Protein AF-A0A969EZ01-F1 (afdb_monomer)

pLDDT: mean 89.25, std 9.02, range [49.72, 98.56]

Nearest PDB structures (foldseek):
  7aud-assembly1_F  TM=5.453E-01  e=5.084E-07  Homo sapiens
  4o3m-assembly1_A  TM=5.150E-01  e=2.523E-07  Homo sapiens
  7a8r-assembly1_A  TM=5.574E-01  e=3.108E-06  Bos taurus
  3iqm-assembly1_A-2  TM=4.479E-01  e=1.838E-06  Bacillus subtilis subsp. subtilis str. 168
  2vda-assembly1_A  TM=4.646E-01  e=2.284E-03  Escherichia coli

Radius of gyration: 24.58 Å; Cα contacts (8 Å, |Δi|>4): 865; chains: 1; bounding box: 72×64×66 Å

Foldseek 3Di:
DAEEEDEWFPDPDLVVVVVRLVVLLVVLQVCVVVVYFYWYFDAPCVNVCNGGVVSCCVPVNPVRVVVSVVPTGGSLVVVVVVVLVQFASDDFLAEDEQAALLVCLVVDDLFDAAEEEAAPPRCQLVSVLVSCPQFAEEEEDQDPLQQQVSQVSNVHEELQGDAEDDPRGSRPDDHTRYGYYYLLCLVVCLPPDGLEYECAQLLSRLCCLQPNVSVCVVHNSVVSVVSVLVNLQPHRYYYHHHNSRGPLSQVLSCVSNVHHYNYYDYHHPLAAAAEDEPPDPPVVLVVVVVVCVVVPDLLAAAEEEEQAPVVLVVSCVVCVVVVAHEAGEDPVRCPDPVNVCCQVVLNPCVNVCSVVRHRYYGYYPVSDPPRANPPPLVRHQAYEYEYQQEHDFPVSSVVVSCRYSDRHHHYYYYYHLFHDQADPQDLDLDLVVSLVSNLVVLVVVCVVCVVVDDPVVNVVSVPDDSVDSSNSSNSVSRSSRSVRGHRSD

Structure (mmCIF, N/CA/C/O backbone):
data_AF-A0A969EZ01-F1
#
_entry.id   AF-A0A969EZ01-F1
#
loop_
_atom_site.group_PDB
_atom_site.id
_atom_site.type_symbol
_atom_site.label_atom_id
_atom_site.label_alt_id
_atom_site.label_comp_id
_atom_site.label_asym_id
_atom_site.label_entity_id
_atom_site.label_seq_id
_atom_site.pdbx_PDB_ins_code
_atom_site.Cartn_x
_atom_site.Cartn_y
_atom_site.Cartn_z
_atom_site.occupancy
_atom_site.B_iso_or_equiv
_atom_site.auth_seq_id
_atom_site.auth_comp_id
_atom_site.auth_asym_id
_atom_site.auth_atom_id
_atom_site.pdbx_PDB_model_num
ATOM 1 N N . ASP A 1 1 ? -38.129 -5.577 7.476 1.00 69.25 1 ASP A N 1
ATOM 2 C CA . ASP A 1 1 ? -36.898 -5.854 6.712 1.00 69.25 1 ASP A CA 1
ATOM 3 C C . ASP A 1 1 ? -36.750 -7.343 6.472 1.00 69.25 1 ASP A C 1
ATOM 5 O O . ASP A 1 1 ? -36.997 -8.126 7.382 1.00 69.25 1 ASP A O 1
ATOM 9 N N . ARG A 1 2 ? -36.473 -7.749 5.228 1.00 90.56 2 ARG A N 1
ATOM 10 C CA . ARG A 1 2 ? -36.369 -9.163 4.833 1.00 90.56 2 ARG A CA 1
ATOM 11 C C . ARG A 1 2 ? -34.893 -9.549 4.790 1.00 90.56 2 ARG A C 1
ATOM 13 O O . ARG A 1 2 ? -34.112 -8.843 4.157 1.00 90.56 2 ARG A O 1
ATOM 20 N N . GLN A 1 3 ? -34.523 -10.640 5.455 1.00 94.38 3 GLN A N 1
ATOM 21 C CA . GLN A 1 3 ? -33.158 -11.164 5.438 1.00 94.38 3 GLN A CA 1
ATOM 22 C C . GLN A 1 3 ? -33.006 -12.223 4.341 1.00 94.38 3 GLN A C 1
ATOM 24 O O . GLN A 1 3 ? -33.887 -13.064 4.159 1.00 94.38 3 GLN A O 1
ATOM 29 N N . PHE A 1 4 ? -31.882 -12.184 3.629 1.00 96.19 4 PHE A N 1
ATOM 30 C CA . PHE A 1 4 ? -31.471 -13.202 2.666 1.00 96.19 4 PHE A CA 1
ATOM 31 C C . PHE A 1 4 ? -30.074 -13.708 3.015 1.00 96.19 4 PHE A C 1
ATOM 33 O O . PHE A 1 4 ? -29.176 -12.909 3.280 1.00 96.19 4 PHE A O 1
ATOM 40 N N . ILE A 1 5 ? -29.889 -15.026 2.966 1.00 96.00 5 ILE A N 1
ATOM 41 C CA . ILE A 1 5 ? -28.581 -15.681 3.033 1.00 96.00 5 ILE A CA 1
ATOM 42 C C . ILE A 1 5 ? -28.398 -16.414 1.712 1.00 96.00 5 ILE A C 1
ATOM 44 O O . ILE A 1 5 ? -29.168 -17.312 1.375 1.00 96.00 5 ILE A O 1
ATOM 48 N N . LEU A 1 6 ? -27.435 -15.955 0.919 1.00 96.38 6 LEU A N 1
ATOM 49 C CA . LEU A 1 6 ? -27.151 -16.495 -0.403 1.00 96.38 6 LEU A CA 1
ATOM 50 C C . LEU A 1 6 ? -26.041 -17.542 -0.287 1.00 96.38 6 LEU A C 1
ATOM 52 O O . LEU A 1 6 ? -24.966 -17.241 0.222 1.00 96.38 6 LEU A O 1
ATOM 56 N N . ALA A 1 7 ? -26.303 -18.751 -0.778 1.00 94.50 7 ALA A N 1
ATOM 57 C CA . ALA A 1 7 ? -25.387 -19.891 -0.745 1.00 94.50 7 ALA A CA 1
ATOM 58 C C . ALA A 1 7 ? -25.249 -20.460 -2.165 1.00 94.50 7 ALA A C 1
ATOM 60 O O . ALA A 1 7 ? -26.017 -21.326 -2.573 1.00 94.50 7 ALA A O 1
ATOM 61 N N . PHE A 1 8 ? -24.343 -19.889 -2.961 1.00 93.88 8 PHE A N 1
ATOM 62 C CA . PHE A 1 8 ? -24.098 -20.326 -4.342 1.00 93.88 8 PHE A CA 1
ATOM 63 C C . PHE A 1 8 ? -22.984 -21.386 -4.386 1.00 93.88 8 PHE A C 1
ATOM 65 O O . PHE A 1 8 ? -22.189 -21.495 -3.456 1.00 93.88 8 PHE A O 1
ATOM 72 N N . ASP A 1 9 ? -22.915 -22.136 -5.486 1.00 91.19 9 ASP A N 1
ATOM 73 C CA . ASP A 1 9 ? -21.952 -23.224 -5.689 1.00 91.19 9 ASP A CA 1
ATOM 74 C C . ASP A 1 9 ? -20.477 -22.817 -5.493 1.00 91.19 9 ASP A C 1
ATOM 76 O O . ASP A 1 9 ? -19.988 -21.838 -6.067 1.00 91.19 9 ASP A O 1
ATOM 80 N N . GLN A 1 10 ? -19.720 -23.670 -4.800 1.00 86.94 10 GLN A N 1
ATOM 81 C CA . GLN A 1 10 ? -18.271 -23.561 -4.603 1.00 86.94 10 GLN A CA 1
ATOM 82 C C . GLN A 1 10 ? -17.502 -24.200 -5.775 1.00 86.94 10 GLN A C 1
ATOM 84 O O . GLN A 1 10 ? -16.829 -25.227 -5.650 1.00 86.94 10 GLN A O 1
ATOM 89 N N . ASP A 1 11 ? -17.645 -23.618 -6.970 1.00 86.38 11 ASP A N 1
ATOM 90 C CA . ASP A 1 11 ? -17.046 -24.137 -8.206 1.00 86.38 11 ASP A CA 1
ATOM 91 C C . ASP A 1 11 ? -15.502 -24.133 -8.198 1.00 86.38 11 ASP A C 1
ATOM 93 O O . ASP A 1 11 ? -14.852 -23.103 -8.016 1.00 86.38 11 ASP A O 1
ATOM 97 N N . VAL A 1 12 ? -14.900 -25.277 -8.547 1.00 78.69 12 VAL A N 1
ATOM 98 C CA . VAL A 1 12 ? -13.432 -25.441 -8.644 1.00 78.69 12 VAL A CA 1
ATOM 99 C C . VAL A 1 12 ? -12.861 -24.799 -9.913 1.00 78.69 12 VAL A C 1
ATOM 101 O O . VAL A 1 12 ? -11.739 -24.293 -9.933 1.00 78.69 12 VAL A O 1
ATOM 104 N N . LYS A 1 13 ? -13.619 -24.824 -11.018 1.00 80.88 13 LYS A N 1
ATOM 105 C CA . LYS A 1 13 ? -13.140 -24.340 -12.323 1.00 80.88 13 LYS A CA 1
ATOM 106 C C . LYS A 1 13 ? -13.114 -22.805 -12.337 1.00 80.88 13 LYS A C 1
ATOM 108 O O . LYS A 1 13 ? -14.191 -22.212 -12.246 1.00 80.88 13 LYS A O 1
ATOM 113 N N . PRO A 1 14 ? -11.966 -22.140 -12.598 1.00 76.38 14 PRO A N 1
ATOM 114 C CA . PRO A 1 14 ? -11.848 -20.680 -12.480 1.00 76.38 14 PRO A CA 1
ATOM 115 C C . PRO A 1 14 ? -12.880 -19.892 -13.296 1.00 76.38 14 PRO A C 1
ATOM 117 O O . PRO A 1 14 ? -13.495 -18.947 -12.809 1.00 76.38 14 PRO A O 1
ATOM 120 N N . ARG A 1 15 ? -13.129 -20.313 -14.545 1.00 79.00 15 ARG A N 1
ATOM 121 C CA . ARG A 1 15 ? -14.117 -19.664 -15.422 1.00 79.00 15 ARG A CA 1
ATOM 122 C C . ARG A 1 15 ? -15.543 -19.784 -14.883 1.00 79.00 15 ARG A C 1
ATOM 124 O O . ARG A 1 15 ? -16.328 -18.857 -15.066 1.00 79.00 15 ARG A O 1
ATOM 131 N N . THR A 1 16 ? -15.887 -20.918 -14.276 1.00 83.88 16 THR A N 1
ATOM 132 C CA . THR A 1 16 ? -17.218 -21.139 -13.700 1.00 83.88 16 THR A CA 1
ATOM 133 C C . THR A 1 16 ? -17.355 -20.369 -12.395 1.00 83.88 16 THR A C 1
ATOM 135 O O . THR A 1 16 ? -18.305 -19.604 -12.265 1.00 83.88 16 THR A O 1
ATOM 138 N N . ARG A 1 17 ? -16.347 -20.446 -11.516 1.00 82.81 17 ARG A N 1
ATOM 139 C CA . ARG A 1 17 ? -16.284 -19.683 -10.266 1.00 82.81 17 ARG A CA 1
ATOM 140 C C . ARG A 1 17 ? -16.506 -18.192 -10.502 1.00 82.81 17 ARG A C 1
ATOM 142 O O . ARG A 1 17 ? -17.390 -17.597 -9.905 1.00 82.81 17 ARG A O 1
ATOM 149 N N . HIS A 1 18 ? -15.817 -17.603 -11.481 1.00 79.88 18 HIS A N 1
ATOM 150 C CA . HIS A 1 18 ? -16.011 -16.192 -11.825 1.00 79.88 18 HIS A CA 1
ATOM 151 C C . HIS A 1 18 ? -17.428 -15.838 -12.287 1.00 79.88 18 HIS A C 1
ATOM 153 O O . HIS A 1 18 ? -17.890 -14.731 -12.009 1.00 79.88 18 HIS A O 1
ATOM 159 N N . LYS A 1 19 ? -18.110 -16.738 -13.007 1.00 84.12 19 LYS A N 1
ATOM 160 C CA . LYS A 1 19 ? -19.504 -16.523 -13.421 1.00 84.12 19 LYS A CA 1
ATOM 161 C C . LYS A 1 19 ? -20.454 -16.607 -12.230 1.00 84.12 19 LYS A C 1
ATOM 163 O O . LYS A 1 19 ? -21.330 -15.758 -12.116 1.00 84.12 19 LYS A O 1
ATOM 168 N N . VAL A 1 20 ? -20.256 -17.597 -11.360 1.00 87.12 20 VAL A N 1
ATOM 169 C CA . VAL A 1 20 ? -21.054 -17.799 -10.143 1.00 87.12 20 VAL A CA 1
ATOM 170 C C . VAL A 1 20 ? -20.898 -16.597 -9.217 1.00 87.12 20 VAL A C 1
ATOM 172 O O . VAL A 1 20 ? -21.887 -15.970 -8.854 1.00 87.12 20 VAL A O 1
ATOM 175 N N . GLU A 1 21 ? -19.659 -16.188 -8.943 1.00 87.00 21 GLU A N 1
ATOM 176 C CA . GLU A 1 21 ? -19.356 -14.996 -8.151 1.00 87.00 21 GLU A CA 1
ATOM 177 C C . GLU A 1 21 ? -19.943 -13.713 -8.773 1.00 87.00 21 GLU A C 1
ATOM 179 O O . GLU A 1 21 ? -20.371 -12.812 -8.057 1.00 87.00 21 GLU A O 1
ATOM 184 N N . ALA A 1 22 ? -19.948 -13.578 -10.106 1.00 85.62 22 ALA A N 1
ATOM 185 C CA . ALA A 1 22 ? -20.556 -12.420 -10.763 1.00 85.62 22 ALA A CA 1
ATOM 186 C C . ALA A 1 22 ? -22.076 -12.390 -10.553 1.00 85.62 22 ALA A C 1
ATOM 188 O O . ALA A 1 22 ? -22.603 -11.370 -10.123 1.00 85.62 22 ALA A O 1
ATOM 189 N N . ALA A 1 23 ? -22.755 -13.519 -10.769 1.00 90.06 23 ALA A N 1
ATOM 190 C CA . ALA A 1 23 ? -24.194 -13.631 -10.548 1.00 90.06 23 ALA A CA 1
ATOM 191 C C . ALA A 1 23 ? -24.576 -13.398 -9.076 1.00 90.06 23 ALA A C 1
ATOM 193 O O . ALA A 1 23 ? -25.549 -12.702 -8.793 1.00 90.06 23 ALA A O 1
ATOM 194 N N . LEU A 1 24 ? -23.783 -13.928 -8.140 1.00 92.00 24 LEU A N 1
ATOM 195 C CA . LEU A 1 24 ? -23.952 -13.703 -6.705 1.00 92.00 24 LEU A CA 1
ATOM 196 C C . LEU A 1 24 ? -23.771 -12.222 -6.332 1.00 92.00 24 LEU A C 1
ATOM 198 O O . LEU A 1 24 ? -24.557 -11.669 -5.559 1.00 92.00 24 LEU A O 1
ATOM 202 N N . ALA A 1 25 ? -22.772 -11.550 -6.912 1.00 88.88 25 ALA A N 1
ATOM 203 C CA . ALA A 1 25 ? -22.553 -10.121 -6.703 1.00 88.88 25 ALA A CA 1
ATOM 204 C C . ALA A 1 25 ? -23.727 -9.279 -7.226 1.00 88.88 25 ALA A C 1
ATOM 206 O O . ALA A 1 25 ? -24.167 -8.358 -6.537 1.00 88.88 25 ALA A O 1
ATOM 207 N N . ASP A 1 26 ? -24.248 -9.615 -8.406 1.00 90.06 26 ASP A N 1
ATOM 208 C CA . ASP A 1 26 ? -25.362 -8.897 -9.027 1.00 90.06 26 ASP A CA 1
ATOM 209 C C . ASP A 1 26 ? -26.659 -9.096 -8.226 1.00 90.06 26 ASP A C 1
ATOM 211 O O . ASP A 1 26 ? -27.322 -8.121 -7.862 1.00 90.06 26 ASP A O 1
ATOM 215 N N . LEU A 1 27 ? -26.997 -10.342 -7.870 1.00 94.25 27 LEU A N 1
ATOM 216 C CA . LEU A 1 27 ? -28.192 -10.652 -7.079 1.00 94.25 27 LEU A CA 1
ATOM 217 C C . LEU A 1 27 ? -28.144 -9.996 -5.697 1.00 94.25 27 LEU A C 1
ATOM 219 O O . LEU A 1 27 ? -29.114 -9.360 -5.281 1.00 94.25 27 LEU A O 1
ATOM 223 N N . SER A 1 28 ? -27.018 -10.126 -4.990 1.00 92.88 28 SER A N 1
ATOM 224 C CA . SER A 1 28 ? -26.868 -9.522 -3.665 1.00 92.88 28 SER A CA 1
ATOM 225 C C . SER A 1 28 ? -26.974 -7.999 -3.712 1.00 92.88 28 SER A C 1
ATOM 227 O O . SER A 1 28 ? -27.606 -7.409 -2.837 1.00 92.88 28 SER A O 1
ATOM 229 N N . TRP A 1 29 ? -26.429 -7.359 -4.756 1.00 90.38 29 TRP A N 1
ATOM 230 C CA . TRP A 1 29 ? -26.584 -5.922 -4.972 1.00 90.38 29 TRP A CA 1
ATOM 231 C C . TRP A 1 29 ? -28.049 -5.534 -5.167 1.00 90.38 29 TRP A C 1
ATOM 233 O O . TRP A 1 29 ? -28.536 -4.655 -4.459 1.00 90.38 29 TRP A O 1
ATOM 243 N N . HIS A 1 30 ? -28.769 -6.205 -6.069 1.00 92.19 30 HIS A N 1
ATOM 244 C CA . HIS A 1 30 ? -30.176 -5.901 -6.329 1.00 92.19 30 HIS A CA 1
ATOM 245 C C . HIS A 1 30 ? -31.061 -6.095 -5.095 1.00 92.19 30 HIS A C 1
ATOM 247 O O . HIS A 1 30 ? -31.916 -5.253 -4.832 1.00 92.19 30 HIS A O 1
ATOM 253 N N . LEU A 1 31 ? -30.841 -7.155 -4.312 1.00 93.00 31 LEU A N 1
ATOM 254 C CA . LEU A 1 31 ? -31.567 -7.378 -3.060 1.00 93.00 31 LEU A CA 1
ATOM 255 C C . LEU A 1 31 ? -31.282 -6.265 -2.044 1.00 93.00 31 LEU A C 1
ATOM 257 O O . LEU A 1 31 ? -32.224 -5.699 -1.489 1.00 93.00 31 LEU A O 1
ATOM 261 N N . ALA A 1 32 ? -30.017 -5.880 -1.860 1.00 90.25 32 ALA A N 1
ATOM 262 C CA . ALA A 1 32 ? -29.644 -4.789 -0.958 1.00 90.25 32 ALA A CA 1
ATOM 263 C C . ALA A 1 32 ? -30.287 -3.447 -1.361 1.00 90.25 32 ALA A C 1
ATOM 265 O O . ALA A 1 32 ? -30.764 -2.710 -0.500 1.00 90.25 32 ALA A O 1
ATOM 266 N N . GLN A 1 33 ? -30.414 -3.158 -2.666 1.00 88.12 33 GLN A N 1
ATOM 267 C CA . GLN A 1 33 ? -31.101 -1.948 -3.153 1.00 88.12 33 GLN A CA 1
ATOM 268 C C . GLN A 1 33 ? -32.585 -1.879 -2.755 1.00 88.12 33 GLN A C 1
ATOM 270 O O . GLN A 1 33 ? -33.161 -0.794 -2.735 1.00 88.12 33 GLN A O 1
ATOM 275 N N . THR A 1 34 ? -33.209 -3.010 -2.418 1.00 89.81 34 THR A N 1
ATOM 276 C CA . THR A 1 34 ? -34.598 -3.048 -1.928 1.00 89.81 34 THR A CA 1
ATOM 277 C C . THR A 1 34 ? -34.729 -2.793 -0.422 1.00 89.81 34 THR A C 1
ATOM 279 O O . THR A 1 34 ? -35.838 -2.836 0.105 1.00 89.81 34 THR A O 1
ATOM 282 N N . GLY A 1 35 ? -33.619 -2.532 0.281 1.00 89.06 35 GLY A N 1
ATOM 283 C CA . GLY A 1 35 ? -33.579 -2.414 1.742 1.00 89.06 35 GLY A CA 1
ATOM 284 C C . GLY A 1 35 ? -33.504 -3.762 2.467 1.00 89.06 35 GLY A C 1
ATOM 285 O O . GLY A 1 35 ? -33.715 -3.820 3.676 1.00 89.06 35 GLY A O 1
ATOM 286 N N . ALA A 1 36 ? -33.233 -4.857 1.750 1.00 92.88 36 ALA A N 1
ATOM 287 C CA . ALA A 1 36 ? -33.059 -6.168 2.360 1.00 92.88 36 ALA A CA 1
ATOM 288 C C . ALA A 1 36 ? -31.679 -6.307 3.020 1.00 92.88 36 ALA A C 1
ATOM 290 O O . ALA A 1 36 ? -30.673 -5.823 2.500 1.00 92.88 36 ALA A O 1
ATOM 291 N N . THR A 1 37 ? -31.619 -7.042 4.129 1.00 93.00 37 THR A N 1
ATOM 292 C CA . THR A 1 37 ? -30.351 -7.429 4.756 1.00 93.00 37 THR A CA 1
ATOM 293 C C . THR A 1 37 ? -29.834 -8.687 4.067 1.00 93.00 37 THR A C 1
ATOM 295 O O . THR A 1 37 ? -30.469 -9.739 4.139 1.00 93.00 37 THR A O 1
ATOM 298 N N . VAL A 1 38 ? -28.690 -8.599 3.390 1.00 96.00 38 VAL A N 1
ATOM 299 C CA . VAL A 1 38 ? -28.157 -9.698 2.572 1.00 96.00 38 VAL A CA 1
ATOM 300 C C . VAL A 1 38 ? -26.816 -10.167 3.120 1.00 96.00 38 VAL A C 1
ATOM 302 O O . VAL A 1 38 ? -25.897 -9.364 3.279 1.00 96.00 38 VAL A O 1
ATOM 305 N N . HIS A 1 39 ? -26.703 -11.470 3.348 1.00 96.38 39 HIS A N 1
ATOM 306 C CA . HIS A 1 39 ? -25.467 -12.150 3.720 1.00 96.38 39 HIS A CA 1
ATOM 307 C C . HIS A 1 39 ? -25.127 -13.230 2.690 1.00 96.38 39 HIS A C 1
ATOM 309 O O . HIS A 1 39 ? -25.993 -13.690 1.939 1.00 96.38 39 HIS A O 1
ATOM 315 N N . VAL A 1 40 ? -23.862 -13.630 2.656 1.00 95.81 40 VAL A N 1
ATOM 316 C CA . VAL A 1 40 ? -23.336 -14.691 1.801 1.00 95.81 40 VAL A CA 1
ATOM 317 C C . VAL A 1 40 ? -22.733 -15.768 2.692 1.00 95.81 40 VAL A C 1
ATOM 319 O O . VAL A 1 40 ? -21.852 -15.478 3.498 1.00 95.81 40 VAL A O 1
ATOM 322 N N . ALA A 1 41 ? -23.217 -16.997 2.547 1.00 95.31 41 ALA A N 1
ATOM 323 C CA . ALA A 1 41 ? -22.634 -18.166 3.189 1.00 95.31 41 ALA A CA 1
ATOM 324 C C . ALA A 1 41 ? -21.582 -18.780 2.255 1.00 95.31 41 ALA A C 1
ATOM 326 O O . ALA A 1 41 ? -21.863 -19.037 1.081 1.00 95.31 41 ALA A O 1
ATOM 327 N N . GLU A 1 42 ? -20.384 -19.024 2.780 1.00 91.88 42 GLU A N 1
ATOM 328 C CA . GLU A 1 42 ? -19.282 -19.671 2.065 1.00 91.88 42 GLU A CA 1
ATOM 329 C C . GLU A 1 42 ? -18.798 -20.893 2.848 1.00 91.88 42 GLU A C 1
ATOM 331 O O . GLU A 1 42 ? -18.868 -20.929 4.075 1.00 91.88 42 GLU A O 1
ATOM 336 N N . TRP A 1 43 ? -18.310 -21.903 2.131 1.00 92.06 43 TRP A N 1
ATOM 337 C CA . TRP A 1 43 ? -17.758 -23.125 2.714 1.00 92.06 43 TRP A CA 1
ATOM 338 C C . TRP A 1 43 ? -16.631 -23.674 1.838 1.00 92.06 43 TRP A C 1
ATOM 340 O O . TRP A 1 43 ? -16.494 -23.310 0.669 1.00 92.06 43 TRP A O 1
ATOM 350 N N . ASP A 1 44 ? -15.819 -24.573 2.396 1.00 86.12 44 ASP A N 1
ATOM 351 C CA . ASP A 1 44 ? -14.813 -25.291 1.617 1.00 86.12 44 ASP A CA 1
ATOM 352 C C . ASP A 1 44 ? -15.490 -26.314 0.694 1.00 86.12 44 ASP A C 1
ATOM 354 O O . ASP A 1 44 ? -16.088 -27.295 1.142 1.00 86.12 44 ASP A O 1
ATOM 358 N N . GLY A 1 45 ? -15.364 -26.098 -0.615 1.00 84.62 45 GLY A N 1
ATOM 359 C CA . GLY A 1 45 ? -15.875 -27.006 -1.638 1.00 84.62 45 GLY A CA 1
ATOM 360 C C . GLY A 1 45 ? -15.166 -28.366 -1.696 1.00 84.62 45 GLY A C 1
ATOM 361 O O . GLY A 1 45 ? -15.565 -29.205 -2.507 1.00 84.62 45 GLY A O 1
ATOM 362 N N . GLN A 1 46 ? -14.115 -28.603 -0.899 1.00 85.00 46 GLN A N 1
ATOM 363 C CA . GLN A 1 46 ? -13.336 -29.849 -0.826 1.00 85.00 46 GLN A CA 1
ATOM 364 C C . GLN A 1 46 ? -12.938 -30.375 -2.214 1.00 85.00 46 GLN A C 1
ATOM 366 O O . GLN A 1 46 ? -13.206 -31.523 -2.577 1.00 85.00 46 GLN A O 1
ATOM 371 N N . ASN A 1 47 ? -12.350 -29.501 -3.038 1.00 80.06 47 ASN A N 1
ATOM 372 C CA . ASN A 1 47 ? -12.000 -29.789 -4.436 1.00 80.06 47 ASN A CA 1
ATOM 373 C C . ASN A 1 47 ? -13.181 -30.290 -5.291 1.00 80.06 47 ASN A C 1
ATOM 375 O O . ASN A 1 47 ? -13.011 -31.091 -6.210 1.00 80.06 47 ASN A O 1
ATOM 379 N N . GLY A 1 48 ? -14.381 -29.774 -5.020 1.00 83.00 48 GLY A N 1
ATOM 380 C CA . GLY A 1 48 ? -15.601 -30.043 -5.778 1.00 83.00 48 GLY A CA 1
ATOM 381 C C . GLY A 1 48 ? -16.460 -31.166 -5.205 1.00 83.00 48 GLY A C 1
ATOM 382 O O . GLY A 1 48 ? -17.534 -31.412 -5.745 1.00 83.00 48 GLY A O 1
ATOM 383 N N . ARG A 1 49 ? -16.027 -31.823 -4.119 1.00 89.00 49 ARG A N 1
ATOM 384 C CA . ARG A 1 49 ? -16.837 -32.824 -3.413 1.00 89.00 49 ARG A CA 1
ATOM 385 C C . ARG A 1 49 ? -18.027 -32.201 -2.684 1.00 89.00 49 ARG A C 1
ATOM 387 O O . ARG A 1 49 ? -19.068 -32.833 -2.612 1.00 89.00 49 ARG A O 1
ATOM 394 N N . CYS A 1 50 ? -17.876 -30.978 -2.187 1.00 91.38 50 CYS A N 1
ATOM 395 C CA . CYS A 1 50 ? -18.922 -30.208 -1.515 1.00 91.38 50 CYS A CA 1
ATOM 396 C C . CYS A 1 50 ? -19.292 -28.986 -2.365 1.00 91.38 50 CYS A C 1
ATOM 398 O O . CYS A 1 50 ? -19.297 -27.863 -1.867 1.00 91.38 50 CYS A O 1
ATOM 400 N N . LYS A 1 51 ? -19.497 -29.169 -3.677 1.00 90.94 51 LYS A N 1
ATOM 401 C CA . LYS A 1 51 ? -19.711 -28.047 -4.599 1.00 90.94 51 LYS A CA 1
ATOM 402 C C . LYS A 1 51 ? -21.013 -27.305 -4.284 1.00 90.94 51 LYS A C 1
ATOM 404 O O . LYS A 1 51 ? -20.975 -26.097 -4.065 1.00 90.94 51 LYS A O 1
ATOM 409 N N . GLY A 1 52 ? -22.144 -28.000 -4.338 1.00 92.31 52 GLY A N 1
ATOM 410 C CA . GLY A 1 52 ? -23.451 -27.441 -4.007 1.00 92.31 52 GLY A CA 1
ATOM 411 C C . GLY A 1 52 ? -23.759 -27.553 -2.515 1.00 92.31 52 GLY A C 1
ATOM 412 O O . GLY A 1 52 ? -23.102 -28.295 -1.785 1.00 92.31 52 GLY A O 1
ATOM 413 N N . LEU A 1 53 ? -24.799 -26.850 -2.067 1.00 92.31 53 LEU A N 1
ATOM 414 C CA . LEU A 1 53 ? -25.311 -26.983 -0.699 1.00 92.31 53 LEU A CA 1
ATOM 415 C C . LEU A 1 53 ? -25.736 -28.429 -0.393 1.00 92.31 53 LEU A C 1
ATOM 417 O O . LEU A 1 53 ? -25.426 -28.954 0.673 1.00 92.31 53 LEU A O 1
ATOM 421 N N . ASP A 1 54 ? -26.393 -29.088 -1.350 1.00 93.25 54 ASP A N 1
ATOM 422 C CA . ASP A 1 54 ? -26.785 -30.493 -1.213 1.00 93.25 54 ASP A CA 1
ATOM 423 C C . ASP A 1 54 ? -25.551 -31.393 -1.055 1.00 93.25 54 ASP A C 1
ATOM 425 O O . ASP A 1 54 ? -25.512 -32.251 -0.173 1.00 93.25 54 ASP A O 1
ATOM 429 N N . ASP A 1 55 ? -24.502 -31.149 -1.848 1.00 93.62 55 ASP A N 1
ATOM 430 C CA . ASP A 1 55 ? -23.241 -31.885 -1.752 1.00 93.62 55 ASP A CA 1
ATOM 431 C C . ASP A 1 55 ? -22.560 -31.665 -0.395 1.00 93.62 55 ASP A C 1
ATOM 433 O O . ASP A 1 55 ? -22.015 -32.612 0.174 1.00 93.62 55 ASP A O 1
ATOM 437 N N . LEU A 1 56 ? -22.593 -30.436 0.132 1.00 94.62 56 LEU A N 1
ATOM 438 C CA . LEU A 1 56 ? -22.070 -30.105 1.457 1.00 94.62 56 LEU A CA 1
ATOM 439 C C . LEU A 1 56 ? -22.799 -30.900 2.542 1.00 94.62 56 LEU A C 1
ATOM 441 O O . LEU A 1 56 ? -22.150 -31.563 3.346 1.00 94.62 56 LEU A O 1
ATOM 445 N N . ILE A 1 57 ? -24.133 -30.875 2.543 1.00 94.94 57 ILE A N 1
ATOM 446 C CA . ILE A 1 57 ? -24.936 -31.567 3.558 1.00 94.94 57 ILE A CA 1
ATOM 447 C C . ILE A 1 57 ? -24.720 -33.082 3.477 1.00 94.94 57 ILE A C 1
ATOM 449 O O . ILE A 1 57 ? -24.556 -33.738 4.504 1.00 94.94 57 ILE A O 1
ATOM 453 N N . VAL A 1 58 ? -24.668 -33.645 2.266 1.00 96.19 58 VAL A N 1
ATOM 454 C CA . VAL A 1 58 ? -24.457 -35.085 2.059 1.00 96.19 58 VAL A CA 1
ATOM 455 C C . VAL A 1 58 ? -23.052 -35.528 2.476 1.00 96.19 58 VAL A C 1
ATOM 457 O O . VAL A 1 58 ? -22.905 -36.588 3.082 1.00 96.19 58 VAL A O 1
ATOM 460 N N . ASN A 1 59 ? -22.011 -34.757 2.148 1.00 94.75 59 ASN A N 1
ATOM 461 C CA . ASN A 1 59 ? -20.622 -35.184 2.352 1.00 94.75 59 ASN A CA 1
ATOM 462 C C . ASN A 1 59 ? -20.006 -34.726 3.679 1.00 94.75 59 ASN A C 1
ATOM 464 O O . ASN A 1 59 ? -19.107 -35.402 4.178 1.00 94.75 59 ASN A O 1
ATOM 468 N N . ALA A 1 60 ? -20.443 -33.590 4.220 1.00 91.50 60 ALA A N 1
ATOM 469 C CA . ALA A 1 60 ? -19.884 -32.964 5.419 1.00 91.50 60 ALA A CA 1
ATOM 470 C C . ALA A 1 60 ? -20.906 -32.794 6.560 1.00 91.50 60 ALA A C 1
ATOM 472 O O . ALA A 1 60 ? -20.521 -32.377 7.650 1.00 91.50 60 ALA A O 1
ATOM 473 N N . GLY A 1 61 ? -22.175 -33.155 6.339 1.00 93.31 61 GLY A N 1
ATOM 474 C CA . GLY A 1 61 ? -23.233 -33.106 7.349 1.00 93.31 61 GLY A CA 1
ATOM 475 C C . GLY A 1 61 ? -23.980 -31.773 7.402 1.00 93.31 61 GLY A C 1
ATOM 476 O O . GLY A 1 61 ? -23.554 -30.754 6.853 1.00 93.31 61 GLY A O 1
ATOM 477 N N . VAL A 1 62 ? -25.121 -31.778 8.095 1.00 95.19 62 VAL A N 1
ATOM 478 C CA . VAL A 1 62 ? -25.955 -30.579 8.309 1.00 95.19 62 VAL A CA 1
ATOM 479 C C . VAL A 1 62 ? -25.217 -29.554 9.171 1.00 95.19 62 VAL A C 1
ATOM 481 O O . VAL A 1 62 ? -25.383 -28.350 9.000 1.00 95.19 62 VAL A O 1
ATOM 484 N N . GLU A 1 63 ? -24.351 -30.022 10.062 1.00 95.31 63 GLU A N 1
ATOM 485 C CA . GLU A 1 63 ? -23.515 -29.207 10.933 1.00 95.31 63 GLU A CA 1
ATOM 486 C C . GLU A 1 63 ? -22.576 -28.299 10.128 1.00 95.31 63 GLU A C 1
ATOM 488 O O . GLU A 1 63 ? -22.386 -27.140 10.493 1.00 95.31 63 GLU A O 1
ATOM 493 N N . ALA A 1 64 ? -22.045 -28.782 8.999 1.00 92.56 64 ALA A N 1
ATOM 494 C CA . ALA A 1 64 ? -21.199 -27.980 8.119 1.00 92.56 64 ALA A CA 1
ATOM 495 C C . ALA A 1 64 ? -21.980 -26.833 7.457 1.00 92.56 64 ALA A C 1
ATOM 497 O O . ALA A 1 64 ? -21.456 -25.727 7.317 1.00 92.56 64 ALA A O 1
ATOM 498 N N . TRP A 1 65 ? -23.246 -27.069 7.096 1.00 95.19 65 TRP A N 1
ATOM 499 C CA . TRP A 1 65 ? -24.127 -26.003 6.622 1.00 95.19 65 TRP A CA 1
ATOM 500 C C . TRP A 1 65 ? -24.464 -25.007 7.733 1.00 95.19 65 TRP A C 1
ATOM 502 O O . TRP A 1 65 ? -24.366 -23.804 7.507 1.00 95.19 65 TRP A O 1
ATOM 512 N N . ASN A 1 66 ? -24.817 -25.482 8.930 1.00 95.44 66 ASN A N 1
ATOM 513 C CA . ASN A 1 66 ? -25.123 -24.597 10.056 1.00 95.44 66 ASN A CA 1
ATOM 514 C C . ASN A 1 66 ? -23.939 -23.675 10.374 1.00 95.44 66 ASN A C 1
ATOM 516 O O . ASN A 1 66 ? -24.139 -22.477 10.538 1.00 95.44 66 ASN A O 1
ATOM 520 N N . ALA A 1 67 ? -22.710 -24.200 10.350 1.00 93.69 67 ALA A N 1
ATOM 521 C CA . ALA A 1 67 ? -21.507 -23.391 10.513 1.00 93.69 67 ALA A CA 1
ATOM 522 C C . ALA A 1 67 ? -21.387 -22.303 9.429 1.00 93.69 67 ALA A C 1
ATOM 524 O O . ALA A 1 67 ? -21.194 -21.138 9.762 1.00 93.69 67 ALA A O 1
ATOM 525 N N . ALA A 1 68 ? -21.560 -22.655 8.148 1.00 93.00 68 ALA A N 1
ATOM 526 C CA . ALA A 1 68 ? -21.501 -21.697 7.037 1.00 93.00 68 ALA A CA 1
ATOM 527 C C . ALA A 1 68 ? -22.620 -20.639 7.094 1.00 93.00 68 ALA A C 1
ATOM 529 O O . ALA A 1 68 ? -22.415 -19.485 6.714 1.00 93.00 68 ALA A O 1
ATOM 530 N N . TYR A 1 69 ? -23.805 -21.033 7.562 1.00 94.62 69 TYR A N 1
ATOM 531 C CA . TYR A 1 69 ? -24.951 -20.155 7.769 1.00 94.62 69 TYR A CA 1
ATOM 532 C C . TYR A 1 69 ? -24.699 -19.160 8.908 1.00 94.62 69 TYR A C 1
ATOM 534 O O . TYR A 1 69 ? -24.946 -17.965 8.749 1.00 94.62 69 TYR A O 1
ATOM 542 N N . GLU A 1 70 ? -24.190 -19.635 10.046 1.00 93.81 70 GLU A N 1
ATOM 543 C CA . GLU A 1 70 ? -23.880 -18.809 11.217 1.00 93.81 70 GLU A CA 1
ATOM 544 C C . GLU A 1 70 ? -22.701 -17.864 10.963 1.00 93.81 70 GLU A C 1
ATOM 546 O O . GLU A 1 70 ? -22.704 -16.733 11.447 1.00 93.81 70 GLU A O 1
ATOM 551 N N . SER A 1 71 ? -21.722 -18.289 10.160 1.00 92.31 71 SER A N 1
ATOM 552 C CA . SER A 1 71 ? -20.581 -17.468 9.751 1.00 92.31 71 SER A CA 1
ATOM 553 C C . SER A 1 71 ? -20.826 -16.666 8.468 1.00 92.31 71 SER A C 1
ATOM 555 O O . SER A 1 71 ? -19.864 -16.179 7.869 1.00 92.31 71 SER A O 1
ATOM 557 N N . ALA A 1 72 ? -22.073 -16.569 7.991 1.00 93.62 72 ALA A N 1
ATOM 558 C CA . ALA A 1 72 ? -22.382 -15.867 6.752 1.00 93.62 72 ALA A CA 1
ATOM 559 C C . ALA A 1 72 ? -22.003 -14.384 6.864 1.00 93.62 72 ALA A C 1
ATOM 561 O O . ALA A 1 72 ? -22.396 -13.687 7.799 1.00 93.62 72 ALA A O 1
ATOM 562 N N . ILE A 1 73 ? -21.259 -13.884 5.881 1.00 91.81 73 ILE A N 1
ATOM 563 C CA . ILE A 1 73 ? -20.721 -12.524 5.917 1.00 91.81 73 ILE A CA 1
ATOM 564 C C . ILE A 1 73 ? -21.650 -11.537 5.202 1.00 91.81 73 ILE A C 1
ATOM 566 O O . ILE A 1 73 ? -22.309 -11.909 4.224 1.00 91.81 73 ILE A O 1
ATOM 570 N N . PRO A 1 74 ? -21.718 -10.266 5.634 1.00 92.00 74 PRO A N 1
ATOM 571 C CA . PRO A 1 74 ? -22.475 -9.237 4.931 1.00 92.00 74 PRO A CA 1
ATOM 572 C C . PRO A 1 74 ? -22.096 -9.150 3.445 1.00 92.00 74 PRO A C 1
ATOM 574 O O . PRO A 1 74 ? -20.924 -9.171 3.068 1.00 92.00 74 PRO A O 1
ATOM 577 N N . ALA A 1 75 ? -23.085 -9.037 2.554 1.00 90.31 75 ALA A N 1
ATOM 578 C CA . ALA A 1 75 ? -22.832 -9.099 1.112 1.00 90.31 75 ALA A CA 1
ATOM 579 C C . ALA A 1 75 ? -21.955 -7.948 0.576 1.00 90.31 75 ALA A C 1
ATOM 581 O O . ALA A 1 75 ? -21.288 -8.076 -0.454 1.00 90.31 75 ALA A O 1
ATOM 582 N N . ASN A 1 76 ? -21.944 -6.794 1.242 1.00 84.31 76 ASN A N 1
ATOM 583 C CA . ASN A 1 76 ? -21.002 -5.710 0.960 1.00 84.31 76 ASN A CA 1
ATOM 584 C C . ASN A 1 76 ? -19.555 -6.115 1.273 1.00 84.31 76 ASN A C 1
ATOM 586 O O . ASN A 1 76 ? -18.700 -5.929 0.407 1.00 84.31 76 ASN A O 1
ATOM 590 N N . GLU A 1 77 ? -19.299 -6.729 2.426 1.00 85.81 77 GLU A N 1
ATOM 591 C CA . GLU A 1 77 ? -17.991 -7.270 2.804 1.00 85.81 77 GLU A CA 1
ATOM 592 C C . GLU A 1 77 ? -17.548 -8.379 1.852 1.00 85.81 77 GLU A C 1
ATOM 594 O O . GLU A 1 77 ? -16.431 -8.329 1.337 1.00 85.81 77 GLU A O 1
ATOM 599 N N . TRP A 1 78 ? -18.446 -9.305 1.500 1.00 88.38 78 TRP A N 1
ATOM 600 C CA . TRP A 1 78 ? -18.155 -10.349 0.514 1.00 88.38 78 TRP A CA 1
ATOM 601 C C . TRP A 1 78 ? -17.736 -9.764 -0.846 1.00 88.38 78 TRP A C 1
ATOM 603 O O . TRP A 1 78 ? -16.733 -10.174 -1.434 1.00 88.38 78 TRP A O 1
ATOM 613 N N . ARG A 1 79 ? -18.444 -8.739 -1.348 1.00 85.38 79 ARG A N 1
ATOM 614 C CA . ARG A 1 79 ? -18.085 -8.070 -2.616 1.00 85.38 79 ARG A CA 1
ATOM 615 C C . ARG A 1 79 ? -16.734 -7.355 -2.534 1.00 85.38 79 ARG A C 1
ATOM 617 O O . ARG A 1 79 ? -16.010 -7.359 -3.533 1.00 85.38 79 ARG A O 1
ATOM 624 N N . ILE A 1 80 ? -16.381 -6.766 -1.386 1.00 78.81 80 ILE A N 1
ATOM 625 C CA . ILE A 1 80 ? -15.036 -6.214 -1.143 1.00 78.81 80 ILE A CA 1
ATOM 626 C C . ILE A 1 80 ? -14.009 -7.341 -1.208 1.00 78.81 80 ILE A C 1
ATOM 628 O O . ILE A 1 80 ? -13.064 -7.248 -1.989 1.00 78.81 80 ILE A O 1
ATOM 632 N N . GLY A 1 81 ? -14.228 -8.419 -0.452 1.00 76.12 81 GLY A N 1
ATOM 633 C CA . GLY A 1 81 ? -13.366 -9.597 -0.418 1.00 76.12 81 GLY A CA 1
ATOM 634 C C . GLY A 1 81 ? -13.107 -10.154 -1.815 1.00 76.12 81 GLY A C 1
ATOM 635 O O . GLY A 1 81 ? -11.957 -10.340 -2.199 1.00 76.12 81 GLY A O 1
ATOM 636 N N . ARG A 1 82 ? -14.149 -10.283 -2.642 1.00 76.25 82 ARG A N 1
ATOM 637 C CA . ARG A 1 82 ? -14.031 -10.677 -4.052 1.00 76.25 82 ARG A CA 1
ATOM 638 C C . ARG A 1 82 ? -13.173 -9.707 -4.871 1.00 76.25 82 ARG A C 1
ATOM 640 O O . ARG A 1 82 ? -12.342 -10.144 -5.668 1.00 76.25 82 ARG A O 1
ATOM 647 N N . GLN A 1 83 ? -13.374 -8.395 -4.724 1.00 71.94 83 GLN A N 1
ATOM 648 C CA . GLN A 1 83 ? -12.570 -7.396 -5.439 1.00 71.94 83 GLN A CA 1
ATOM 649 C C . GLN A 1 83 ? -11.092 -7.450 -5.029 1.00 71.94 83 GLN A C 1
ATOM 651 O O . GLN A 1 83 ? -10.227 -7.309 -5.894 1.00 71.94 83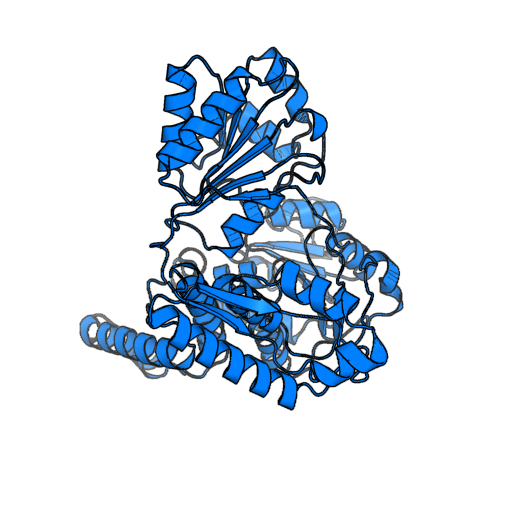 GLN A O 1
ATOM 656 N N . LEU A 1 84 ? -10.810 -7.677 -3.743 1.00 68.94 84 LEU A N 1
ATOM 657 C CA . LEU A 1 84 ? -9.456 -7.843 -3.212 1.00 68.94 84 LEU A CA 1
ATOM 658 C C . LEU A 1 84 ? -8.826 -9.168 -3.674 1.00 68.94 84 LEU A C 1
ATOM 660 O O . LEU A 1 84 ? -7.705 -9.174 -4.166 1.00 68.94 84 LEU A O 1
ATOM 664 N N . ALA A 1 85 ? -9.561 -10.280 -3.623 1.00 63.25 85 ALA A N 1
ATOM 665 C CA . ALA A 1 85 ? -9.100 -11.593 -4.081 1.00 63.25 85 ALA A CA 1
ATOM 666 C C . ALA A 1 85 ? -8.829 -11.640 -5.596 1.00 63.25 85 ALA A C 1
ATOM 668 O O . ALA A 1 85 ? -8.022 -12.436 -6.071 1.00 63.25 85 ALA A 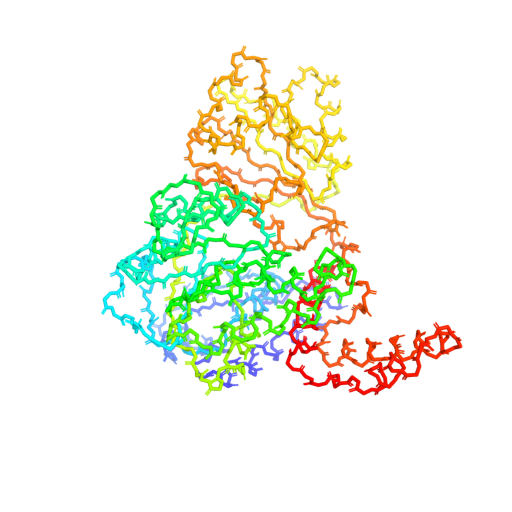O 1
ATOM 669 N N . ALA A 1 86 ? -9.477 -10.768 -6.373 1.00 56.78 86 ALA A N 1
ATOM 670 C CA . ALA A 1 86 ? -9.247 -10.621 -7.806 1.00 56.78 86 ALA A CA 1
ATOM 671 C C . ALA A 1 86 ? -7.996 -9.791 -8.158 1.00 56.78 86 ALA A C 1
ATOM 673 O O . ALA A 1 86 ? -7.771 -9.544 -9.347 1.00 56.78 86 ALA A O 1
ATOM 674 N N . GLN A 1 87 ? -7.204 -9.347 -7.172 1.00 66.81 87 GLN A N 1
ATOM 675 C CA . GLN A 1 87 ? -6.013 -8.528 -7.408 1.00 66.81 87 GLN A CA 1
ATOM 676 C C . GLN A 1 87 ? -4.907 -9.275 -8.153 1.00 66.81 87 GLN A C 1
ATOM 678 O O . GLN A 1 87 ? -4.235 -8.640 -8.952 1.00 66.81 87 GLN A O 1
ATOM 683 N N . VAL A 1 88 ? -4.747 -10.592 -7.974 1.00 71.38 88 VAL A N 1
ATOM 684 C CA . VAL A 1 88 ? -3.821 -11.430 -8.763 1.00 71.38 88 VAL A CA 1
ATOM 685 C C . VAL A 1 88 ? -4.574 -12.668 -9.247 1.00 71.38 88 VAL A C 1
ATOM 687 O O . VAL A 1 88 ? -4.965 -13.519 -8.452 1.00 71.38 88 VAL A O 1
ATOM 690 N N . LYS A 1 89 ? -4.826 -12.763 -10.559 1.00 74.81 89 LYS A N 1
ATOM 691 C CA . LYS A 1 89 ? -5.741 -13.775 -11.145 1.00 74.81 89 LYS A CA 1
ATOM 692 C C . LYS A 1 89 ? -5.025 -14.993 -11.721 1.00 74.81 89 LYS A C 1
ATOM 694 O O . LYS A 1 89 ? -5.664 -15.946 -12.162 1.00 74.81 89 LYS A O 1
ATOM 699 N N . ARG A 1 90 ? -3.702 -14.927 -11.784 1.00 79.75 90 ARG A N 1
ATOM 700 C CA . ARG A 1 90 ? -2.835 -15.935 -12.389 1.00 79.75 90 ARG A CA 1
ATOM 701 C C . ARG A 1 90 ? -2.503 -17.062 -11.408 1.00 79.75 90 ARG A C 1
ATOM 703 O O . ARG A 1 90 ? -2.350 -16.838 -10.210 1.00 79.75 90 ARG A O 1
ATOM 710 N N . THR A 1 91 ? -2.345 -18.269 -11.942 1.00 84.25 91 THR A N 1
ATOM 711 C CA . THR A 1 91 ? -1.819 -19.412 -11.189 1.00 84.25 91 THR A CA 1
ATOM 712 C C . THR A 1 91 ? -0.351 -19.154 -10.838 1.00 84.25 91 THR A C 1
ATOM 714 O O . THR A 1 91 ? 0.411 -18.775 -11.732 1.00 84.25 91 THR A O 1
ATOM 717 N N . PRO A 1 92 ? 0.063 -19.327 -9.571 1.00 90.56 92 PRO A N 1
ATOM 718 C CA . PRO A 1 92 ? 1.460 -19.172 -9.194 1.00 90.56 92 PRO A CA 1
ATOM 719 C C . PRO A 1 92 ? 2.318 -20.297 -9.781 1.00 90.56 92 PRO A C 1
ATOM 721 O O . PRO A 1 92 ? 1.865 -21.436 -9.887 1.00 90.56 92 PRO A O 1
ATOM 724 N N . GLY A 1 93 ? 3.564 -19.975 -10.134 1.00 91.94 93 GLY A N 1
ATOM 725 C CA . GLY A 1 93 ? 4.583 -20.971 -10.469 1.00 91.94 93 GLY A CA 1
ATOM 726 C C . GLY A 1 93 ? 5.010 -21.778 -9.242 1.00 91.94 93 GLY A C 1
ATOM 727 O O . GLY A 1 93 ? 5.297 -22.965 -9.360 1.00 91.94 93 GLY A O 1
ATOM 728 N N . LEU A 1 94 ? 4.965 -21.151 -8.060 1.00 95.00 94 LEU A N 1
ATOM 729 C CA . LEU A 1 94 ? 5.198 -21.798 -6.773 1.00 95.00 94 LEU A CA 1
ATOM 730 C C . LEU A 1 94 ? 4.218 -21.276 -5.715 1.00 95.00 94 LEU A C 1
ATOM 732 O O . LEU A 1 94 ? 4.158 -20.078 -5.441 1.00 95.00 94 LEU A O 1
ATOM 736 N N . HIS A 1 95 ? 3.470 -22.184 -5.092 1.00 93.12 95 HIS A N 1
ATOM 737 C CA . HIS A 1 95 ? 2.603 -21.880 -3.956 1.00 93.12 95 HIS A CA 1
ATOM 738 C C . HIS A 1 95 ? 3.259 -22.379 -2.668 1.00 93.12 95 HIS A C 1
ATOM 740 O O . HIS A 1 95 ? 3.460 -23.583 -2.505 1.00 93.12 95 HIS A O 1
ATOM 746 N N . ILE A 1 96 ? 3.605 -21.475 -1.750 1.00 92.62 96 ILE A N 1
ATOM 747 C CA . ILE A 1 96 ? 4.390 -21.831 -0.556 1.00 92.62 96 ILE A CA 1
ATOM 748 C C . ILE A 1 96 ? 3.555 -22.004 0.714 1.00 92.62 96 ILE A C 1
ATOM 750 O O . ILE A 1 96 ? 4.111 -22.416 1.733 1.00 92.62 96 ILE A O 1
ATOM 754 N N . GLY A 1 97 ? 2.240 -21.768 0.635 1.00 89.62 97 GLY A N 1
ATOM 755 C CA . GLY A 1 97 ? 1.330 -21.830 1.781 1.00 89.62 97 GLY A CA 1
ATOM 756 C C . GLY A 1 97 ? 1.684 -20.752 2.804 1.00 89.62 97 GLY A C 1
ATOM 757 O O . GLY A 1 97 ? 1.949 -19.612 2.422 1.00 89.62 97 GLY A O 1
ATOM 758 N N . ASP A 1 98 ? 1.766 -21.132 4.078 1.00 88.25 98 ASP A N 1
ATOM 759 C CA . ASP A 1 98 ? 2.092 -20.221 5.186 1.00 88.25 98 ASP A CA 1
ATOM 760 C C . ASP A 1 98 ? 3.598 -19.983 5.396 1.00 88.25 98 ASP A C 1
ATOM 762 O O . ASP A 1 98 ? 4.007 -19.307 6.343 1.00 88.25 98 ASP A O 1
ATOM 766 N N . ARG A 1 99 ? 4.450 -20.532 4.522 1.00 91.56 99 ARG A N 1
ATOM 767 C CA . ARG A 1 99 ? 5.905 -20.355 4.610 1.00 91.56 99 ARG A CA 1
ATOM 768 C C . ARG A 1 99 ? 6.335 -18.939 4.222 1.00 91.56 99 ARG A C 1
ATOM 770 O O . ARG A 1 99 ? 5.662 -18.244 3.455 1.00 91.56 99 ARG A O 1
ATOM 777 N N . GLU A 1 100 ? 7.502 -18.545 4.724 1.00 92.81 100 GLU A N 1
ATOM 778 C CA . GLU A 1 100 ? 8.189 -17.317 4.321 1.00 92.81 100 GLU A CA 1
ATOM 779 C C . GLU A 1 100 ? 8.903 -17.481 2.979 1.00 92.81 100 GLU A C 1
ATOM 781 O O . GLU A 1 100 ? 9.433 -18.553 2.673 1.00 92.81 100 GLU A O 1
ATOM 786 N N . PHE A 1 101 ? 8.986 -16.396 2.204 1.00 95.06 101 PHE A N 1
ATOM 787 C CA . PHE A 1 101 ? 9.706 -16.385 0.926 1.00 95.06 101 PHE A CA 1
ATOM 788 C C . PHE A 1 101 ? 11.189 -16.741 1.079 1.00 95.06 101 PHE A C 1
ATOM 790 O O . PHE A 1 101 ? 11.739 -17.443 0.234 1.00 95.06 101 PHE A O 1
ATOM 797 N N . SER A 1 102 ? 11.812 -16.323 2.182 1.00 94.50 102 SER A N 1
ATOM 798 C CA . SER A 1 102 ? 13.207 -16.618 2.536 1.00 94.50 102 SER A CA 1
ATOM 799 C C . SER A 1 102 ? 13.502 -18.121 2.631 1.00 94.50 102 SER A C 1
ATOM 801 O O . SER A 1 102 ? 14.634 -18.538 2.432 1.00 94.50 102 SER A O 1
ATOM 803 N N . THR A 1 103 ? 12.492 -18.960 2.884 1.00 95.62 103 THR A N 1
ATOM 804 C CA . THR A 1 103 ? 12.661 -20.420 3.032 1.00 95.62 103 THR A CA 1
ATOM 805 C C . THR A 1 103 ? 12.612 -21.188 1.710 1.00 95.62 103 THR A C 1
ATOM 807 O O . THR A 1 103 ? 12.791 -22.405 1.693 1.00 95.62 103 THR A O 1
ATOM 810 N N . VAL A 1 104 ? 12.327 -20.506 0.596 1.00 95.94 104 VAL A N 1
ATOM 811 C CA . VAL A 1 104 ? 12.141 -21.128 -0.726 1.00 95.94 104 VAL A CA 1
ATOM 812 C C . VAL A 1 104 ? 13.018 -20.512 -1.812 1.00 95.94 104 VAL A C 1
ATOM 814 O O . VAL A 1 104 ? 12.786 -20.759 -2.992 1.00 95.94 104 VAL A O 1
ATOM 817 N N . VAL A 1 105 ? 14.026 -19.721 -1.438 1.00 96.19 105 VAL A N 1
ATOM 818 C CA . VAL A 1 105 ? 14.916 -19.014 -2.376 1.00 96.19 105 VAL A CA 1
ATOM 819 C C . VAL A 1 105 ? 15.650 -19.967 -3.334 1.00 96.19 105 VAL A C 1
ATOM 821 O O . VAL A 1 105 ? 15.983 -19.577 -4.454 1.00 96.19 105 VAL A O 1
ATOM 824 N N . ASP A 1 106 ? 15.836 -21.231 -2.953 1.00 95.69 106 ASP A N 1
ATOM 825 C CA . ASP A 1 106 ? 16.439 -22.268 -3.805 1.00 95.69 106 ASP A CA 1
ATOM 826 C C . ASP A 1 106 ? 15.465 -22.876 -4.830 1.00 95.69 106 ASP A C 1
ATOM 828 O O . ASP A 1 106 ? 15.880 -23.585 -5.742 1.00 95.69 106 ASP A O 1
ATOM 832 N N . GLN A 1 107 ? 14.163 -22.607 -4.697 1.00 96.44 107 GLN A N 1
ATOM 833 C CA . GLN A 1 107 ? 13.102 -23.142 -5.564 1.00 96.44 107 GLN A CA 1
ATOM 834 C C . GLN A 1 107 ? 12.661 -22.150 -6.650 1.00 96.44 107 GLN A C 1
ATOM 836 O O . GLN A 1 107 ? 11.802 -22.477 -7.468 1.00 96.44 107 GLN A O 1
ATOM 841 N N . VAL A 1 108 ? 13.199 -20.928 -6.642 1.00 96.69 108 VAL A N 1
ATOM 842 C CA . VAL A 1 108 ? 12.797 -19.838 -7.543 1.00 96.69 108 VAL A CA 1
ATOM 843 C C . VAL A 1 108 ? 13.862 -19.595 -8.619 1.00 96.69 108 VAL A C 1
ATOM 845 O O . VAL A 1 108 ? 15.038 -19.894 -8.392 1.00 96.69 108 VAL A O 1
ATOM 848 N N . PRO A 1 109 ? 13.490 -19.053 -9.795 1.00 96.44 109 PRO A N 1
ATOM 849 C CA . PRO A 1 109 ? 14.467 -18.702 -10.823 1.00 96.44 109 PRO A CA 1
ATOM 850 C C . PRO A 1 109 ? 15.452 -17.630 -10.335 1.00 96.44 109 PRO A C 1
ATOM 852 O O . PRO A 1 109 ? 15.146 -16.848 -9.435 1.00 96.44 109 PRO A O 1
ATOM 855 N N . LYS A 1 110 ? 16.631 -17.592 -10.966 1.00 95.19 110 LYS A N 1
ATOM 856 C CA . LYS A 1 110 ? 17.701 -16.605 -10.720 1.00 95.19 110 LYS A CA 1
ATOM 857 C C . LYS A 1 110 ? 17.904 -15.635 -11.897 1.00 95.19 110 LYS A C 1
ATOM 859 O O . LYS A 1 110 ? 18.895 -14.921 -11.944 1.00 95.19 110 LYS A O 1
ATOM 864 N N . SER A 1 111 ? 16.994 -15.660 -12.868 1.00 96.12 111 SER A N 1
ATOM 865 C CA . SER A 1 111 ? 16.950 -14.780 -14.038 1.00 96.12 111 SER A CA 1
ATOM 866 C C . SER A 1 111 ? 15.501 -14.613 -14.500 1.00 96.12 111 SER A C 1
ATOM 868 O O . SER A 1 111 ? 14.600 -15.304 -14.010 1.00 96.12 111 SER A O 1
ATOM 870 N N . GLY A 1 112 ? 15.259 -13.682 -15.421 1.00 97.56 112 GLY A N 1
ATOM 871 C CA . GLY A 1 112 ? 13.911 -13.393 -15.907 1.00 97.56 112 GLY A CA 1
ATOM 872 C C . GLY A 1 112 ? 13.141 -12.467 -14.966 1.00 97.56 112 GLY A C 1
ATOM 873 O O . GLY A 1 112 ? 13.713 -11.532 -14.407 1.00 97.56 112 GLY A O 1
ATOM 874 N N . ILE A 1 113 ? 11.843 -12.707 -14.774 1.00 98.56 113 ILE A N 1
ATOM 875 C CA . ILE A 1 113 ? 11.009 -11.932 -13.837 1.00 98.56 113 ILE A CA 1
ATOM 876 C C . ILE A 1 113 ? 10.530 -12.826 -12.689 1.00 98.56 113 ILE A C 1
ATOM 878 O O . ILE A 1 113 ? 9.784 -13.780 -12.916 1.00 98.56 113 ILE A O 1
ATOM 882 N N . LEU A 1 114 ? 10.872 -12.477 -11.449 1.00 98.44 114 LEU A N 1
ATOM 883 C CA . LEU A 1 114 ? 10.346 -13.102 -10.232 1.00 98.44 114 LEU A CA 1
ATOM 884 C C . LEU A 1 114 ? 9.347 -12.163 -9.555 1.00 98.44 114 LEU A C 1
ATOM 886 O O . LEU A 1 114 ? 9.683 -11.030 -9.235 1.00 98.44 114 LEU A O 1
ATOM 890 N N . ALA A 1 115 ? 8.131 -12.635 -9.291 1.00 97.38 115 ALA A N 1
ATOM 891 C CA . ALA A 1 115 ? 7.122 -11.884 -8.549 1.00 97.38 115 ALA A CA 1
ATOM 892 C C . ALA A 1 115 ? 6.832 -12.550 -7.199 1.00 97.38 115 ALA A C 1
ATOM 894 O O . ALA A 1 115 ? 6.409 -13.704 -7.158 1.00 97.38 115 ALA A O 1
ATOM 895 N N . LEU A 1 116 ? 7.025 -11.819 -6.102 1.00 95.62 116 LEU A N 1
ATOM 896 C CA . LEU A 1 116 ? 6.761 -12.275 -4.737 1.00 95.62 116 LEU A CA 1
ATOM 897 C C . LEU A 1 116 ? 5.423 -11.702 -4.252 1.00 95.62 116 LEU A C 1
ATOM 899 O O . LEU A 1 116 ? 5.340 -10.532 -3.877 1.00 95.62 116 LEU A O 1
ATOM 903 N N . TYR A 1 117 ? 4.373 -12.525 -4.253 1.00 90.81 117 TYR A N 1
ATOM 904 C CA . TYR A 1 117 ? 3.020 -12.127 -3.856 1.00 90.81 117 TYR A CA 1
ATOM 905 C C . TYR A 1 117 ? 2.611 -12.728 -2.512 1.00 90.81 117 TYR A C 1
ATOM 907 O O . TYR A 1 117 ? 2.395 -13.933 -2.383 1.00 90.81 117 TYR A O 1
ATOM 915 N N . GLY A 1 118 ? 2.497 -11.878 -1.500 1.00 86.94 118 GLY A N 1
ATOM 916 C CA . GLY A 1 118 ? 2.052 -12.256 -0.163 1.00 86.94 118 GLY A CA 1
ATOM 917 C C . GLY A 1 118 ? 1.944 -11.023 0.723 1.00 86.94 118 GLY A C 1
ATOM 918 O O . GLY A 1 118 ? 2.497 -9.976 0.379 1.00 86.94 118 GLY A O 1
ATOM 919 N N . GLY A 1 119 ? 1.267 -11.148 1.864 1.00 81.94 119 GLY A N 1
ATOM 920 C CA . GLY A 1 119 ? 1.044 -10.036 2.791 1.00 81.94 119 GLY A CA 1
ATOM 921 C C . GLY A 1 119 ? 2.332 -9.440 3.373 1.00 81.94 119 GLY A C 1
ATOM 922 O O . GLY A 1 119 ? 3.453 -9.859 3.088 1.00 81.94 119 GLY A O 1
ATOM 923 N N . LYS A 1 120 ? 2.217 -8.415 4.212 1.00 81.31 120 LYS A N 1
ATOM 924 C CA . LYS A 1 120 ? 3.391 -7.876 4.921 1.00 81.31 120 LYS A CA 1
ATOM 925 C C . LYS A 1 120 ? 3.973 -8.910 5.880 1.00 81.31 120 LYS A C 1
ATOM 927 O O . LYS A 1 120 ? 3.247 -9.769 6.358 1.00 81.31 120 LYS A O 1
ATOM 932 N N . GLY A 1 121 ? 5.271 -8.814 6.173 1.00 79.44 121 GLY A N 1
ATOM 933 C CA . GLY A 1 121 ? 5.931 -9.712 7.133 1.00 79.44 121 GLY A CA 1
ATOM 934 C C . GLY A 1 121 ? 6.082 -11.162 6.653 1.00 79.44 121 GLY A C 1
ATOM 935 O O . GLY A 1 121 ? 6.231 -12.070 7.460 1.00 79.44 121 GLY A O 1
ATOM 936 N N . THR A 1 122 ? 6.030 -11.414 5.345 1.00 86.69 122 THR A N 1
ATOM 937 C CA . THR A 1 122 ? 6.158 -12.763 4.761 1.00 86.69 122 THR A CA 1
ATOM 938 C C . THR A 1 122 ? 7.593 -13.134 4.366 1.00 86.69 122 THR A C 1
ATOM 940 O O . THR A 1 122 ? 7.786 -14.082 3.609 1.00 86.69 122 THR A O 1
ATOM 943 N N . GLY A 1 123 ? 8.599 -12.372 4.804 1.00 88.81 123 GLY A N 1
ATOM 944 C CA . GLY A 1 123 ? 10.005 -12.641 4.483 1.00 88.81 123 GLY A CA 1
ATOM 945 C C . GLY A 1 123 ? 10.460 -12.174 3.090 1.00 88.81 123 GLY A C 1
ATOM 946 O O . GLY A 1 123 ? 11.367 -12.778 2.524 1.00 88.81 123 GLY A O 1
ATOM 947 N N . LYS A 1 124 ? 9.791 -11.182 2.470 1.00 92.25 124 LYS A N 1
ATOM 948 C CA . LYS A 1 124 ? 10.124 -10.711 1.104 1.00 92.25 124 LYS A CA 1
ATOM 949 C C . LYS A 1 124 ? 11.499 -10.046 1.047 1.00 92.25 124 LYS A C 1
ATOM 951 O O . LYS A 1 124 ? 12.310 -10.424 0.212 1.00 92.25 124 LYS A O 1
ATOM 956 N N . SER A 1 125 ? 11.758 -9.080 1.927 1.00 91.69 125 SER A N 1
ATOM 957 C CA . SER A 1 125 ? 13.024 -8.338 1.954 1.00 91.69 125 SER A CA 1
ATOM 958 C C . SER A 1 125 ? 14.206 -9.251 2.295 1.00 91.69 125 SER A C 1
ATOM 960 O O . SER A 1 125 ? 15.283 -9.095 1.729 1.00 91.69 125 SER A O 1
ATOM 962 N N . GLU A 1 126 ? 13.981 -10.244 3.156 1.00 93.19 126 GLU A N 1
ATOM 963 C CA . GLU A 1 126 ? 14.936 -11.294 3.509 1.00 93.19 126 GLU A CA 1
ATOM 964 C C . GLU A 1 126 ? 15.207 -12.233 2.323 1.00 93.19 126 GLU A C 1
ATOM 966 O O . GLU A 1 126 ? 16.355 -12.584 2.064 1.00 93.19 126 GLU A O 1
ATOM 971 N N . ALA A 1 127 ? 14.173 -12.606 1.559 1.00 95.69 127 ALA A N 1
ATOM 972 C CA . ALA A 1 127 ? 14.338 -13.388 0.334 1.00 95.69 127 ALA A CA 1
ATOM 973 C C . ALA A 1 127 ? 15.119 -12.620 -0.740 1.00 95.69 127 ALA A C 1
ATOM 975 O O . ALA A 1 127 ? 15.986 -13.199 -1.388 1.00 95.69 127 ALA A O 1
ATOM 976 N N . ILE A 1 128 ? 14.840 -11.320 -0.909 1.00 96.44 128 ILE A N 1
ATOM 977 C CA . ILE A 1 128 ? 15.593 -10.448 -1.822 1.00 96.44 128 ILE A CA 1
ATOM 978 C C . ILE A 1 128 ? 17.071 -10.437 -1.423 1.00 96.44 128 ILE A C 1
ATOM 980 O O . ILE A 1 128 ? 17.911 -10.709 -2.271 1.00 96.44 128 ILE A O 1
ATOM 984 N N . ALA A 1 129 ? 17.388 -10.229 -0.141 1.00 94.69 129 ALA A N 1
ATOM 985 C CA . ALA A 1 129 ? 18.769 -10.222 0.347 1.00 94.69 129 ALA A CA 1
ATOM 986 C C . ALA A 1 129 ? 19.533 -11.513 -0.012 1.00 94.69 129 ALA A C 1
ATOM 988 O O . ALA A 1 129 ? 20.674 -11.454 -0.461 1.00 94.69 129 ALA A O 1
ATOM 989 N N . GLN A 1 130 ? 18.891 -12.679 0.122 1.00 95.06 130 GLN A N 1
ATOM 990 C CA . GLN A 1 130 ? 19.489 -13.967 -0.257 1.00 95.06 130 GLN A CA 1
ATOM 991 C C . GLN A 1 130 ? 19.619 -14.154 -1.776 1.00 95.06 130 GLN A C 1
ATOM 993 O O . GLN A 1 130 ? 20.532 -14.835 -2.237 1.00 95.06 130 GLN A O 1
ATOM 998 N N . LEU A 1 131 ? 18.698 -13.587 -2.562 1.00 95.94 131 LEU A N 1
ATOM 999 C CA . LEU A 1 131 ? 18.717 -13.667 -4.025 1.00 95.94 131 LEU A CA 1
ATOM 1000 C C . LEU A 1 131 ? 19.803 -12.798 -4.655 1.00 95.94 131 LEU A C 1
ATOM 1002 O O . LEU A 1 131 ? 20.270 -13.141 -5.738 1.00 95.94 131 LEU A O 1
ATOM 1006 N N . LEU A 1 132 ? 20.185 -11.704 -3.994 1.00 94.38 132 LEU A N 1
ATOM 1007 C CA . LEU A 1 132 ? 21.227 -10.803 -4.477 1.00 94.38 132 LEU A CA 1
ATOM 1008 C C . LEU A 1 132 ? 22.594 -11.493 -4.544 1.00 94.38 132 LEU A C 1
ATOM 1010 O O . LEU A 1 132 ? 23.279 -11.393 -5.561 1.00 94.38 132 LEU A O 1
ATOM 1014 N N . GLY A 1 133 ? 22.976 -12.224 -3.490 1.00 87.25 133 GLY A N 1
ATOM 1015 C CA . GLY A 1 133 ? 24.310 -12.822 -3.391 1.00 87.25 133 GLY A CA 1
ATOM 1016 C C . GLY A 1 133 ? 25.408 -11.781 -3.646 1.00 87.25 133 GLY A C 1
ATOM 1017 O O . GLY A 1 133 ? 25.357 -10.687 -3.091 1.00 87.25 133 GLY A O 1
ATOM 1018 N N . ASP A 1 134 ? 26.359 -12.112 -4.524 1.00 86.62 134 ASP A N 1
ATOM 1019 C CA . ASP A 1 134 ? 27.453 -11.216 -4.935 1.00 86.62 134 ASP A CA 1
ATOM 1020 C C . ASP A 1 134 ? 27.155 -10.425 -6.229 1.00 86.62 134 ASP A C 1
ATOM 1022 O O . ASP A 1 134 ? 28.048 -9.765 -6.763 1.00 86.62 134 ASP A O 1
ATOM 1026 N N . GLN A 1 135 ? 25.935 -10.514 -6.773 1.00 89.69 135 GLN A N 1
ATOM 1027 C CA . GLN A 1 135 ? 25.577 -9.877 -8.046 1.00 89.69 135 GLN A CA 1
ATOM 1028 C C . GLN A 1 135 ? 25.364 -8.374 -7.897 1.00 89.69 135 GLN A C 1
ATOM 1030 O O . GLN A 1 135 ? 24.963 -7.874 -6.842 1.00 89.69 135 GLN A O 1
ATOM 1035 N N . SER A 1 136 ? 25.569 -7.654 -8.999 1.00 92.38 136 SER A N 1
ATOM 1036 C CA . SER A 1 136 ? 25.307 -6.220 -9.023 1.00 92.38 136 SER A CA 1
ATOM 1037 C C . SER A 1 136 ? 23.810 -5.920 -9.059 1.00 92.38 136 SER A C 1
ATOM 1039 O O . SER A 1 136 ? 23.050 -6.567 -9.785 1.00 92.38 136 SER A O 1
ATOM 1041 N N . TRP A 1 137 ? 23.357 -4.917 -8.305 1.00 94.44 137 TRP A N 1
ATOM 1042 C CA . TRP A 1 137 ? 21.923 -4.644 -8.202 1.00 94.44 137 TRP A CA 1
ATOM 1043 C C . TRP A 1 137 ? 21.547 -3.167 -8.111 1.00 94.44 137 TRP A C 1
ATOM 1045 O O . TRP A 1 137 ? 22.285 -2.319 -7.608 1.00 94.44 137 TRP A O 1
ATOM 1055 N N . LEU A 1 138 ? 20.339 -2.862 -8.584 1.00 95.25 138 LEU A N 1
ATOM 1056 C CA . LEU A 1 138 ? 19.701 -1.556 -8.452 1.00 95.25 138 LEU A CA 1
ATOM 1057 C C . LEU A 1 138 ? 18.294 -1.713 -7.881 1.00 95.25 138 LEU A C 1
ATOM 1059 O O . LEU A 1 138 ? 17.505 -2.501 -8.391 1.00 95.25 138 LEU A O 1
ATOM 1063 N N . SER A 1 139 ? 17.961 -0.927 -6.859 1.00 95.69 139 SER A N 1
ATOM 1064 C CA . SER A 1 139 ? 16.609 -0.854 -6.296 1.00 95.69 139 SER A CA 1
ATOM 1065 C C . SER A 1 139 ? 15.960 0.492 -6.588 1.00 95.69 139 SER A C 1
ATOM 1067 O O . SER A 1 139 ? 16.562 1.548 -6.360 1.00 95.69 139 SER A O 1
ATOM 1069 N N . PHE A 1 140 ? 14.721 0.473 -7.078 1.00 95.12 140 PHE A N 1
ATOM 1070 C CA . PHE A 1 140 ? 13.928 1.684 -7.285 1.00 95.12 140 PHE A CA 1
ATOM 1071 C C . PHE A 1 140 ? 12.921 1.865 -6.163 1.00 95.12 140 PHE A C 1
ATOM 1073 O O . PHE A 1 140 ? 12.122 0.978 -5.884 1.00 95.12 140 PHE A O 1
ATOM 1080 N N . THR A 1 141 ? 12.917 3.056 -5.571 1.00 91.94 141 THR A N 1
ATOM 1081 C CA . THR A 1 141 ? 12.048 3.373 -4.435 1.00 91.94 141 THR A CA 1
ATOM 1082 C C . THR A 1 141 ? 11.306 4.700 -4.628 1.00 91.94 141 THR A C 1
ATOM 1084 O O . THR A 1 141 ? 11.825 5.636 -5.253 1.00 91.94 141 THR A O 1
ATOM 1087 N N . PRO A 1 142 ? 10.084 4.849 -4.089 1.00 86.75 142 PRO A N 1
ATOM 1088 C CA . PRO A 1 142 ? 9.389 6.132 -4.070 1.00 86.75 142 PRO A CA 1
ATOM 1089 C C . PRO A 1 142 ? 9.935 7.098 -3.000 1.00 86.75 142 PRO A C 1
ATOM 1091 O O . PRO A 1 142 ? 9.649 8.295 -3.073 1.00 86.75 142 PRO A O 1
ATOM 1094 N N . LEU A 1 143 ? 10.695 6.615 -2.003 1.00 82.50 143 LEU A N 1
ATOM 1095 C CA . LEU A 1 143 ? 11.030 7.364 -0.784 1.00 82.50 143 LEU A CA 1
ATOM 1096 C C . LEU A 1 143 ? 12.496 7.206 -0.360 1.00 82.50 143 LEU A C 1
ATOM 1098 O O . LEU A 1 143 ? 13.073 6.126 -0.431 1.00 82.50 143 LEU A O 1
ATOM 1102 N N . VAL A 1 144 ? 13.077 8.293 0.161 1.00 83.19 144 VAL A N 1
ATOM 1103 C CA . VAL A 1 144 ? 14.483 8.333 0.608 1.00 83.19 144 VAL A CA 1
ATOM 1104 C C . VAL A 1 144 ? 14.730 7.414 1.803 1.00 83.19 144 VAL A C 1
ATOM 1106 O O . VAL A 1 144 ? 15.690 6.654 1.786 1.00 83.19 144 VAL A O 1
ATOM 1109 N N . SER A 1 145 ? 13.864 7.456 2.820 1.00 79.44 145 SER A N 1
ATOM 1110 C CA . SER A 1 145 ? 13.975 6.605 4.013 1.00 79.44 145 SER A CA 1
ATOM 1111 C C . SER A 1 145 ? 13.963 5.121 3.652 1.00 79.44 145 SER A C 1
ATOM 1113 O O . SER A 1 145 ? 14.850 4.385 4.066 1.00 79.44 145 SER A O 1
ATOM 1115 N N . LEU A 1 146 ? 13.017 4.708 2.804 1.00 83.06 146 LEU A N 1
ATOM 1116 C CA . LEU A 1 146 ? 12.926 3.333 2.320 1.00 83.06 146 LEU A CA 1
ATOM 1117 C C . LEU A 1 146 ? 14.168 2.928 1.513 1.00 83.06 146 LEU A C 1
ATOM 1119 O O . LEU A 1 146 ? 14.687 1.834 1.692 1.00 83.06 146 LEU A O 1
ATOM 1123 N N . GLY A 1 147 ? 14.672 3.814 0.647 1.00 88.25 147 GLY A N 1
ATOM 1124 C CA . GLY A 1 147 ? 15.891 3.553 -0.120 1.00 88.25 147 GLY A CA 1
ATOM 1125 C C . GLY A 1 147 ? 17.125 3.341 0.751 1.00 88.25 147 GLY A C 1
ATOM 1126 O O . GLY A 1 147 ? 17.923 2.454 0.458 1.00 88.25 147 GLY A O 1
ATOM 1127 N N . ARG A 1 148 ? 17.267 4.132 1.820 1.00 85.94 148 ARG A N 1
ATOM 1128 C CA . ARG A 1 148 ? 18.344 3.980 2.808 1.00 85.94 148 ARG A CA 1
ATOM 1129 C C . ARG A 1 148 ? 18.232 2.658 3.555 1.00 85.94 148 ARG A C 1
ATOM 1131 O O . ARG A 1 148 ? 19.199 1.908 3.568 1.00 85.94 148 ARG A O 1
ATOM 1138 N N . ASP A 1 149 ? 17.042 2.345 4.065 1.00 84.69 149 ASP A N 1
ATOM 1139 C CA . ASP A 1 149 ? 16.770 1.083 4.761 1.00 84.69 149 ASP A CA 1
ATOM 1140 C C . ASP A 1 149 ? 17.095 -0.141 3.889 1.00 84.69 149 ASP A C 1
ATOM 1142 O O . ASP A 1 149 ? 17.732 -1.086 4.352 1.00 84.69 149 ASP A O 1
ATOM 1146 N N . GLN A 1 150 ? 16.675 -0.127 2.620 1.00 90.00 150 GLN A N 1
ATOM 1147 C CA . GLN A 1 150 ? 16.972 -1.188 1.652 1.00 90.00 150 GLN A CA 1
ATOM 1148 C C . GLN A 1 150 ? 18.472 -1.305 1.373 1.00 90.00 150 GLN A C 1
ATOM 1150 O O . GLN A 1 150 ? 19.013 -2.405 1.374 1.00 90.00 150 GLN A O 1
ATOM 1155 N N . ALA A 1 151 ? 19.146 -0.172 1.153 1.00 90.00 151 ALA A N 1
ATOM 1156 C CA . ALA A 1 151 ? 20.579 -0.154 0.893 1.00 90.00 151 ALA A CA 1
ATOM 1157 C C . ALA A 1 151 ? 21.380 -0.728 2.065 1.00 90.00 151 ALA A C 1
ATOM 1159 O O . ALA A 1 151 ? 22.208 -1.608 1.855 1.00 90.00 151 ALA A O 1
ATOM 1160 N N . GLU A 1 152 ? 21.082 -0.288 3.287 1.00 88.06 152 GLU A N 1
ATOM 1161 C CA . GLU A 1 152 ? 21.707 -0.804 4.505 1.00 88.06 152 GLU A CA 1
ATOM 1162 C C . GLU A 1 152 ? 21.443 -2.307 4.679 1.00 88.06 152 GLU A C 1
ATOM 1164 O O . GLU A 1 152 ? 22.374 -3.084 4.879 1.00 88.06 152 GLU A O 1
ATOM 1169 N N . SER A 1 153 ? 20.185 -2.736 4.525 1.00 88.06 153 SER A N 1
ATOM 1170 C CA . SER A 1 153 ? 19.783 -4.136 4.733 1.00 88.06 153 SER A CA 1
ATOM 1171 C C . SER A 1 153 ? 20.399 -5.109 3.723 1.00 88.06 153 SER A C 1
ATOM 1173 O O . SER A 1 153 ? 20.527 -6.296 4.016 1.00 88.06 153 SER A O 1
ATOM 1175 N N . TRP A 1 154 ? 20.749 -4.630 2.529 1.00 92.31 154 TRP A N 1
ATOM 1176 C CA . TRP A 1 154 ? 21.270 -5.446 1.429 1.00 92.31 154 TRP A CA 1
ATOM 1177 C C . TRP A 1 154 ? 22.760 -5.210 1.149 1.00 92.31 154 TRP A C 1
ATOM 1179 O O . TRP A 1 154 ? 23.264 -5.648 0.116 1.00 92.31 154 TRP A O 1
ATOM 1189 N N . GLY A 1 155 ? 23.473 -4.517 2.046 1.00 88.38 155 GLY A N 1
ATOM 1190 C CA . GLY A 1 155 ? 24.916 -4.279 1.912 1.00 88.38 155 GLY A CA 1
ATOM 1191 C C . GLY A 1 155 ? 25.298 -3.391 0.721 1.00 88.38 155 GLY A C 1
ATOM 1192 O O . GLY A 1 155 ? 26.379 -3.541 0.154 1.00 88.38 155 GLY A O 1
ATOM 1193 N N . GLY A 1 156 ? 24.399 -2.496 0.308 1.00 88.69 156 GLY A N 1
ATOM 1194 C CA . GLY A 1 156 ? 24.606 -1.534 -0.771 1.00 88.69 156 GLY A CA 1
ATOM 1195 C C . GLY A 1 156 ? 24.660 -0.098 -0.270 1.00 88.69 156 GLY A C 1
ATOM 1196 O O . GLY A 1 156 ? 24.968 0.176 0.889 1.00 88.69 156 GLY A O 1
ATOM 1197 N N . VAL A 1 157 ? 24.338 0.845 -1.157 1.00 88.31 157 VAL A N 1
ATOM 1198 C CA . VAL A 1 157 ? 24.367 2.270 -0.817 1.00 88.31 157 VAL A CA 1
ATOM 1199 C C . VAL A 1 157 ? 23.183 3.053 -1.371 1.00 88.31 157 VAL A C 1
ATOM 1201 O O . VAL A 1 157 ? 22.661 2.770 -2.448 1.00 88.31 157 VAL A O 1
ATOM 1204 N N . PHE A 1 158 ? 22.739 4.076 -0.647 1.00 88.44 158 PHE A N 1
ATOM 1205 C CA . PHE A 1 158 ? 21.774 5.021 -1.196 1.00 88.44 158 PHE A CA 1
ATOM 1206 C C . PHE A 1 158 ? 22.492 6.042 -2.086 1.00 88.44 158 PHE A C 1
ATOM 1208 O O . PHE A 1 158 ? 23.458 6.667 -1.656 1.00 88.44 158 PHE A O 1
ATOM 1215 N N . ILE A 1 159 ? 22.012 6.259 -3.316 1.00 83.69 159 ILE A N 1
ATOM 1216 C CA . ILE A 1 159 ? 22.760 6.989 -4.363 1.00 83.69 159 ILE A CA 1
ATOM 1217 C C . ILE A 1 159 ? 23.225 8.405 -3.970 1.00 83.69 159 ILE A C 1
ATOM 1219 O O . ILE A 1 159 ? 24.220 8.896 -4.491 1.00 83.69 159 ILE A O 1
ATOM 1223 N N . ASN A 1 160 ? 22.499 9.090 -3.080 1.00 77.25 160 ASN A N 1
ATOM 1224 C CA . ASN A 1 160 ? 22.848 10.449 -2.643 1.00 77.25 160 ASN A CA 1
ATOM 1225 C C . ASN A 1 160 ? 23.745 10.475 -1.396 1.00 77.25 160 ASN A C 1
ATOM 1227 O O . ASN A 1 160 ? 24.316 11.520 -1.082 1.00 77.25 160 ASN A O 1
ATOM 1231 N N . ASP A 1 161 ? 23.846 9.349 -0.694 1.00 72.62 161 ASP A N 1
ATOM 1232 C CA . ASP A 1 161 ? 24.663 9.213 0.509 1.00 72.62 161 ASP A CA 1
ATOM 1233 C C . ASP A 1 161 ? 26.001 8.536 0.201 1.00 72.62 161 ASP A C 1
ATOM 1235 O O . ASP A 1 161 ? 26.953 8.742 0.942 1.00 72.62 161 ASP A O 1
ATOM 1239 N N . GLY A 1 162 ? 26.062 7.770 -0.892 1.00 58.47 162 GLY A N 1
ATOM 1240 C CA . GLY A 1 162 ? 27.148 6.848 -1.175 1.00 58.47 162 GLY A CA 1
ATOM 1241 C C . GLY A 1 162 ? 28.410 7.401 -1.803 1.00 58.47 162 GLY A C 1
ATOM 1242 O O . GLY A 1 162 ? 28.439 8.501 -2.360 1.00 58.47 162 GLY A O 1
ATOM 1243 N N . ASP A 1 163 ? 29.423 6.534 -1.752 1.00 55.62 163 ASP A N 1
ATOM 1244 C CA . ASP A 1 163 ? 30.807 6.855 -2.064 1.00 55.62 163 ASP A CA 1
ATOM 1245 C C . ASP A 1 163 ? 31.310 6.210 -3.372 1.00 55.62 163 ASP A C 1
ATOM 1247 O O . ASP A 1 163 ? 31.974 6.879 -4.151 1.00 55.62 163 ASP A O 1
ATOM 1251 N N . ALA A 1 164 ? 30.935 4.975 -3.729 1.00 55.03 164 ALA A N 1
ATOM 1252 C CA . ALA A 1 164 ? 31.241 4.365 -5.038 1.00 55.03 164 ALA A CA 1
ATOM 1253 C C . ALA A 1 164 ? 30.350 3.149 -5.342 1.00 55.03 164 ALA A C 1
ATOM 1255 O O . ALA A 1 164 ? 30.063 2.368 -4.443 1.00 55.03 164 ALA A O 1
ATOM 1256 N N . ILE A 1 165 ? 29.967 2.939 -6.608 1.00 58.72 165 ILE A N 1
ATOM 1257 C CA . ILE A 1 165 ? 29.285 1.717 -7.081 1.00 58.72 165 ILE A CA 1
ATOM 1258 C C . ILE A 1 165 ? 30.122 1.098 -8.202 1.00 58.72 165 ILE A C 1
ATOM 1260 O O . ILE A 1 165 ? 30.336 1.730 -9.241 1.00 58.72 165 ILE A O 1
ATOM 1264 N N . GLY A 1 166 ? 30.622 -0.124 -7.997 1.00 58.81 166 GLY A N 1
ATOM 1265 C CA . GLY A 1 166 ? 31.604 -0.730 -8.902 1.00 58.81 166 GLY A CA 1
ATOM 1266 C C . GLY A 1 166 ? 32.819 0.185 -9.121 1.00 58.81 166 GLY A C 1
ATOM 1267 O O . GLY A 1 166 ? 33.446 0.636 -8.166 1.00 58.81 166 GLY A O 1
ATOM 1268 N N . SER A 1 167 ? 33.147 0.504 -10.377 1.00 51.25 167 SER A N 1
ATOM 1269 C CA . SER A 1 167 ? 34.229 1.444 -10.725 1.00 51.25 167 SER A CA 1
ATOM 1270 C C . SER A 1 167 ? 33.804 2.921 -10.743 1.00 51.25 167 SER A C 1
ATOM 1272 O O . SER A 1 167 ? 34.598 3.781 -11.126 1.00 51.25 167 SER A O 1
ATOM 1274 N N . GLN A 1 168 ? 32.548 3.235 -10.414 1.00 57.50 168 GLN A N 1
ATOM 1275 C CA . GLN A 1 168 ? 31.992 4.578 -10.533 1.00 57.50 168 GLN A CA 1
ATOM 1276 C C . GLN A 1 168 ? 31.925 5.261 -9.160 1.00 57.50 168 GLN A C 1
ATOM 1278 O O . GLN A 1 168 ? 31.070 4.948 -8.335 1.00 57.50 168 GLN A O 1
ATOM 1283 N N . LEU A 1 169 ? 32.832 6.213 -8.926 1.00 53.81 169 LEU A N 1
ATOM 1284 C CA . LEU A 1 169 ? 32.870 7.027 -7.707 1.00 53.81 169 LEU A CA 1
ATOM 1285 C C . LEU A 1 169 ? 31.663 7.977 -7.650 1.00 53.81 169 LEU A C 1
ATOM 1287 O O . LEU A 1 169 ? 31.357 8.676 -8.619 1.00 53.81 169 LEU A O 1
ATOM 1291 N N . LEU A 1 170 ? 31.001 8.009 -6.497 1.00 61.84 170 LEU A N 1
ATOM 1292 C CA . LEU A 1 170 ? 29.960 8.969 -6.125 1.00 61.84 170 LEU A CA 1
ATOM 1293 C C . LEU A 1 170 ? 30.529 10.030 -5.149 1.00 61.84 170 LEU A C 1
ATOM 1295 O O . LEU A 1 170 ? 30.187 11.207 -5.286 1.00 61.84 170 LEU A O 1
ATOM 1299 N N . LYS A 1 171 ? 31.445 9.618 -4.246 1.00 55.12 171 LYS A N 1
ATOM 1300 C CA . LYS A 1 171 ? 32.345 10.364 -3.323 1.00 55.12 171 LYS A CA 1
ATOM 1301 C C . LYS A 1 171 ? 33.646 9.540 -3.069 1.00 55.12 171 LYS A C 1
ATOM 1303 O O . LYS A 1 171 ? 33.964 8.668 -3.866 1.00 55.12 171 LYS A O 1
ATOM 1308 N N . GLU A 1 172 ? 34.454 9.817 -2.036 1.00 49.72 172 GLU A N 1
ATOM 1309 C CA . GLU A 1 172 ? 35.602 8.959 -1.650 1.00 49.72 172 GLU A CA 1
ATOM 1310 C C . GLU A 1 172 ? 35.135 7.802 -0.748 1.00 49.72 172 GLU A C 1
ATOM 1312 O O . GLU A 1 172 ? 34.594 8.061 0.321 1.00 49.72 172 GLU A O 1
ATOM 1317 N N . GLY A 1 173 ? 35.345 6.538 -1.142 1.00 56.78 173 GLY A N 1
ATOM 1318 C CA . GLY A 1 173 ? 34.994 5.376 -0.310 1.00 56.78 173 GLY A CA 1
ATOM 1319 C C . GLY A 1 173 ? 35.157 4.018 -1.002 1.00 56.78 173 GLY A C 1
ATOM 1320 O O . GLY A 1 173 ? 35.770 3.921 -2.067 1.00 56.78 173 GLY A O 1
ATOM 1321 N N . ALA A 1 174 ? 34.651 2.956 -0.366 1.00 59.38 174 ALA A N 1
ATOM 1322 C CA . ALA A 1 174 ? 34.795 1.575 -0.836 1.00 59.38 174 ALA A CA 1
ATOM 1323 C C . ALA A 1 174 ? 33.704 1.196 -1.860 1.00 59.38 174 ALA A C 1
ATOM 1325 O O . ALA A 1 174 ? 32.555 1.615 -1.709 1.00 59.38 174 ALA A O 1
ATOM 1326 N N . PRO A 1 175 ? 34.029 0.399 -2.894 1.00 68.88 175 PRO A N 1
ATOM 1327 C CA . PRO A 1 175 ? 33.057 -0.020 -3.899 1.00 68.88 175 PRO A CA 1
ATOM 1328 C C . PRO A 1 175 ? 32.002 -0.959 -3.297 1.00 68.88 175 PRO A C 1
ATOM 1330 O O . PRO A 1 175 ? 32.351 -1.946 -2.650 1.00 68.88 175 PRO A O 1
ATOM 1333 N N . VAL A 1 176 ? 30.720 -0.682 -3.556 1.00 76.06 176 VAL A N 1
ATOM 1334 C CA . VAL A 1 176 ? 29.603 -1.592 -3.234 1.00 76.06 176 VAL A CA 1
ATOM 1335 C C . VAL A 1 176 ? 29.030 -2.256 -4.489 1.00 76.06 176 VAL A C 1
ATOM 1337 O O . VAL A 1 176 ? 29.176 -1.732 -5.599 1.00 76.06 176 VAL A O 1
ATOM 1340 N N . GLN A 1 177 ? 28.359 -3.399 -4.305 1.00 81.94 177 GLN A N 1
ATOM 1341 C CA . GLN A 1 177 ? 27.750 -4.180 -5.392 1.00 81.94 177 GLN A CA 1
ATOM 1342 C C . GLN A 1 177 ? 26.389 -3.640 -5.845 1.00 81.94 177 GLN A C 1
ATOM 1344 O O . GLN A 1 177 ? 25.947 -3.931 -6.952 1.00 81.94 177 GLN A O 1
ATOM 1349 N N . GLY A 1 178 ? 25.718 -2.808 -5.050 1.00 89.25 178 GLY A N 1
ATOM 1350 C CA . GLY A 1 178 ? 24.431 -2.285 -5.479 1.00 89.25 178 GLY A CA 1
ATOM 1351 C C . GLY A 1 178 ? 23.963 -1.039 -4.766 1.00 89.25 178 GLY A C 1
ATOM 1352 O O . GLY A 1 178 ? 24.574 -0.564 -3.803 1.00 89.25 178 GLY A O 1
ATOM 1353 N N . ALA A 1 179 ? 22.891 -0.469 -5.305 1.00 90.81 179 ALA A N 1
ATOM 1354 C CA . ALA A 1 179 ? 22.387 0.804 -4.835 1.00 90.81 179 ALA A CA 1
ATOM 1355 C C . ALA A 1 179 ? 20.878 0.965 -4.925 1.00 90.81 179 ALA A C 1
ATOM 1357 O O . ALA A 1 179 ? 20.218 0.510 -5.857 1.00 90.81 179 ALA A O 1
ATOM 1358 N N . SER A 1 180 ? 20.354 1.731 -3.976 1.00 92.81 180 SER A N 1
ATOM 1359 C CA . SER A 1 180 ? 18.966 2.174 -3.964 1.00 92.81 180 SER A CA 1
ATOM 1360 C C . SER A 1 180 ? 18.863 3.611 -4.466 1.00 92.81 180 SER A C 1
ATOM 1362 O O . SER A 1 180 ? 19.634 4.493 -4.069 1.00 92.81 180 SER A O 1
ATOM 1364 N N . VAL A 1 181 ? 17.877 3.874 -5.322 1.00 92.19 181 VAL A N 1
ATOM 1365 C CA . VAL A 1 181 ? 17.641 5.187 -5.929 1.00 92.19 181 VAL A CA 1
ATOM 1366 C C . VAL A 1 181 ? 16.164 5.563 -5.895 1.00 92.19 181 VAL A C 1
ATOM 1368 O O . VAL A 1 181 ? 15.277 4.794 -6.264 1.00 92.19 181 VAL A O 1
ATOM 1371 N N . CYS A 1 182 ? 15.890 6.800 -5.477 1.00 91.75 182 CYS A N 1
ATOM 1372 C CA . CYS A 1 182 ? 14.543 7.351 -5.560 1.00 91.75 182 CYS A CA 1
ATOM 1373 C C . CYS A 1 182 ? 14.152 7.671 -7.002 1.00 91.75 182 CYS A C 1
ATOM 1375 O O . CYS A 1 182 ? 14.978 8.181 -7.761 1.00 91.75 182 CYS A O 1
ATOM 1377 N N . ILE A 1 183 ? 12.868 7.526 -7.341 1.00 92.50 183 ILE A N 1
ATOM 1378 C CA . ILE A 1 183 ? 12.356 7.810 -8.693 1.00 92.50 183 ILE A CA 1
ATOM 1379 C C . ILE A 1 183 ? 12.799 9.171 -9.278 1.00 92.50 183 ILE A C 1
ATOM 1381 O O . ILE A 1 183 ? 13.272 9.194 -10.413 1.00 92.50 183 ILE A O 1
ATOM 1385 N N . PRO A 1 184 ? 12.754 10.311 -8.555 1.00 90.12 184 PRO A N 1
ATOM 1386 C CA . PRO A 1 184 ? 13.236 11.589 -9.097 1.00 90.12 184 PRO A CA 1
ATOM 1387 C C . PRO A 1 184 ? 14.733 11.620 -9.442 1.00 90.12 184 PRO A C 1
ATOM 1389 O O . PRO A 1 184 ? 15.189 12.532 -10.122 1.00 90.12 184 PRO A O 1
ATOM 1392 N N . SER A 1 185 ? 15.511 10.665 -8.928 1.00 90.50 185 SER A N 1
ATOM 1393 C CA . SER A 1 185 ? 16.960 10.558 -9.104 1.00 90.50 185 SER A CA 1
ATOM 1394 C C . SER A 1 185 ? 17.377 9.433 -10.056 1.00 90.50 185 SER A C 1
ATOM 1396 O O . SER A 1 185 ? 18.577 9.215 -10.189 1.00 90.50 185 SER A O 1
ATOM 1398 N N . LEU A 1 186 ? 16.450 8.758 -10.755 1.00 91.50 186 LEU A N 1
ATOM 1399 C CA . LEU A 1 186 ? 16.795 7.671 -11.693 1.00 91.50 186 LEU A CA 1
ATOM 1400 C C . LEU A 1 186 ? 17.846 8.077 -12.731 1.00 91.50 186 LEU A C 1
ATOM 1402 O O . LEU A 1 186 ? 18.739 7.303 -13.048 1.00 91.50 186 LEU A O 1
ATOM 1406 N N . LEU A 1 187 ? 17.812 9.322 -13.210 1.00 90.56 187 LEU A N 1
ATOM 1407 C CA . LEU A 1 187 ? 18.786 9.787 -14.203 1.00 90.56 187 LEU A CA 1
ATOM 1408 C C . LEU A 1 187 ? 20.228 9.838 -13.666 1.00 90.56 187 LEU A C 1
ATOM 1410 O O . LEU A 1 187 ? 21.169 9.867 -14.452 1.00 90.56 187 LEU A O 1
ATOM 1414 N N . LYS A 1 188 ? 20.433 9.810 -12.342 1.00 86.81 188 LYS A N 1
ATOM 1415 C CA . LYS A 1 188 ? 21.775 9.730 -11.744 1.00 86.81 188 LYS A CA 1
ATOM 1416 C C . LYS A 1 188 ? 22.411 8.354 -11.919 1.00 86.81 188 LYS A C 1
ATOM 1418 O O . LYS A 1 188 ? 23.632 8.255 -11.872 1.00 86.81 188 LYS A O 1
ATOM 1423 N N . VAL A 1 189 ? 21.602 7.310 -12.128 1.00 85.56 189 VAL A N 1
ATOM 1424 C CA . VAL A 1 189 ? 22.091 5.929 -12.200 1.00 85.56 189 VAL A CA 1
ATOM 1425 C C . VAL A 1 189 ? 22.298 5.411 -13.617 1.00 85.56 189 VAL A C 1
ATOM 1427 O O . VAL A 1 189 ? 22.707 4.270 -13.772 1.00 85.56 189 VAL A O 1
ATOM 1430 N N . GLN A 1 190 ? 22.122 6.243 -14.651 1.00 84.44 190 GLN A N 1
ATOM 1431 C CA . GLN A 1 190 ? 22.237 5.868 -16.075 1.00 84.44 190 GLN A CA 1
ATOM 1432 C C . GLN A 1 190 ? 23.508 5.091 -16.448 1.00 84.44 190 GLN A C 1
ATOM 1434 O O . GLN A 1 190 ? 23.497 4.297 -17.380 1.00 84.44 190 GLN A O 1
ATOM 1439 N N . ARG A 1 191 ? 24.609 5.325 -15.731 1.00 80.44 191 ARG A N 1
ATOM 1440 C CA . ARG A 1 191 ? 25.910 4.686 -15.985 1.00 80.44 191 ARG A CA 1
ATOM 1441 C C . ARG A 1 191 ? 26.200 3.481 -15.091 1.00 80.44 191 ARG A C 1
ATOM 1443 O O . ARG A 1 191 ? 27.174 2.780 -15.331 1.00 80.44 191 ARG A O 1
ATOM 1450 N N . ILE A 1 192 ? 25.362 3.243 -14.088 1.00 81.00 192 ILE A N 1
ATOM 1451 C CA . ILE A 1 192 ? 25.488 2.109 -13.180 1.00 81.00 192 ILE A CA 1
ATOM 1452 C C . ILE A 1 192 ? 24.796 0.924 -13.839 1.00 81.00 192 ILE A C 1
ATOM 1454 O O . ILE A 1 192 ? 23.606 1.001 -14.149 1.00 81.00 192 ILE A O 1
ATOM 1458 N N . ALA A 1 193 ? 25.537 -0.151 -14.089 1.00 76.38 193 ALA A N 1
ATOM 1459 C CA . ALA A 1 193 ? 24.954 -1.430 -14.469 1.00 76.38 193 ALA A CA 1
ATOM 1460 C C . ALA A 1 193 ? 24.376 -2.119 -13.223 1.00 76.38 193 ALA A C 1
ATOM 1462 O O . ALA A 1 193 ? 24.900 -1.953 -12.124 1.00 76.38 193 ALA A O 1
ATOM 1463 N N . GLY A 1 194 ? 23.293 -2.867 -13.399 1.00 79.50 194 GLY A N 1
ATOM 1464 C CA . GLY A 1 194 ? 22.740 -3.738 -12.368 1.00 79.50 194 GLY A CA 1
ATOM 1465 C C . GLY A 1 194 ? 22.179 -4.976 -13.046 1.00 79.50 194 GLY A C 1
ATOM 1466 O O . GLY A 1 194 ? 21.258 -4.855 -13.856 1.00 79.50 194 GLY A O 1
ATOM 1467 N N . GLU A 1 195 ? 22.765 -6.132 -12.749 1.00 90.88 195 GLU A N 1
ATOM 1468 C CA . GLU A 1 195 ? 22.298 -7.440 -13.228 1.00 90.88 195 GLU A CA 1
ATOM 1469 C C . GLU A 1 195 ? 20.904 -7.740 -12.662 1.00 90.88 195 GLU A C 1
ATOM 1471 O O . GLU A 1 195 ? 20.024 -8.223 -13.378 1.00 90.88 195 GLU A O 1
ATOM 1476 N N . ILE A 1 196 ? 20.675 -7.358 -11.399 1.00 97.19 196 ILE A N 1
ATOM 1477 C CA . ILE A 1 196 ? 19.388 -7.491 -10.719 1.00 97.19 196 ILE A CA 1
ATOM 1478 C C . ILE A 1 196 ? 18.716 -6.120 -10.555 1.00 97.19 196 ILE A C 1
ATOM 1480 O O . ILE A 1 196 ? 19.256 -5.210 -9.924 1.00 97.19 196 ILE A O 1
ATOM 1484 N N . LEU A 1 197 ? 17.492 -5.978 -11.067 1.00 97.75 197 LEU A N 1
ATOM 1485 C CA . LEU A 1 197 ? 16.612 -4.847 -10.775 1.00 97.75 197 LEU A CA 1
ATOM 1486 C C . LEU A 1 197 ? 15.580 -5.246 -9.717 1.00 97.75 197 LEU A C 1
ATOM 1488 O O . LEU A 1 197 ? 14.763 -6.143 -9.933 1.00 97.75 197 LEU A O 1
ATOM 1492 N N . ILE A 1 198 ? 15.568 -4.526 -8.601 1.00 97.75 198 ILE A N 1
ATOM 1493 C CA . ILE A 1 198 ? 14.609 -4.709 -7.516 1.00 97.75 198 ILE A CA 1
ATOM 1494 C C . ILE A 1 198 ? 13.546 -3.617 -7.595 1.00 97.75 198 ILE A C 1
ATOM 1496 O O . ILE A 1 198 ? 13.836 -2.420 -7.544 1.00 97.75 198 ILE A O 1
ATOM 1500 N N . LEU A 1 199 ? 12.293 -4.047 -7.692 1.00 96.81 199 LEU A N 1
ATOM 1501 C CA . LEU A 1 199 ? 11.109 -3.203 -7.607 1.00 96.81 199 LEU A CA 1
ATOM 1502 C C . LEU A 1 199 ? 10.304 -3.628 -6.376 1.00 96.81 199 LEU A C 1
ATOM 1504 O O . LEU A 1 199 ? 9.253 -4.263 -6.488 1.00 96.81 199 LEU A O 1
ATOM 1508 N N . ASP A 1 200 ? 10.849 -3.311 -5.203 1.00 92.25 200 ASP A N 1
ATOM 1509 C CA . ASP A 1 200 ? 10.161 -3.446 -3.920 1.00 92.25 200 ASP A CA 1
ATOM 1510 C C . ASP A 1 200 ? 9.194 -2.265 -3.726 1.00 92.25 200 ASP A C 1
ATOM 1512 O O . ASP A 1 200 ? 9.475 -1.141 -4.150 1.00 92.25 200 ASP A O 1
ATOM 1516 N N . GLU A 1 201 ? 8.019 -2.527 -3.154 1.00 88.06 201 GLU A N 1
ATOM 1517 C CA . GLU A 1 201 ? 6.867 -1.611 -3.168 1.00 88.06 201 GLU A CA 1
ATOM 1518 C C . GLU A 1 201 ? 6.488 -1.161 -4.603 1.00 88.06 201 GLU A C 1
ATOM 1520 O O . GLU A 1 201 ? 6.250 0.024 -4.874 1.00 88.06 201 GLU A O 1
ATOM 1525 N N . LEU A 1 202 ? 6.447 -2.105 -5.562 1.00 92.69 202 LEU A N 1
ATOM 1526 C CA . LEU A 1 202 ? 6.214 -1.829 -6.992 1.00 92.69 202 LEU A CA 1
ATOM 1527 C C . LEU A 1 202 ? 5.014 -0.903 -7.252 1.00 92.69 202 LEU A C 1
ATOM 1529 O O . LEU A 1 202 ? 5.112 0.015 -8.068 1.00 92.69 202 LEU A O 1
ATOM 1533 N N . THR A 1 203 ? 3.874 -1.124 -6.594 1.00 88.44 203 THR A N 1
ATOM 1534 C CA . THR A 1 203 ? 2.663 -0.318 -6.808 1.00 88.44 203 THR A CA 1
ATOM 1535 C C . THR A 1 203 ? 2.897 1.134 -6.407 1.00 88.44 203 THR A C 1
ATOM 1537 O O . THR A 1 203 ? 2.510 2.034 -7.154 1.00 88.44 203 THR A O 1
ATOM 1540 N N . ALA A 1 204 ? 3.579 1.378 -5.285 1.00 86.69 204 ALA A N 1
ATOM 1541 C CA . ALA A 1 204 ? 3.927 2.724 -4.837 1.00 86.69 204 ALA A CA 1
ATOM 1542 C C . ALA A 1 204 ? 4.955 3.385 -5.769 1.00 86.69 204 ALA A C 1
ATOM 1544 O O . ALA A 1 204 ? 4.833 4.567 -6.099 1.00 86.69 204 ALA A O 1
ATOM 1545 N N . THR A 1 205 ? 5.926 2.611 -6.258 1.00 92.88 205 THR A N 1
ATOM 1546 C CA . THR A 1 205 ? 6.906 3.044 -7.262 1.00 92.88 205 THR A CA 1
ATOM 1547 C C . THR A 1 205 ? 6.222 3.492 -8.560 1.00 92.88 205 THR A C 1
ATOM 1549 O O . THR A 1 205 ? 6.486 4.592 -9.060 1.00 92.88 205 THR A O 1
ATOM 1552 N N . LEU A 1 206 ? 5.288 2.689 -9.084 1.00 94.81 206 LEU A N 1
ATOM 1553 C CA . LEU A 1 206 ? 4.515 3.013 -10.288 1.00 94.81 206 LEU A CA 1
ATOM 1554 C C . LEU A 1 206 ? 3.553 4.185 -10.059 1.00 94.81 206 LEU A C 1
ATOM 1556 O O . LEU A 1 206 ? 3.440 5.051 -10.928 1.00 94.81 206 LEU A O 1
ATOM 1560 N N . GLU A 1 207 ? 2.896 4.260 -8.896 1.00 90.94 207 GLU A N 1
ATOM 1561 C CA . GLU A 1 207 ? 2.055 5.401 -8.522 1.00 90.94 207 GLU A CA 1
ATOM 1562 C C . GLU A 1 207 ? 2.867 6.692 -8.508 1.00 90.94 207 GLU A C 1
ATOM 1564 O O . GLU A 1 207 ? 2.472 7.670 -9.146 1.00 90.94 207 GLU A O 1
ATOM 1569 N N . PHE A 1 208 ? 4.041 6.691 -7.876 1.00 91.94 208 PHE A N 1
ATOM 1570 C CA . PHE A 1 208 ? 4.909 7.858 -7.868 1.00 91.94 208 PHE A CA 1
ATOM 1571 C C . PHE A 1 208 ? 5.316 8.258 -9.292 1.00 91.94 208 PHE A C 1
ATOM 1573 O O . PHE A 1 208 ? 5.138 9.414 -9.682 1.00 91.94 208 PHE A O 1
ATOM 1580 N N . LEU A 1 209 ? 5.835 7.318 -10.085 1.00 95.56 209 LEU A N 1
ATOM 1581 C CA . LEU A 1 209 ? 6.338 7.593 -11.431 1.00 95.56 209 LEU A CA 1
ATOM 1582 C C . LEU A 1 209 ? 5.245 8.150 -12.361 1.00 95.56 209 LEU A C 1
ATOM 1584 O O . LEU A 1 209 ? 5.472 9.131 -13.076 1.00 95.56 209 LEU A O 1
ATOM 1588 N N . LEU A 1 210 ? 4.046 7.561 -12.327 1.00 94.56 210 LEU A N 1
ATOM 1589 C CA . LEU A 1 210 ? 2.969 7.869 -13.270 1.00 94.56 210 LEU A CA 1
ATOM 1590 C C . LEU A 1 210 ? 2.079 9.040 -12.828 1.00 94.56 210 LEU A C 1
ATOM 1592 O O . LEU A 1 210 ? 1.623 9.795 -13.690 1.00 94.56 210 LEU A O 1
ATOM 1596 N N . SER A 1 211 ? 1.846 9.236 -11.525 1.00 89.62 211 SER A N 1
ATOM 1597 C CA . SER A 1 211 ? 0.864 10.220 -11.033 1.00 89.62 211 SER A CA 1
ATOM 1598 C C . SER A 1 211 ? 1.484 11.406 -10.279 1.00 89.62 211 SER A C 1
ATOM 1600 O O . SER A 1 211 ? 0.936 12.513 -10.320 1.00 89.62 211 SER A O 1
ATOM 1602 N N . SER A 1 212 ? 2.659 11.247 -9.651 1.00 88.81 212 SER A N 1
ATOM 1603 C CA . SER A 1 212 ? 3.229 12.285 -8.778 1.00 88.81 212 SER A CA 1
ATOM 1604 C C . SER A 1 212 ? 3.658 13.535 -9.540 1.00 88.81 212 SER A C 1
ATOM 1606 O O . SER A 1 212 ? 4.337 13.464 -10.567 1.00 88.81 212 SER A O 1
ATOM 1608 N N . LYS A 1 213 ? 3.347 14.712 -8.983 1.00 88.88 213 LYS A N 1
ATOM 1609 C CA . LYS A 1 213 ? 3.856 15.996 -9.491 1.00 88.88 213 LYS A CA 1
ATOM 1610 C C . LYS A 1 213 ? 5.381 16.077 -9.428 1.00 88.88 213 LYS A C 1
ATOM 1612 O O . LYS A 1 213 ? 5.974 16.680 -10.312 1.00 88.88 213 LYS A O 1
ATOM 1617 N N . LEU A 1 214 ? 6.003 15.462 -8.419 1.00 87.38 214 LEU A N 1
ATOM 1618 C CA . LEU A 1 214 ? 7.458 15.474 -8.247 1.00 87.38 214 LEU A CA 1
ATOM 1619 C C . LEU A 1 214 ? 8.167 14.702 -9.365 1.00 87.38 214 LEU A C 1
ATOM 1621 O O . LEU A 1 214 ? 9.183 15.171 -9.863 1.00 87.38 214 LEU A O 1
ATOM 1625 N N . ALA A 1 215 ? 7.595 13.582 -9.820 1.00 89.44 215 ALA A N 1
ATOM 1626 C CA . ALA A 1 215 ? 8.109 12.843 -10.976 1.00 89.44 215 ALA A CA 1
ATOM 1627 C C . ALA A 1 215 ? 7.993 13.637 -12.291 1.00 89.44 215 ALA A C 1
ATOM 1629 O O . ALA A 1 215 ? 8.702 13.360 -13.249 1.00 89.44 215 ALA A O 1
ATOM 1630 N N . ASN A 1 216 ? 7.106 14.635 -12.346 1.00 90.12 216 ASN A N 1
ATOM 1631 C CA . ASN A 1 216 ? 6.931 15.511 -13.504 1.00 90.12 216 ASN A CA 1
ATOM 1632 C C . ASN A 1 216 ? 7.474 16.924 -13.278 1.00 90.12 216 ASN A C 1
ATOM 1634 O O . ASN A 1 216 ? 7.124 17.837 -14.031 1.00 90.12 216 ASN A O 1
ATOM 1638 N N . LYS A 1 217 ? 8.290 17.127 -12.238 1.00 89.38 217 LYS A N 1
ATOM 1639 C CA . LYS A 1 217 ? 8.961 18.406 -12.022 1.00 89.38 217 LYS A CA 1
ATOM 1640 C C . LYS A 1 217 ? 9.769 18.734 -13.279 1.00 89.38 217 LYS A C 1
ATOM 1642 O O . LYS A 1 217 ? 10.428 17.855 -13.828 1.00 89.38 217 LYS A O 1
ATOM 1647 N N . ASP A 1 218 ? 9.614 19.956 -13.777 1.00 86.94 218 ASP A N 1
ATOM 1648 C CA . ASP A 1 218 ? 10.276 20.450 -14.990 1.00 86.94 218 ASP A CA 1
ATOM 1649 C C . ASP A 1 218 ? 10.029 19.582 -16.247 1.00 86.94 218 ASP A C 1
ATOM 1651 O O . ASP A 1 218 ? 10.798 19.609 -17.201 1.00 86.94 218 ASP A O 1
ATOM 1655 N N . GLY A 1 219 ? 8.940 18.798 -16.265 1.00 85.81 219 GLY A N 1
ATOM 1656 C CA . GLY A 1 219 ? 8.586 17.925 -17.388 1.00 85.81 219 GLY A CA 1
ATOM 1657 C C . GLY A 1 219 ? 9.434 16.654 -17.508 1.00 85.81 219 GLY A C 1
ATOM 1658 O O . GLY A 1 219 ? 9.420 16.025 -18.560 1.00 85.81 219 GLY A O 1
ATOM 1659 N N . LEU A 1 220 ? 10.149 16.248 -16.451 1.00 91.06 220 LEU A N 1
ATOM 1660 C CA . LEU A 1 220 ? 11.106 15.131 -16.485 1.00 91.06 220 LEU A CA 1
ATOM 1661 C C . LEU A 1 220 ? 10.485 13.729 -16.613 1.00 91.06 220 LEU A C 1
ATOM 1663 O O . LEU A 1 220 ? 11.204 12.781 -16.932 1.00 91.06 220 LEU A O 1
ATOM 1667 N N . ARG A 1 221 ? 9.172 13.561 -16.397 1.00 94.19 221 ARG A N 1
ATOM 1668 C CA . ARG A 1 221 ? 8.529 12.234 -16.344 1.00 94.19 221 ARG A CA 1
ATOM 1669 C C . ARG A 1 221 ? 8.828 11.341 -17.558 1.00 94.19 221 ARG A C 1
ATOM 1671 O O . ARG A 1 221 ? 9.106 10.168 -17.331 1.00 94.19 221 ARG A O 1
ATOM 1678 N N . PRO A 1 222 ? 8.800 11.819 -18.819 1.00 92.12 222 PRO A N 1
ATOM 1679 C CA . PRO A 1 222 ? 9.127 10.977 -19.968 1.00 92.12 222 PRO A CA 1
ATOM 1680 C C . PRO A 1 222 ? 10.550 10.408 -19.917 1.00 92.12 222 PRO A C 1
ATOM 1682 O O . PRO A 1 222 ? 10.746 9.262 -20.304 1.00 92.12 222 PRO A O 1
ATOM 1685 N N . LEU A 1 223 ? 11.522 11.167 -19.396 1.00 94.25 223 LEU A N 1
ATOM 1686 C CA . LEU A 1 223 ? 12.902 10.697 -19.227 1.00 94.25 223 LEU A CA 1
ATOM 1687 C C . LEU A 1 223 ? 13.001 9.661 -18.103 1.00 94.25 223 LEU A C 1
ATOM 1689 O O . LEU A 1 223 ? 13.653 8.637 -18.276 1.00 94.25 223 LEU A O 1
ATOM 1693 N N . LEU A 1 224 ? 12.308 9.890 -16.982 1.00 96.06 224 LEU A N 1
ATOM 1694 C CA . LEU A 1 224 ? 12.233 8.916 -15.886 1.00 96.06 224 LEU A CA 1
ATOM 1695 C C . LEU A 1 224 ? 11.563 7.610 -16.331 1.00 96.06 224 LEU A C 1
ATOM 1697 O O . LEU A 1 224 ? 12.022 6.533 -15.968 1.00 96.06 224 LEU A O 1
ATOM 1701 N N . LEU A 1 225 ? 10.499 7.698 -17.136 1.00 96.12 225 LEU A N 1
ATOM 1702 C CA . LEU A 1 225 ? 9.830 6.537 -17.723 1.00 96.12 225 LEU A CA 1
ATOM 1703 C C . LEU A 1 225 ? 10.739 5.791 -18.698 1.00 96.12 225 LEU A C 1
ATOM 1705 O O . LEU A 1 225 ? 10.774 4.567 -18.652 1.00 96.12 225 LEU A O 1
ATOM 1709 N N . ALA A 1 226 ? 11.469 6.506 -19.557 1.00 95.38 226 ALA A N 1
ATOM 1710 C CA . ALA A 1 226 ? 12.413 5.890 -20.484 1.00 95.38 226 ALA A CA 1
ATOM 1711 C C . 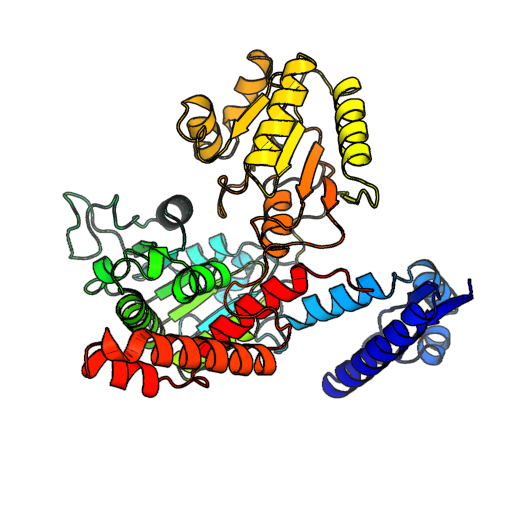ALA A 1 226 ? 13.517 5.132 -19.735 1.00 95.38 226 ALA A C 1
ATOM 1713 O O . ALA A 1 226 ? 13.789 3.984 -20.069 1.00 95.38 226 ALA A O 1
ATOM 1714 N N . GLU A 1 227 ? 14.084 5.731 -18.684 1.00 95.81 227 GLU A N 1
ATOM 1715 C CA . GLU A 1 227 ? 15.085 5.077 -17.836 1.00 95.81 227 GLU A CA 1
ATOM 1716 C C . GLU A 1 227 ? 14.506 3.862 -17.100 1.00 95.81 227 GLU A C 1
ATOM 1718 O O . GLU A 1 227 ? 15.102 2.788 -17.116 1.00 95.81 227 GLU A O 1
ATOM 1723 N N . PHE A 1 228 ? 13.315 3.993 -16.505 1.00 97.25 228 PHE A N 1
ATOM 1724 C CA . PHE A 1 228 ? 12.634 2.880 -15.839 1.00 97.25 228 PHE A CA 1
ATOM 1725 C C . PHE A 1 228 ? 12.412 1.701 -16.796 1.00 97.25 228 PHE A C 1
ATOM 1727 O O . PHE A 1 228 ? 12.764 0.567 -16.478 1.00 97.25 228 PHE A O 1
ATOM 1734 N N . ILE A 1 229 ? 11.854 1.976 -17.980 1.00 96.88 229 ILE A N 1
ATOM 1735 C CA . ILE A 1 229 ? 11.592 0.972 -19.017 1.00 96.88 229 ILE A CA 1
ATOM 1736 C C . ILE A 1 229 ? 12.901 0.323 -19.460 1.00 96.88 229 ILE A C 1
ATOM 1738 O O . ILE A 1 229 ? 12.971 -0.902 -19.508 1.00 96.88 229 ILE A O 1
ATOM 1742 N N . HIS A 1 230 ? 13.939 1.121 -19.721 1.00 95.94 230 HIS A N 1
ATOM 1743 C CA . HIS A 1 230 ? 15.252 0.619 -20.108 1.00 95.94 230 HIS A CA 1
ATOM 1744 C C . HIS A 1 230 ? 15.791 -0.383 -19.081 1.00 95.94 230 HIS A C 1
ATOM 1746 O O . HIS A 1 230 ? 16.156 -1.489 -19.462 1.00 95.94 230 HIS A O 1
ATOM 1752 N N . ARG A 1 231 ? 15.746 -0.068 -17.777 1.00 95.75 231 ARG A N 1
ATOM 1753 C CA . ARG A 1 231 ? 16.241 -0.991 -16.738 1.00 95.75 231 ARG A CA 1
ATOM 1754 C C . ARG A 1 231 ? 15.434 -2.261 -16.610 1.00 95.75 231 ARG A C 1
ATOM 1756 O O . ARG A 1 231 ? 16.014 -3.329 -16.452 1.00 95.75 231 ARG A O 1
ATOM 1763 N N . VAL A 1 232 ? 14.115 -2.161 -16.719 1.00 97.31 232 VAL A N 1
ATOM 1764 C CA . VAL A 1 232 ? 13.254 -3.346 -16.730 1.00 97.31 232 VAL A CA 1
ATOM 1765 C C . VAL A 1 232 ? 13.591 -4.250 -17.924 1.00 97.31 232 VAL A C 1
ATOM 1767 O O . VAL A 1 232 ? 13.580 -5.471 -17.780 1.00 97.31 232 VAL A O 1
ATOM 1770 N N . GLN A 1 233 ? 13.922 -3.669 -19.083 1.00 96.06 233 GLN A N 1
ATOM 1771 C CA . GLN A 1 233 ? 14.285 -4.411 -20.294 1.00 96.06 233 GLN A CA 1
ATOM 1772 C C . GLN A 1 233 ? 15.672 -5.051 -20.235 1.00 96.06 233 GLN A C 1
ATOM 1774 O O . GLN A 1 233 ? 15.837 -6.141 -20.773 1.00 96.06 233 GLN A O 1
ATOM 1779 N N . THR A 1 234 ? 16.661 -4.378 -19.643 1.00 94.19 234 THR A N 1
ATOM 1780 C CA . THR A 1 234 ? 18.067 -4.798 -19.744 1.00 94.19 234 THR A CA 1
ATOM 1781 C C . THR A 1 234 ? 18.597 -5.575 -18.550 1.00 94.19 234 THR A C 1
ATOM 1783 O O . THR A 1 234 ? 19.644 -6.191 -18.693 1.00 94.19 234 THR A O 1
ATOM 1786 N N . ALA A 1 235 ? 17.951 -5.519 -17.382 1.00 96.12 235 ALA A N 1
ATOM 1787 C CA . ALA A 1 235 ? 18.379 -6.324 -16.238 1.00 96.12 235 ALA A CA 1
ATOM 1788 C C . ALA A 1 235 ? 18.240 -7.822 -16.556 1.00 96.12 235 ALA A C 1
ATOM 1790 O O . ALA A 1 235 ? 17.234 -8.241 -17.135 1.00 96.12 235 ALA A O 1
ATOM 1791 N N . ASP A 1 236 ? 19.199 -8.644 -16.141 1.00 96.56 236 ASP A N 1
ATOM 1792 C CA . ASP A 1 236 ? 19.127 -10.098 -16.324 1.00 96.56 236 ASP A CA 1
ATOM 1793 C C . ASP A 1 236 ? 18.022 -10.702 -15.453 1.00 96.56 236 ASP A C 1
ATOM 1795 O O . ASP A 1 236 ? 17.320 -11.638 -15.860 1.00 96.56 236 ASP A O 1
ATOM 1799 N N . PHE A 1 237 ? 17.818 -10.109 -14.274 1.00 98.25 237 PHE A N 1
ATOM 1800 C CA . PHE A 1 237 ? 16.820 -10.531 -13.308 1.00 98.25 237 PHE A CA 1
ATOM 1801 C C . PHE A 1 237 ? 16.025 -9.347 -12.748 1.00 98.25 237 PHE A C 1
ATOM 1803 O O . PHE A 1 237 ? 16.589 -8.380 -12.248 1.00 98.25 237 PHE A O 1
ATOM 1810 N N . VAL A 1 238 ? 14.694 -9.413 -12.808 1.00 98.50 238 VAL A N 1
ATOM 1811 C CA . VAL A 1 238 ? 13.796 -8.394 -12.246 1.00 98.50 238 VAL A CA 1
ATOM 1812 C C . VAL A 1 238 ? 12.977 -9.014 -11.124 1.00 98.50 238 VAL A C 1
ATOM 1814 O O . VAL A 1 238 ? 12.180 -9.923 -11.362 1.00 98.50 238 VAL A O 1
ATOM 1817 N N . ILE A 1 239 ? 13.133 -8.495 -9.909 1.00 98.50 239 ILE A N 1
ATOM 1818 C CA . ILE A 1 239 ? 12.385 -8.941 -8.733 1.00 98.50 239 ILE A CA 1
ATOM 1819 C C . ILE A 1 239 ? 11.279 -7.930 -8.429 1.00 98.50 239 ILE A C 1
ATOM 1821 O O . ILE A 1 239 ? 11.541 -6.760 -8.160 1.00 98.50 239 ILE A O 1
ATOM 1825 N N . LEU A 1 240 ? 10.031 -8.394 -8.456 1.00 97.75 240 LEU A N 1
ATOM 1826 C CA . LEU A 1 240 ? 8.837 -7.629 -8.113 1.00 97.75 240 LEU A CA 1
ATOM 1827 C C . LEU A 1 240 ? 8.381 -8.032 -6.715 1.00 97.75 240 LEU A C 1
ATOM 1829 O O . LEU A 1 240 ? 8.002 -9.184 -6.494 1.00 97.75 240 LEU A O 1
ATOM 1833 N N . ALA A 1 241 ? 8.378 -7.084 -5.788 1.00 92.88 241 ALA A N 1
ATOM 1834 C CA . ALA A 1 241 ? 7.914 -7.301 -4.428 1.00 92.88 241 ALA A CA 1
ATOM 1835 C C . ALA A 1 241 ? 6.943 -6.192 -4.030 1.00 92.88 241 ALA A C 1
ATOM 1837 O O . ALA A 1 241 ? 7.178 -5.012 -4.270 1.00 92.88 241 ALA A O 1
ATOM 1838 N N . ASP A 1 242 ? 5.810 -6.584 -3.460 1.00 86.50 242 ASP A N 1
ATOM 1839 C CA . ASP A 1 242 ? 4.805 -5.665 -2.934 1.00 86.50 242 ASP A CA 1
ATOM 1840 C C . ASP A 1 242 ? 3.884 -6.464 -2.000 1.00 86.50 242 ASP A C 1
ATOM 1842 O O . ASP A 1 242 ? 3.626 -7.650 -2.235 1.00 86.50 242 ASP A O 1
ATOM 1846 N N . ALA A 1 243 ? 3.420 -5.853 -0.911 1.00 77.50 243 ALA A N 1
ATOM 1847 C CA . ALA A 1 243 ? 2.421 -6.473 -0.042 1.00 77.50 243 ALA A CA 1
ATOM 1848 C C . ALA A 1 243 ? 1.060 -6.615 -0.742 1.00 77.50 243 ALA A C 1
ATOM 1850 O O . ALA A 1 243 ? 0.317 -7.558 -0.475 1.00 77.50 243 ALA A O 1
ATOM 1851 N N . ASP A 1 244 ? 0.784 -5.711 -1.677 1.00 76.31 244 ASP A N 1
ATOM 1852 C CA . ASP A 1 244 ? -0.469 -5.596 -2.407 1.00 76.31 244 ASP A CA 1
ATOM 1853 C C . ASP A 1 244 ? -0.177 -5.598 -3.912 1.00 76.31 244 ASP A C 1
ATOM 1855 O O . ASP A 1 244 ? -0.735 -4.820 -4.693 1.00 76.31 244 ASP A O 1
ATOM 1859 N N . LEU A 1 245 ? 0.740 -6.487 -4.321 1.00 85.88 245 LEU A N 1
ATOM 1860 C CA . LEU A 1 245 ? 1.090 -6.699 -5.721 1.00 85.88 245 LEU A CA 1
ATOM 1861 C C . LEU A 1 245 ? -0.167 -7.036 -6.518 1.00 85.88 245 LEU A C 1
ATOM 1863 O O . LEU A 1 245 ? -0.994 -7.839 -6.088 1.00 85.88 245 LEU A O 1
ATOM 1867 N N . THR A 1 246 ? -0.293 -6.457 -7.709 1.00 86.81 246 THR A N 1
ATOM 1868 C CA . THR A 1 246 ? -1.502 -6.622 -8.521 1.00 86.81 246 THR A CA 1
ATOM 1869 C C . THR A 1 246 ? -1.217 -7.078 -9.931 1.00 86.81 246 THR A C 1
ATOM 1871 O O . THR A 1 246 ? -0.146 -6.833 -10.481 1.00 86.81 246 THR A O 1
ATOM 1874 N N . GLU A 1 247 ? -2.209 -7.732 -10.524 1.00 88.75 247 GLU A N 1
ATOM 1875 C CA . GLU A 1 247 ? -2.190 -8.277 -11.872 1.00 88.75 247 GLU A CA 1
ATOM 1876 C C . GLU A 1 247 ? -1.823 -7.198 -12.886 1.00 88.75 247 GLU A C 1
ATOM 1878 O O . GLU A 1 247 ? -1.019 -7.461 -13.773 1.00 88.75 247 GLU A O 1
ATOM 1883 N N . GLU A 1 248 ? -2.352 -5.979 -12.735 1.00 90.94 248 GLU A N 1
ATOM 1884 C CA . GLU A 1 248 ? -2.023 -4.866 -13.624 1.00 90.94 248 GLU A CA 1
ATOM 1885 C C . GLU A 1 248 ? -0.557 -4.432 -13.494 1.00 90.94 248 GLU A C 1
ATOM 1887 O O . GLU A 1 248 ? 0.089 -4.187 -14.510 1.00 90.94 248 GLU A O 1
ATOM 1892 N N . ALA A 1 249 ? -0.014 -4.393 -12.271 1.00 93.81 249 ALA A N 1
ATOM 1893 C CA . ALA A 1 249 ? 1.386 -4.044 -12.034 1.00 93.81 249 ALA A CA 1
ATOM 1894 C C . ALA A 1 249 ? 2.336 -5.107 -12.606 1.00 93.81 249 ALA A C 1
ATOM 1896 O O . ALA A 1 249 ? 3.303 -4.766 -13.284 1.00 93.81 249 ALA A O 1
ATOM 1897 N N . ILE A 1 250 ? 2.034 -6.395 -12.398 1.00 95.19 250 ILE A N 1
ATOM 1898 C CA . ILE A 1 250 ? 2.833 -7.487 -12.965 1.00 95.19 250 ILE A CA 1
ATOM 1899 C C . ILE A 1 250 ? 2.739 -7.459 -14.496 1.00 95.19 250 ILE A C 1
ATOM 1901 O O . ILE A 1 250 ? 3.765 -7.460 -15.168 1.00 95.19 250 ILE A O 1
ATOM 1905 N N . ALA A 1 251 ? 1.528 -7.372 -15.057 1.00 94.75 251 ALA A N 1
ATOM 1906 C CA . ALA A 1 251 ? 1.315 -7.337 -16.504 1.00 94.75 251 ALA A CA 1
ATOM 1907 C C . ALA A 1 251 ? 2.001 -6.138 -17.178 1.00 94.75 251 ALA A C 1
ATOM 1909 O O . ALA A 1 251 ? 2.446 -6.252 -18.318 1.00 94.75 251 ALA A O 1
ATOM 1910 N N . TYR A 1 252 ? 2.114 -5.003 -16.484 1.00 96.94 252 TYR A N 1
ATOM 1911 C CA . TYR A 1 252 ? 2.861 -3.845 -16.967 1.00 96.94 252 TYR A CA 1
ATOM 1912 C C . TYR A 1 252 ? 4.355 -4.161 -17.146 1.00 96.94 252 TYR A C 1
ATOM 1914 O O . TYR A 1 252 ? 4.911 -3.873 -18.205 1.00 96.94 252 TYR A O 1
ATOM 1922 N N . ILE A 1 253 ? 4.987 -4.814 -16.164 1.00 98.00 253 ILE A N 1
ATOM 1923 C CA . ILE A 1 253 ? 6.391 -5.250 -16.264 1.00 98.00 253 ILE A CA 1
ATOM 1924 C C . ILE A 1 253 ? 6.561 -6.334 -17.336 1.00 98.00 253 ILE A C 1
ATOM 1926 O O . ILE A 1 253 ? 7.463 -6.239 -18.168 1.00 98.00 253 ILE A O 1
ATOM 1930 N N . GLU A 1 254 ? 5.668 -7.326 -17.370 1.00 97.25 254 GLU A N 1
ATOM 1931 C CA . GLU A 1 254 ? 5.672 -8.382 -18.392 1.00 97.25 254 GLU A CA 1
ATOM 1932 C C . GLU A 1 254 ? 5.577 -7.806 -19.808 1.00 97.25 254 GLU A C 1
ATOM 1934 O O . GLU A 1 254 ? 6.263 -8.270 -20.714 1.00 97.25 254 GLU A O 1
ATOM 1939 N N . ALA A 1 255 ? 4.761 -6.766 -20.007 1.00 97.00 255 ALA A N 1
ATOM 1940 C CA . ALA A 1 255 ? 4.617 -6.105 -21.299 1.00 97.00 255 ALA A CA 1
ATOM 1941 C C . ALA A 1 255 ? 5.880 -5.340 -21.722 1.00 97.00 255 ALA A C 1
ATOM 1943 O O . ALA A 1 255 ? 6.149 -5.244 -22.917 1.00 97.00 255 ALA A O 1
ATOM 1944 N N . ILE A 1 256 ? 6.656 -4.809 -20.770 1.00 97.50 256 ILE A N 1
ATOM 1945 C CA . ILE A 1 256 ? 7.932 -4.141 -21.059 1.00 97.50 256 ILE A CA 1
ATOM 1946 C C . ILE A 1 256 ? 8.992 -5.154 -21.516 1.00 97.50 256 ILE A C 1
ATOM 1948 O O . ILE A 1 256 ? 9.720 -4.877 -22.472 1.00 97.50 256 ILE A O 1
ATOM 1952 N N . ARG A 1 257 ? 9.071 -6.317 -20.853 1.00 95.88 257 ARG A N 1
ATOM 1953 C CA . ARG A 1 257 ? 10.045 -7.383 -21.167 1.00 95.88 257 ARG A CA 1
ATOM 1954 C C . ARG A 1 257 ? 9.595 -8.358 -22.247 1.00 95.88 257 ARG A C 1
ATOM 1956 O O . ARG A 1 257 ? 10.418 -9.105 -22.760 1.00 95.88 257 ARG A O 1
ATOM 1963 N N . ASN A 1 258 ? 8.306 -8.366 -22.583 1.00 95.75 258 ASN A N 1
ATOM 1964 C CA . ASN A 1 258 ? 7.688 -9.410 -23.397 1.00 95.75 258 ASN A CA 1
ATOM 1965 C C . ASN A 1 258 ? 7.968 -10.825 -22.838 1.00 95.75 258 ASN A C 1
ATOM 1967 O O . ASN A 1 258 ? 8.249 -11.769 -23.572 1.00 95.75 258 ASN A O 1
ATOM 1971 N N . GLU A 1 259 ? 7.901 -10.952 -21.513 1.00 95.94 259 GLU A N 1
ATOM 1972 C CA . GLU A 1 259 ? 8.239 -12.155 -20.749 1.00 95.94 259 GLU A CA 1
ATOM 1973 C C . GLU A 1 259 ? 7.216 -12.338 -19.620 1.00 95.94 259 GLU A C 1
ATOM 1975 O O . GLU A 1 259 ? 6.721 -11.355 -19.071 1.00 95.94 259 GLU A O 1
ATOM 1980 N N . ARG A 1 260 ? 6.869 -13.583 -19.268 1.00 95.69 260 ARG A N 1
ATOM 1981 C CA . ARG A 1 260 ? 5.945 -13.876 -18.162 1.00 95.69 260 ARG A CA 1
ATOM 1982 C C . ARG A 1 260 ? 6.688 -13.970 -16.834 1.00 95.69 260 ARG A C 1
ATOM 1984 O O . ARG A 1 260 ? 7.708 -14.640 -16.742 1.00 95.69 260 ARG A O 1
ATOM 1991 N N . ALA A 1 261 ? 6.114 -13.382 -15.792 1.00 97.25 261 ALA A N 1
ATOM 1992 C CA . ALA A 1 261 ? 6.646 -13.451 -14.442 1.00 97.25 261 ALA A CA 1
ATOM 1993 C C . ALA A 1 261 ? 6.423 -14.821 -13.803 1.00 97.25 261 ALA A C 1
ATOM 1995 O O . ALA A 1 261 ? 5.300 -15.340 -13.780 1.00 97.25 261 ALA A O 1
ATOM 1996 N N . TYR A 1 262 ? 7.483 -15.365 -13.210 1.00 97.69 262 TYR A N 1
ATOM 1997 C CA . TYR A 1 262 ? 7.401 -16.490 -12.296 1.00 97.69 262 TYR A CA 1
ATOM 1998 C C . TYR A 1 262 ? 6.844 -15.998 -10.957 1.00 97.69 262 TYR A C 1
ATOM 2000 O O . TYR A 1 262 ? 7.527 -15.332 -10.181 1.00 97.69 262 TYR A O 1
ATOM 2008 N N . LEU A 1 263 ? 5.566 -16.282 -10.705 1.00 96.00 263 LEU A N 1
ATOM 2009 C CA . LEU A 1 263 ? 4.880 -15.855 -9.488 1.00 96.00 263 LEU A CA 1
ATOM 2010 C C . LEU A 1 263 ? 5.083 -16.870 -8.358 1.00 96.00 263 LEU A C 1
ATOM 2012 O O . LEU A 1 263 ? 4.664 -18.022 -8.478 1.00 96.00 263 LEU A O 1
ATOM 2016 N N . VAL A 1 264 ? 5.620 -16.408 -7.234 1.00 95.94 264 VAL A N 1
ATOM 2017 C CA . VAL A 1 264 ? 5.630 -17.131 -5.962 1.00 95.94 264 VAL A CA 1
ATOM 2018 C C . VAL A 1 264 ? 4.554 -16.538 -5.067 1.00 95.94 264 VAL A C 1
ATOM 2020 O O . VAL A 1 264 ? 4.521 -15.325 -4.857 1.00 95.94 264 VAL A O 1
ATOM 2023 N N . ARG A 1 265 ? 3.672 -17.385 -4.537 1.00 92.44 265 ARG A N 1
ATOM 2024 C CA . ARG A 1 265 ? 2.560 -16.965 -3.680 1.00 92.44 265 ARG A CA 1
ATOM 2025 C C . ARG A 1 265 ? 2.685 -17.532 -2.272 1.00 92.44 265 ARG A C 1
ATOM 2027 O O . ARG A 1 265 ? 2.796 -18.748 -2.121 1.00 92.44 265 ARG A O 1
ATOM 2034 N N . SER A 1 266 ? 2.585 -16.656 -1.276 1.00 90.69 266 SER A N 1
ATOM 2035 C CA . SER A 1 266 ? 2.416 -16.993 0.141 1.00 90.69 266 SER A CA 1
ATOM 2036 C C . SER A 1 266 ? 1.017 -16.583 0.600 1.00 90.69 266 SER A C 1
ATOM 2038 O O . SER A 1 266 ? 0.579 -15.469 0.310 1.00 90.69 266 SER A O 1
ATOM 2040 N N . ASP A 1 267 ? 0.342 -17.464 1.333 1.00 86.69 267 ASP A N 1
ATOM 2041 C CA . ASP A 1 267 ? -0.944 -17.176 1.985 1.00 86.69 267 ASP A CA 1
ATOM 2042 C C . ASP A 1 267 ? -0.764 -16.721 3.443 1.00 86.69 267 ASP A C 1
ATOM 2044 O O . ASP A 1 267 ? -1.740 -16.366 4.111 1.00 86.69 267 ASP A O 1
ATOM 2048 N N . ARG A 1 268 ? 0.489 -16.673 3.926 1.00 83.38 268 ARG A N 1
ATOM 2049 C CA . ARG A 1 268 ? 0.817 -16.304 5.302 1.00 83.38 268 ARG A CA 1
ATOM 2050 C C . ARG A 1 268 ? 0.260 -14.922 5.641 1.00 83.38 268 ARG A C 1
ATOM 2052 O O . ARG A 1 268 ? 0.650 -13.905 5.061 1.00 83.38 268 ARG A O 1
ATOM 2059 N N . LYS A 1 269 ? -0.579 -14.875 6.674 1.00 78.88 269 LYS A N 1
ATOM 2060 C CA . LYS A 1 269 ? -1.044 -13.639 7.312 1.00 78.88 269 LYS A CA 1
ATOM 2061 C C . LYS A 1 269 ? -0.140 -13.333 8.500 1.00 78.88 269 LYS A C 1
ATOM 2063 O O . LYS A 1 269 ? -0.388 -13.804 9.601 1.00 78.88 269 LYS A O 1
ATOM 2068 N N . ALA A 1 270 ? 0.937 -12.579 8.278 1.00 68.25 270 ALA A N 1
ATOM 2069 C CA . ALA A 1 270 ? 1.898 -12.308 9.352 1.00 68.25 270 ALA A CA 1
ATOM 2070 C C . ALA A 1 270 ? 1.313 -11.445 10.484 1.00 68.25 270 ALA A C 1
ATOM 2072 O O . ALA A 1 270 ? 1.849 -11.462 11.590 1.00 68.25 270 ALA A O 1
ATOM 2073 N N . LEU A 1 271 ? 0.238 -10.696 10.203 1.00 79.62 271 LEU A N 1
ATOM 2074 C CA . LEU A 1 271 ? -0.480 -9.899 11.189 1.00 79.62 271 LEU A CA 1
ATOM 2075 C C . LEU A 1 271 ? -1.949 -10.326 11.293 1.00 79.62 271 LEU A C 1
ATOM 2077 O O . LEU A 1 271 ? -2.666 -10.346 10.293 1.00 79.62 271 LEU A O 1
ATOM 2081 N N . THR A 1 272 ? -2.382 -10.646 12.510 1.00 83.44 272 THR A N 1
ATOM 2082 C CA . THR A 1 272 ? -3.731 -11.116 12.863 1.00 83.44 272 THR A CA 1
ATOM 2083 C C . THR A 1 272 ? -4.197 -10.453 14.160 1.00 83.44 272 THR A C 1
ATOM 2085 O O . THR A 1 272 ? -4.494 -11.124 15.147 1.00 83.44 272 THR A O 1
ATOM 2088 N N . TYR A 1 273 ? -4.199 -9.122 14.181 1.00 89.50 273 TYR A N 1
ATOM 2089 C CA . TYR A 1 273 ? -4.589 -8.344 15.356 1.00 89.50 273 TYR A CA 1
ATOM 2090 C C . TYR A 1 273 ? -6.121 -8.227 15.499 1.00 89.50 273 TYR A C 1
ATOM 2092 O O . TYR A 1 273 ? -6.822 -8.073 14.488 1.00 89.50 273 TYR A O 1
ATOM 2100 N N . PRO A 1 274 ? -6.664 -8.232 16.736 1.00 92.19 274 PRO A N 1
ATOM 2101 C CA . PRO A 1 274 ? -8.068 -7.915 16.980 1.00 92.19 274 PRO A CA 1
ATOM 2102 C C . PRO A 1 274 ? -8.403 -6.526 16.437 1.00 92.19 274 PRO A C 1
ATOM 2104 O O . PRO A 1 274 ? -7.659 -5.572 16.669 1.00 92.19 274 PRO A O 1
ATOM 2107 N N . THR A 1 275 ? -9.515 -6.407 15.712 1.00 93.44 275 THR A N 1
ATOM 2108 C CA . THR A 1 275 ? -9.924 -5.147 15.081 1.00 93.44 275 THR A CA 1
ATOM 2109 C C . THR A 1 275 ? -11.370 -4.813 15.419 1.00 93.44 275 THR A C 1
ATOM 2111 O O . THR A 1 275 ? -12.270 -5.600 15.141 1.00 93.44 275 THR A O 1
ATOM 2114 N N . THR A 1 276 ? -11.587 -3.612 15.949 1.00 94.44 276 THR A N 1
ATOM 2115 C CA . THR A 1 276 ? -12.904 -3.028 16.212 1.00 94.44 276 THR A CA 1
ATOM 2116 C C . THR A 1 276 ? -13.131 -1.861 15.260 1.00 94.44 276 THR A C 1
ATOM 2118 O O . THR A 1 276 ? -12.368 -0.892 15.261 1.00 94.44 276 THR A O 1
ATOM 2121 N N . ILE A 1 277 ? -14.191 -1.933 14.453 1.00 91.19 277 ILE A N 1
ATOM 2122 C CA . ILE A 1 277 ? -14.585 -0.858 13.536 1.00 91.19 277 ILE A CA 1
ATOM 2123 C C . ILE A 1 277 ? -15.757 -0.085 14.144 1.00 91.19 277 ILE A C 1
ATOM 2125 O O . ILE A 1 277 ? -16.806 -0.652 14.437 1.00 91.19 277 ILE A O 1
ATOM 2129 N N . PHE A 1 278 ? -15.595 1.226 14.294 1.00 91.00 278 PHE A N 1
ATOM 2130 C CA . PHE A 1 278 ? -16.659 2.133 14.708 1.00 91.00 278 PHE A CA 1
ATOM 2131 C C . PHE A 1 278 ? -17.534 2.496 13.503 1.00 91.00 278 PHE A C 1
ATOM 2133 O O . PHE A 1 278 ? -17.248 3.467 12.799 1.00 91.00 278 PHE A O 1
ATOM 2140 N N . ASP A 1 279 ? -18.626 1.756 13.282 1.00 84.88 279 ASP A N 1
ATOM 2141 C CA . ASP A 1 279 ? -19.692 2.146 12.338 1.00 84.88 279 ASP A CA 1
ATOM 2142 C C . ASP A 1 279 ? -20.634 3.191 12.967 1.00 84.88 279 ASP A C 1
ATOM 2144 O O . ASP A 1 279 ? -21.836 2.998 13.136 1.00 84.88 279 ASP A O 1
ATOM 2148 N N . ALA A 1 280 ? -20.055 4.316 13.376 1.00 85.81 280 ALA A N 1
ATOM 2149 C CA . ALA A 1 280 ? -20.739 5.433 14.013 1.00 85.81 280 ALA A CA 1
ATOM 2150 C C . ALA A 1 280 ? -20.079 6.754 13.580 1.00 85.81 280 ALA A C 1
ATOM 2152 O O . ALA A 1 280 ? -19.002 6.737 12.978 1.00 85.81 280 ALA A O 1
ATOM 2153 N N . PRO A 1 281 ? -20.690 7.923 13.851 1.00 90.38 281 PRO A N 1
ATOM 2154 C CA . PRO A 1 281 ? -20.030 9.199 13.604 1.00 90.38 281 PRO A CA 1
ATOM 2155 C C . PRO A 1 281 ? -18.668 9.276 14.307 1.00 90.38 281 PRO A C 1
ATOM 2157 O O . PRO A 1 281 ? -18.499 8.747 15.402 1.00 90.38 281 PRO A O 1
ATOM 2160 N N . LEU A 1 282 ? -17.725 10.015 13.717 1.00 92.00 282 LEU A N 1
ATOM 2161 C CA . LEU A 1 282 ? -16.362 10.209 14.235 1.00 92.00 282 LEU A CA 1
ATOM 2162 C C . LEU A 1 282 ? -16.302 10.489 15.743 1.00 92.00 282 LEU A C 1
ATOM 2164 O O . LEU A 1 282 ? -15.424 9.973 16.429 1.00 92.00 282 LEU A O 1
ATOM 2168 N N . ASN A 1 283 ? -17.234 11.293 16.256 1.00 93.38 283 ASN A N 1
ATOM 2169 C CA . ASN A 1 283 ? -17.267 11.658 17.668 1.00 93.38 283 ASN A CA 1
ATOM 2170 C C . ASN A 1 283 ? -17.419 10.436 18.585 1.00 93.38 283 ASN A C 1
ATOM 2172 O O . ASN A 1 283 ? -16.840 10.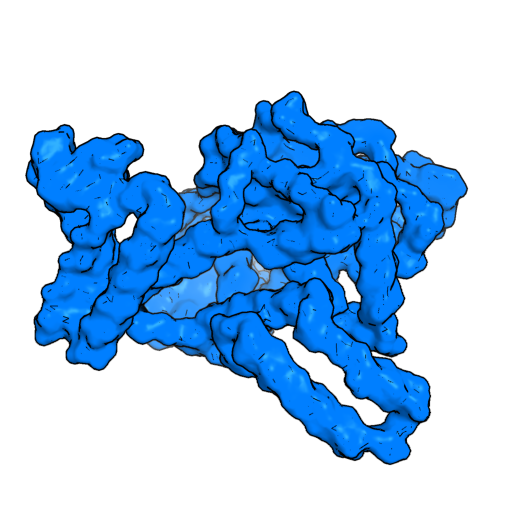434 19.660 1.00 93.38 283 ASN A O 1
ATOM 2176 N N . SER A 1 284 ? -18.125 9.386 18.160 1.00 93.38 284 SER A N 1
ATOM 2177 C CA . SER A 1 284 ? -18.252 8.145 18.932 1.00 93.38 284 SER A CA 1
ATOM 2178 C C . SER A 1 284 ? -16.913 7.419 19.071 1.00 93.38 284 SER A C 1
ATOM 2180 O O . SER A 1 284 ? -16.589 6.931 20.147 1.00 93.38 284 SER A O 1
ATOM 2182 N N . ALA A 1 285 ? -16.099 7.400 18.012 1.00 95.12 285 ALA A N 1
ATOM 2183 C CA . ALA A 1 285 ? -14.754 6.831 18.078 1.00 95.12 285 ALA A CA 1
ATOM 2184 C C . ALA A 1 285 ? -13.804 7.692 18.924 1.00 95.12 285 ALA A C 1
ATOM 2186 O O . ALA A 1 285 ? -12.948 7.162 19.620 1.00 95.12 285 ALA A O 1
ATOM 2187 N N . ILE A 1 286 ? -13.968 9.019 18.898 1.00 96.44 286 ILE A N 1
ATOM 2188 C CA . ILE A 1 286 ? -13.222 9.925 19.782 1.00 96.44 286 ILE A CA 1
ATOM 2189 C C . ILE A 1 286 ? -13.597 9.686 21.251 1.00 96.44 286 ILE A C 1
ATOM 2191 O O . ILE A 1 286 ? -12.705 9.645 22.089 1.00 96.44 286 ILE A O 1
ATOM 2195 N N . VAL A 1 287 ? -14.881 9.485 21.564 1.00 96.00 287 VAL A N 1
ATOM 2196 C CA . VAL A 1 287 ? -15.324 9.122 22.921 1.00 96.00 287 VAL A CA 1
ATOM 2197 C C . VAL A 1 287 ? -14.682 7.807 23.359 1.00 96.00 287 VAL A C 1
ATOM 2199 O O . VAL A 1 287 ? -14.048 7.782 24.406 1.00 96.00 287 VAL A O 1
ATOM 2202 N N . GLY A 1 288 ? -14.727 6.765 22.521 1.00 96.69 288 GLY A N 1
ATOM 2203 C CA . GLY A 1 288 ? -14.069 5.492 22.834 1.00 96.69 288 GLY A CA 1
ATOM 2204 C C . GLY A 1 288 ? -12.554 5.625 23.045 1.00 96.69 288 GLY A C 1
ATOM 2205 O O . GLY A 1 288 ? -11.986 4.947 23.898 1.00 96.69 288 GLY A O 1
ATOM 2206 N N . LEU A 1 289 ? -11.887 6.521 22.307 1.00 98.00 289 LEU A N 1
ATOM 2207 C CA . LEU A 1 289 ? -10.471 6.825 22.533 1.00 98.00 289 LEU A CA 1
ATOM 2208 C C . LEU A 1 289 ? -10.257 7.443 23.921 1.00 98.00 289 LEU A C 1
ATOM 2210 O O . LEU A 1 289 ? -9.298 7.083 24.597 1.00 98.00 289 LEU A O 1
ATOM 2214 N N . MET A 1 290 ? -11.124 8.366 24.348 1.00 97.75 290 MET A N 1
ATOM 2215 C CA . MET A 1 290 ? -11.020 9.014 25.663 1.00 97.75 290 MET A CA 1
ATOM 2216 C C . MET A 1 290 ? -11.272 8.022 26.796 1.00 97.75 290 MET A C 1
ATOM 2218 O O . MET A 1 290 ? -10.461 7.949 27.712 1.00 97.75 290 MET A O 1
ATOM 2222 N N . GLU A 1 291 ? -12.297 7.180 26.671 1.00 97.19 291 GLU A N 1
ATOM 2223 C CA . GLU A 1 291 ? -12.554 6.074 27.604 1.00 97.19 291 GLU A CA 1
ATOM 2224 C C . GLU A 1 291 ? -11.343 5.134 27.705 1.00 97.19 291 GLU A C 1
ATOM 2226 O O . GLU A 1 291 ? -11.002 4.659 28.787 1.00 97.19 291 GLU A O 1
ATOM 2231 N N . ARG A 1 292 ? -10.632 4.895 26.592 1.00 97.50 292 ARG A N 1
ATOM 2232 C CA . ARG A 1 292 ? -9.410 4.083 26.616 1.00 97.50 292 ARG A CA 1
ATOM 2233 C C . ARG A 1 292 ? -8.271 4.750 27.388 1.00 97.50 292 ARG A C 1
ATOM 2235 O O . ARG A 1 292 ? -7.538 4.043 28.071 1.00 97.50 292 ARG A O 1
ATOM 2242 N N . PHE A 1 293 ? -8.133 6.075 27.315 1.00 98.12 293 PHE A N 1
ATOM 2243 C CA . PHE A 1 293 ? -7.151 6.811 28.119 1.00 98.12 293 PHE A CA 1
ATOM 2244 C C . PHE A 1 293 ? -7.467 6.785 29.621 1.00 98.12 293 PHE A C 1
ATOM 2246 O O . PHE A 1 293 ? -6.532 6.762 30.415 1.00 98.12 293 PHE A O 1
ATOM 2253 N N . GLU A 1 294 ? -8.742 6.747 30.022 1.00 96.81 294 GLU A N 1
ATOM 2254 C CA . GLU A 1 294 ? -9.140 6.674 31.441 1.00 96.81 294 GLU A CA 1
ATOM 2255 C C . GLU A 1 294 ? -8.677 5.382 32.129 1.00 96.81 294 GLU A C 1
ATOM 2257 O O . GLU A 1 294 ? -8.413 5.375 33.330 1.00 96.81 294 GLU A O 1
ATOM 2262 N N . VAL A 1 295 ? -8.551 4.295 31.364 1.00 96.94 295 VAL A N 1
ATOM 2263 C CA . VAL A 1 295 ? -8.121 2.974 31.854 1.00 96.94 295 VAL A CA 1
ATOM 2264 C C . VAL A 1 295 ? -6.716 2.583 31.381 1.00 96.94 295 VAL A C 1
ATOM 2266 O O . VAL A 1 295 ? -6.322 1.427 31.533 1.00 96.94 295 VAL A O 1
ATOM 2269 N N . LEU A 1 296 ? -5.965 3.519 30.789 1.00 97.62 296 LEU A N 1
ATOM 2270 C CA . LEU A 1 296 ? -4.631 3.266 30.243 1.00 97.62 296 LEU A CA 1
ATOM 2271 C C . LEU A 1 296 ? -3.629 2.969 31.375 1.00 97.62 296 LEU A C 1
ATOM 2273 O O . LEU A 1 296 ? -3.453 3.812 32.260 1.00 97.62 296 LEU A O 1
ATOM 2277 N N . PRO A 1 297 ? -2.921 1.823 31.348 1.00 96.38 297 PRO A N 1
ATOM 2278 C CA . PRO A 1 297 ? -1.877 1.537 32.328 1.00 96.38 297 PRO A CA 1
ATOM 2279 C C . PRO A 1 297 ? -0.755 2.583 32.327 1.00 96.38 297 PRO A C 1
ATOM 2281 O O . PRO A 1 297 ? -0.394 3.144 31.292 1.00 96.38 297 PRO A O 1
ATOM 2284 N N . GLU A 1 298 ? -0.154 2.827 33.495 1.00 92.62 298 GLU A N 1
ATOM 2285 C CA . GLU A 1 298 ? 0.880 3.859 33.650 1.00 92.62 298 GLU A CA 1
ATOM 2286 C C . GLU A 1 298 ? 2.122 3.601 32.774 1.00 92.62 298 GLU A C 1
ATOM 2288 O O . GLU A 1 298 ? 2.703 4.536 32.228 1.00 92.62 298 GLU A O 1
ATOM 2293 N N . GLU A 1 299 ? 2.465 2.338 32.545 1.00 94.88 299 GLU A N 1
ATOM 2294 C CA . GLU A 1 299 ? 3.619 1.923 31.735 1.00 94.88 299 GLU A CA 1
ATOM 2295 C C . GLU A 1 299 ? 3.296 1.770 30.238 1.00 94.88 299 GLU A C 1
ATOM 2297 O O . GLU A 1 299 ? 4.073 1.186 29.486 1.00 94.88 299 GLU A O 1
ATOM 2302 N N . GLN A 1 300 ? 2.134 2.249 29.785 1.00 97.38 300 GLN A N 1
ATOM 2303 C CA . GLN A 1 300 ? 1.710 2.124 28.393 1.00 97.38 300 GLN A CA 1
ATOM 2304 C C . GLN A 1 300 ? 1.310 3.459 27.766 1.00 97.38 300 GLN A C 1
ATOM 2306 O O . GLN A 1 300 ? 1.041 4.463 28.434 1.00 97.38 300 GLN A O 1
ATOM 2311 N N . LEU A 1 301 ? 1.285 3.454 26.435 1.00 98.00 301 LEU A N 1
ATOM 2312 C CA . LEU A 1 301 ? 0.842 4.558 25.596 1.00 98.00 301 LEU A CA 1
ATOM 2313 C C . LEU A 1 301 ? -0.077 4.073 24.472 1.00 98.00 301 LEU A C 1
ATOM 2315 O O . LEU A 1 301 ? -0.129 2.888 24.142 1.00 98.00 301 LEU A O 1
ATOM 2319 N N . ILE A 1 302 ? -0.786 5.013 23.854 1.00 98.44 302 ILE A N 1
ATOM 2320 C CA . ILE A 1 302 ? -1.671 4.750 22.716 1.00 98.44 302 ILE A CA 1
ATOM 2321 C C . ILE A 1 302 ? -1.024 5.257 21.426 1.00 98.44 302 ILE A C 1
ATOM 2323 O O . ILE A 1 302 ? -0.559 6.397 21.346 1.00 98.44 302 ILE A O 1
ATOM 2327 N N . TYR A 1 303 ? -1.024 4.430 20.381 1.00 97.75 303 TYR A N 1
ATOM 2328 C CA . TYR A 1 303 ? -0.594 4.849 19.049 1.00 97.75 303 TYR A CA 1
ATOM 2329 C C . TYR A 1 303 ? -1.803 5.269 18.212 1.00 97.75 303 TYR A C 1
ATOM 2331 O O . TYR A 1 303 ? -2.756 4.514 18.048 1.00 97.75 303 TYR A O 1
ATOM 2339 N N . ILE A 1 304 ? -1.763 6.468 17.644 1.00 97.38 304 ILE A N 1
ATOM 2340 C CA . ILE A 1 304 ? -2.856 7.066 16.883 1.00 97.38 304 ILE A CA 1
ATOM 2341 C C . ILE A 1 304 ? -2.355 7.405 15.479 1.00 97.38 304 ILE A C 1
ATOM 2343 O O . ILE A 1 304 ? -1.308 8.027 15.287 1.00 97.38 304 ILE A O 1
ATOM 2347 N N . ASN A 1 305 ? -3.131 7.033 14.471 1.00 94.94 305 ASN A N 1
ATOM 2348 C CA . ASN A 1 305 ? -2.880 7.353 13.079 1.00 94.94 305 ASN A CA 1
ATOM 2349 C C . ASN A 1 305 ? -4.091 8.041 12.439 1.00 94.94 305 ASN A C 1
ATOM 2351 O O . ASN A 1 305 ? -5.245 7.719 12.715 1.00 94.94 305 ASN A O 1
ATOM 2355 N N . SER A 1 306 ? -3.809 8.990 11.552 1.00 93.62 306 SER A N 1
ATOM 2356 C CA . SER A 1 306 ? -4.805 9.751 10.807 1.00 93.62 306 SER A CA 1
ATOM 2357 C C . SER A 1 306 ? -4.428 9.853 9.327 1.00 93.62 306 SER A C 1
ATOM 2359 O O . SER A 1 306 ? -3.248 9.951 8.980 1.00 93.62 306 SER A O 1
ATOM 2361 N N . ASP A 1 307 ? -5.429 9.910 8.442 1.00 91.44 307 ASP A N 1
ATOM 2362 C CA . ASP A 1 307 ? -5.234 10.161 7.005 1.00 91.44 307 ASP A CA 1
ATOM 2363 C C . ASP A 1 307 ? -5.001 11.635 6.647 1.00 91.44 307 ASP A C 1
ATOM 2365 O O . ASP A 1 307 ? -4.895 11.982 5.467 1.00 91.44 307 ASP A O 1
ATOM 2369 N N . SER A 1 308 ? -4.941 12.535 7.625 1.00 91.62 308 SER A N 1
ATOM 2370 C CA . SER A 1 308 ? -4.624 13.941 7.383 1.00 91.62 308 SER A CA 1
ATOM 2371 C C . SER A 1 308 ? -3.872 14.581 8.541 1.00 91.62 308 SER A C 1
ATOM 2373 O O . SER A 1 308 ? -4.094 14.264 9.713 1.00 91.62 308 SER A O 1
ATOM 2375 N N . LYS A 1 309 ? -3.015 15.547 8.198 1.00 92.94 309 LYS A N 1
ATOM 2376 C CA . LYS A 1 309 ? -2.340 16.407 9.173 1.00 92.94 309 LYS A CA 1
ATOM 2377 C C . LYS A 1 309 ? -3.347 17.184 10.024 1.00 92.94 309 LYS A C 1
ATOM 2379 O O . LYS A 1 309 ? -3.268 17.136 11.238 1.00 92.94 309 LYS A O 1
ATOM 2384 N N . ALA A 1 310 ? -4.347 17.810 9.399 1.00 93.88 310 ALA A N 1
ATOM 2385 C CA . ALA A 1 310 ? -5.338 18.616 10.116 1.00 93.88 310 ALA A CA 1
ATOM 2386 C C . ALA A 1 310 ? -6.079 17.827 11.214 1.00 93.88 310 ALA A C 1
ATOM 2388 O O . ALA A 1 310 ? -6.346 18.365 12.286 1.00 93.88 310 ALA A O 1
ATOM 2389 N N . MET A 1 311 ? -6.393 16.553 10.961 1.00 94.31 311 MET A N 1
ATOM 2390 C CA . MET A 1 311 ? -6.978 15.673 11.972 1.00 94.31 311 MET A CA 1
ATOM 2391 C C . MET A 1 311 ? -5.963 15.279 13.052 1.00 94.31 311 MET A C 1
ATOM 2393 O O . MET A 1 311 ? -6.313 15.321 14.225 1.00 94.31 311 MET A O 1
ATOM 2397 N N . ALA A 1 312 ? -4.719 14.952 12.683 1.00 95.69 312 ALA A N 1
ATOM 2398 C CA . ALA A 1 312 ? -3.662 14.657 13.654 1.00 95.69 312 ALA A CA 1
ATOM 2399 C C . ALA A 1 312 ? -3.438 15.841 14.615 1.00 95.69 312 ALA A C 1
ATOM 2401 O O . ALA A 1 312 ? -3.470 15.658 15.828 1.00 95.69 312 ALA A O 1
ATOM 2402 N N . ASP A 1 313 ? -3.337 17.061 14.079 1.00 96.62 313 ASP A N 1
ATOM 2403 C CA . ASP A 1 313 ? -3.200 18.292 14.863 1.00 96.62 313 ASP A CA 1
ATOM 2404 C C . ASP A 1 313 ? -4.425 18.537 15.758 1.00 96.62 313 ASP A C 1
ATOM 2406 O O . ASP A 1 313 ? -4.303 19.006 16.887 1.00 96.62 313 ASP A O 1
ATOM 2410 N N . SER A 1 314 ? -5.630 18.243 15.257 1.00 96.69 314 SER A N 1
ATOM 2411 C CA . SER A 1 314 ? -6.866 18.400 16.029 1.00 96.69 314 SER A CA 1
ATOM 2412 C C . SER A 1 314 ? -6.947 17.419 17.195 1.00 96.69 314 SER A C 1
ATOM 2414 O O . SER A 1 314 ? -7.379 17.816 18.274 1.00 96.69 314 SER A O 1
ATOM 2416 N N . LEU A 1 315 ? -6.547 16.163 16.985 1.00 97.31 315 LEU A N 1
ATOM 2417 C CA . LEU A 1 315 ? -6.492 15.151 18.038 1.00 97.31 315 LEU A CA 1
ATOM 2418 C C . LEU A 1 315 ? -5.430 15.520 19.078 1.00 97.31 315 LEU A C 1
ATOM 2420 O O . LEU A 1 315 ? -5.729 15.479 20.264 1.00 97.31 315 LEU A O 1
ATOM 2424 N N . ALA A 1 316 ? -4.245 15.967 18.652 1.00 97.69 316 ALA A N 1
ATOM 2425 C CA . ALA A 1 316 ? -3.186 16.405 19.562 1.00 97.69 316 ALA A CA 1
ATOM 2426 C C . ALA A 1 316 ? -3.637 17.564 20.463 1.00 97.69 316 ALA A C 1
ATOM 2428 O O . ALA A 1 316 ? -3.522 17.468 21.681 1.00 97.69 316 ALA A O 1
ATOM 2429 N N . ARG A 1 317 ? -4.244 18.615 19.886 1.00 97.88 317 ARG A N 1
ATOM 2430 C CA . ARG A 1 317 ? -4.804 19.735 20.668 1.00 97.88 317 ARG A CA 1
ATOM 2431 C C . ARG A 1 317 ? -5.885 19.282 21.647 1.00 97.88 317 ARG A C 1
ATOM 2433 O O . ARG A 1 317 ? -5.960 19.785 22.761 1.00 97.88 317 ARG A O 1
ATOM 2440 N N . MET A 1 318 ? -6.740 18.348 21.233 1.00 97.56 318 MET A N 1
ATOM 2441 C CA . MET A 1 318 ? -7.774 17.793 22.104 1.00 97.56 318 MET A CA 1
ATOM 2442 C C . MET A 1 318 ? -7.163 17.036 23.290 1.00 97.56 318 MET A C 1
ATOM 2444 O O . MET A 1 318 ? -7.597 17.261 24.414 1.00 97.56 318 MET A O 1
ATOM 2448 N N . LEU A 1 319 ? -6.153 16.188 23.056 1.00 97.94 319 LEU A N 1
ATOM 2449 C CA . LEU A 1 319 ? -5.438 15.481 24.124 1.00 97.94 319 LEU A CA 1
ATOM 2450 C C . LEU A 1 319 ? -4.745 16.457 25.079 1.00 97.94 319 LEU A C 1
ATOM 2452 O O . LEU A 1 319 ? -4.873 16.319 26.292 1.00 97.94 319 LEU A O 1
ATOM 2456 N N . GLU A 1 320 ? -4.093 17.488 24.543 1.00 97.44 320 GLU A N 1
ATOM 2457 C CA . GLU A 1 320 ? -3.436 18.528 25.336 1.00 97.44 320 GLU A CA 1
ATOM 2458 C C . GLU A 1 320 ? -4.429 19.263 26.252 1.00 97.44 320 GLU A C 1
ATOM 2460 O O . GLU A 1 320 ? -4.152 19.451 27.436 1.00 97.44 320 GLU A O 1
ATOM 2465 N N . HIS A 1 321 ? -5.627 19.596 25.756 1.00 96.81 321 HIS A N 1
ATOM 2466 C CA . HIS A 1 321 ? -6.694 20.184 26.575 1.00 96.81 321 HIS A CA 1
ATOM 2467 C C . HIS A 1 321 ? -7.189 19.267 27.704 1.00 96.81 321 HIS A C 1
ATOM 2469 O O . HIS A 1 321 ? -7.710 19.771 28.697 1.00 96.81 321 HIS A O 1
ATOM 2475 N N . GLN A 1 322 ? -7.024 17.949 27.569 1.00 95.50 322 GLN A N 1
ATOM 2476 C CA . GLN A 1 322 ? -7.318 16.962 28.615 1.00 95.50 322 GLN A CA 1
ATOM 2477 C C . GLN A 1 322 ? -6.100 16.661 29.508 1.00 95.50 322 GLN A C 1
ATOM 2479 O O . GLN A 1 322 ? -6.156 15.770 30.349 1.00 95.50 322 GLN A O 1
ATOM 2484 N N . GLY A 1 323 ? -4.985 17.379 29.333 1.00 96.38 323 GLY A N 1
ATOM 2485 C CA . GLY A 1 323 ? -3.748 17.151 30.084 1.00 96.38 323 GLY A CA 1
ATOM 2486 C C . GLY A 1 323 ? -2.953 15.918 29.635 1.00 96.38 323 GLY A C 1
ATOM 2487 O O . GLY A 1 323 ? -2.017 15.513 30.321 1.00 96.38 323 GLY A O 1
ATOM 2488 N N . ILE A 1 324 ? -3.290 15.321 28.489 1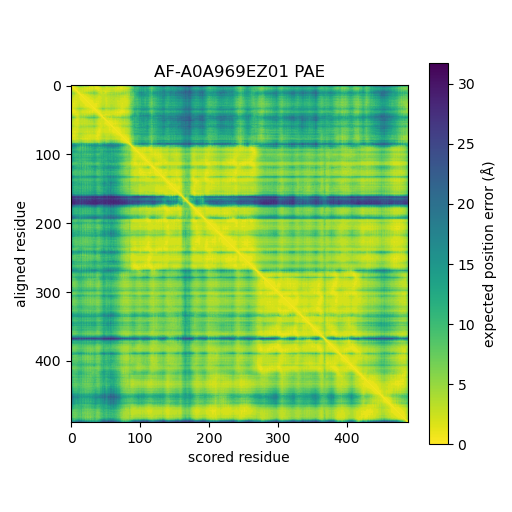.00 97.69 324 ILE A N 1
ATOM 2489 C CA . ILE A 1 324 ? -2.616 14.143 27.939 1.00 97.69 324 ILE A CA 1
ATOM 2490 C C . ILE A 1 324 ? -1.526 14.608 26.974 1.00 97.69 324 ILE A C 1
ATOM 2492 O O . ILE A 1 324 ? -1.798 15.136 25.895 1.00 97.69 324 ILE A O 1
ATOM 2496 N N . LYS A 1 325 ? -0.265 14.383 27.344 1.00 97.62 325 LYS A N 1
ATOM 2497 C CA . LYS A 1 325 ? 0.878 14.751 26.506 1.00 97.62 325 LYS A CA 1
ATOM 2498 C C . LYS A 1 325 ? 1.075 13.738 25.376 1.00 97.62 325 LYS A C 1
ATOM 2500 O O . LYS A 1 325 ? 1.095 12.527 25.606 1.00 97.62 325 LYS A O 1
ATOM 2505 N N . SER A 1 326 ? 1.276 14.238 24.158 1.00 97.38 326 SER A N 1
ATOM 2506 C CA . SER A 1 326 ? 1.456 13.419 22.956 1.00 97.38 326 SER A CA 1
ATOM 2507 C C . SER A 1 326 ? 2.719 13.776 22.172 1.00 97.38 326 SER A C 1
ATOM 2509 O O . SER A 1 326 ? 3.034 14.956 22.038 1.00 97.38 326 SER A O 1
ATOM 2511 N N . LEU A 1 327 ? 3.375 12.778 21.575 1.00 96.50 327 LEU A N 1
ATOM 2512 C CA . LEU A 1 327 ? 4.365 12.954 20.511 1.00 96.50 327 LEU A CA 1
ATOM 2513 C C . LEU A 1 327 ? 3.635 13.071 19.166 1.00 96.50 327 LEU A C 1
ATOM 2515 O O . LEU A 1 327 ? 3.055 12.093 18.692 1.00 96.50 327 LEU A O 1
ATOM 2519 N N . LEU A 1 328 ? 3.634 14.255 18.552 1.00 96.44 328 LEU A N 1
ATOM 2520 C CA . LEU A 1 328 ? 2.937 14.513 17.289 1.00 96.44 328 LEU A CA 1
ATOM 2521 C C . LEU A 1 328 ? 3.919 14.485 16.114 1.00 96.44 328 LEU A C 1
ATOM 2523 O O . LEU A 1 328 ? 4.799 15.331 16.022 1.00 96.44 328 LEU A O 1
ATOM 2527 N N . ILE A 1 329 ? 3.713 13.580 15.157 1.00 93.12 329 ILE A N 1
ATOM 2528 C CA . ILE A 1 329 ? 4.576 13.401 13.984 1.00 93.12 329 ILE A CA 1
ATOM 2529 C C . ILE A 1 329 ? 3.814 13.742 12.695 1.00 93.12 329 ILE A C 1
ATOM 2531 O O . ILE A 1 329 ? 2.978 12.986 12.176 1.00 93.12 329 ILE A O 1
ATOM 2535 N N . THR A 1 330 ? 4.131 14.912 12.147 1.00 91.50 330 THR A N 1
ATOM 2536 C CA . THR A 1 330 ? 3.566 15.462 10.911 1.00 91.50 330 THR A CA 1
ATOM 2537 C C . THR A 1 330 ? 4.658 15.993 9.993 1.00 91.50 330 THR A C 1
ATOM 2539 O O . THR A 1 330 ? 5.834 15.936 10.331 1.00 91.50 330 THR A O 1
ATOM 2542 N N . SER A 1 331 ? 4.282 16.531 8.827 1.00 84.25 331 SER A N 1
ATOM 2543 C CA . SER A 1 331 ? 5.232 17.207 7.926 1.00 84.25 331 SER A CA 1
ATOM 2544 C C . SER A 1 331 ? 5.968 18.376 8.569 1.00 84.25 331 SER A C 1
ATOM 2546 O O . SER A 1 331 ? 7.011 18.769 8.062 1.00 84.25 331 SER A O 1
ATOM 2548 N N . ASP A 1 332 ? 5.418 18.937 9.643 1.00 85.75 332 ASP A N 1
ATOM 2549 C CA . ASP A 1 332 ? 5.949 20.139 10.280 1.00 85.75 332 ASP A CA 1
ATOM 2550 C C . ASP A 1 332 ? 6.768 19.809 11.530 1.00 85.75 332 ASP A C 1
ATOM 2552 O O . ASP A 1 332 ? 7.602 20.609 11.938 1.00 85.75 332 ASP A O 1
ATOM 2556 N N . THR A 1 333 ? 6.541 18.640 12.133 1.00 87.00 333 THR A N 1
ATOM 2557 C CA . THR A 1 333 ? 7.147 18.247 13.415 1.00 87.00 333 THR A CA 1
ATOM 2558 C C . THR A 1 333 ? 8.145 17.101 13.287 1.00 87.00 333 THR A C 1
ATOM 2560 O O . THR A 1 333 ? 8.953 16.904 14.183 1.00 87.00 333 THR A O 1
ATOM 2563 N N . SER A 1 334 ? 8.170 16.372 12.164 1.00 80.25 334 SER A N 1
ATOM 2564 C CA . SER A 1 334 ? 9.046 15.203 11.978 1.00 80.25 334 SER A CA 1
ATOM 2565 C C . SER A 1 334 ? 10.553 15.493 12.031 1.00 80.25 334 SER A C 1
ATOM 2567 O O . SER A 1 334 ? 11.339 14.555 11.989 1.00 80.25 334 SER A O 1
ATOM 2569 N N . GLY A 1 335 ? 10.957 16.766 12.037 1.00 79.31 335 GLY A N 1
ATOM 2570 C CA . GLY A 1 335 ? 12.353 17.189 12.166 1.00 79.31 335 GLY A CA 1
ATOM 2571 C C . GLY A 1 335 ? 12.793 17.523 13.594 1.00 79.31 335 GLY A C 1
ATOM 2572 O O . GLY A 1 335 ? 13.939 17.923 13.760 1.00 79.31 335 GLY A O 1
ATOM 2573 N N . GLY A 1 336 ? 11.908 17.419 14.592 1.00 86.50 336 GLY A N 1
ATOM 2574 C CA . GLY A 1 336 ? 12.283 17.567 15.999 1.00 86.50 336 GLY A CA 1
ATOM 2575 C C . GLY A 1 336 ? 13.134 16.393 16.485 1.00 86.50 336 GLY A C 1
ATOM 2576 O O . GLY A 1 336 ? 13.034 15.293 15.941 1.00 86.50 336 GLY A O 1
ATOM 2577 N N . ASP A 1 337 ? 13.982 16.627 17.492 1.00 88.06 337 ASP A N 1
ATOM 2578 C CA . ASP A 1 337 ? 14.957 15.634 17.968 1.00 88.06 337 ASP A CA 1
ATOM 2579 C C . ASP A 1 337 ? 14.284 14.317 18.381 1.00 88.06 337 ASP A C 1
ATOM 2581 O O . ASP A 1 337 ? 14.736 13.237 18.007 1.00 88.06 337 ASP A O 1
ATOM 2585 N N . LEU A 1 338 ? 13.162 14.404 19.103 1.00 89.94 338 LEU A N 1
ATOM 2586 C CA . LEU A 1 338 ? 12.443 13.238 19.614 1.00 89.94 338 LEU A CA 1
ATOM 2587 C C . LEU A 1 338 ? 11.686 12.493 18.506 1.00 89.94 338 LEU A C 1
ATOM 2589 O O . LEU A 1 338 ? 11.683 11.265 18.465 1.00 89.94 338 LEU A O 1
ATOM 2593 N N . GLU A 1 339 ? 11.041 13.222 17.596 1.00 90.69 339 GLU A N 1
ATOM 2594 C CA . GLU A 1 339 ? 10.323 12.656 16.457 1.00 90.69 339 GLU A CA 1
ATOM 2595 C C . GLU A 1 339 ? 11.281 11.968 15.482 1.00 90.69 339 GLU A C 1
ATOM 2597 O O . GLU A 1 339 ? 11.008 10.855 15.028 1.00 90.69 339 GLU A O 1
ATOM 2602 N N . ALA A 1 340 ? 12.403 12.620 15.169 1.00 85.62 340 ALA A N 1
ATOM 2603 C CA . ALA A 1 340 ? 13.429 12.083 14.289 1.00 85.62 340 ALA A CA 1
ATOM 2604 C C . ALA A 1 340 ? 14.069 10.828 14.892 1.00 85.62 340 ALA A C 1
ATOM 2606 O O . ALA A 1 340 ? 14.210 9.829 14.186 1.00 85.62 340 ALA A O 1
ATOM 2607 N N . ASP A 1 341 ? 14.385 10.845 16.190 1.00 88.19 341 ASP A N 1
ATOM 2608 C CA . ASP A 1 341 ? 14.922 9.686 16.905 1.00 88.19 341 ASP A CA 1
ATOM 2609 C C . ASP A 1 341 ? 13.921 8.520 16.957 1.00 88.19 341 ASP A C 1
ATOM 2611 O O . ASP A 1 341 ? 14.272 7.383 16.639 1.00 88.19 341 ASP A O 1
ATOM 2615 N N . PHE A 1 342 ? 12.645 8.777 17.255 1.00 88.94 342 PHE A N 1
ATOM 2616 C CA . PHE A 1 342 ? 11.609 7.739 17.232 1.00 88.94 342 PHE A CA 1
ATOM 2617 C C . PHE A 1 342 ? 11.462 7.088 15.846 1.00 88.94 342 PHE A C 1
ATOM 2619 O O . PHE A 1 342 ? 11.334 5.864 15.726 1.00 88.94 342 PHE A O 1
ATOM 2626 N N . LEU A 1 343 ? 11.490 7.906 14.788 1.00 84.50 343 LEU A N 1
ATOM 2627 C CA . LEU A 1 343 ? 11.401 7.437 13.407 1.00 84.50 343 LEU A CA 1
ATOM 2628 C C . LEU A 1 343 ? 12.641 6.634 12.992 1.00 84.50 343 LEU A C 1
ATOM 2630 O O . LEU A 1 343 ? 12.494 5.562 12.403 1.00 84.50 343 LEU A O 1
ATOM 2634 N N . ALA A 1 344 ? 13.841 7.126 13.311 1.00 81.56 344 ALA A N 1
ATOM 2635 C CA . ALA A 1 344 ? 15.109 6.486 12.966 1.00 81.56 344 ALA A CA 1
ATOM 2636 C C . ALA A 1 344 ? 15.330 5.181 13.744 1.00 81.56 344 ALA A C 1
ATOM 2638 O O . ALA A 1 344 ? 15.735 4.175 13.166 1.00 81.56 344 ALA A O 1
ATOM 2639 N N . SER A 1 345 ? 14.986 5.165 15.034 1.00 83.81 345 SER A N 1
ATOM 2640 C CA . SER A 1 345 ? 15.124 3.998 15.911 1.00 83.81 345 SER A CA 1
ATOM 2641 C C . SER A 1 345 ? 14.060 2.921 15.675 1.00 83.81 345 SER A C 1
ATOM 2643 O O . SER A 1 345 ? 14.090 1.871 16.319 1.00 83.81 345 SER A O 1
ATOM 2645 N N . LYS A 1 346 ? 13.092 3.161 14.775 1.00 83.06 346 LYS A N 1
ATOM 2646 C CA . LYS A 1 346 ? 11.983 2.235 14.473 1.00 83.06 346 LYS A CA 1
ATOM 2647 C C . LYS A 1 346 ? 11.208 1.831 15.736 1.00 83.06 346 LYS A C 1
ATOM 2649 O O . LYS A 1 346 ? 10.782 0.684 15.893 1.00 83.06 346 LYS A O 1
ATOM 2654 N N . GLY A 1 347 ? 11.021 2.801 16.634 1.00 84.12 347 GLY A N 1
ATOM 2655 C CA . GLY A 1 347 ? 10.338 2.639 17.915 1.00 84.12 347 GLY A CA 1
ATOM 2656 C C . GLY A 1 347 ? 11.213 2.129 19.063 1.00 84.12 347 GLY A C 1
ATOM 2657 O O . GLY A 1 347 ? 10.707 2.014 20.174 1.00 84.12 347 GLY A O 1
ATOM 2658 N N . ALA A 1 348 ? 12.507 1.859 18.855 1.00 87.19 348 ALA A N 1
ATOM 2659 C CA . ALA A 1 348 ? 13.384 1.415 19.942 1.00 87.19 348 ALA A CA 1
ATOM 2660 C C . ALA A 1 348 ? 13.567 2.479 21.043 1.00 87.19 348 ALA A C 1
ATOM 2662 O O . ALA A 1 348 ? 13.798 2.115 22.190 1.00 87.19 348 ALA A O 1
ATOM 2663 N N . SER A 1 349 ? 13.394 3.770 20.739 1.00 89.44 349 SER A N 1
ATOM 2664 C CA . SER A 1 349 ? 13.432 4.842 21.745 1.00 89.44 349 SER A CA 1
ATOM 2665 C C . SER A 1 349 ? 12.114 5.083 22.490 1.00 89.44 349 SER A C 1
ATOM 2667 O O . SER A 1 349 ? 12.046 5.937 23.374 1.00 89.44 349 SER A O 1
ATOM 2669 N N . MET A 1 350 ? 11.070 4.293 22.211 1.00 92.12 350 MET A N 1
ATOM 2670 C CA . MET A 1 350 ? 9.769 4.398 22.881 1.00 92.12 350 MET A CA 1
ATOM 2671 C C . MET A 1 350 ? 9.828 4.355 24.421 1.00 92.12 350 MET A C 1
ATOM 2673 O O . MET A 1 350 ? 9.096 5.136 25.032 1.00 92.12 350 MET A O 1
ATOM 2677 N N . PRO A 1 351 ? 10.698 3.553 25.076 1.00 94.06 351 PRO A N 1
ATOM 2678 C CA . PRO A 1 351 ? 10.804 3.551 26.537 1.00 94.06 351 PRO A CA 1
ATOM 2679 C C . PRO A 1 351 ? 11.142 4.920 27.148 1.00 94.06 351 PRO A C 1
ATOM 2681 O O . PRO A 1 351 ? 10.776 5.183 28.288 1.00 94.06 351 PRO A O 1
ATOM 2684 N N . VAL A 1 352 ? 11.801 5.819 26.404 1.00 94.00 352 VAL A N 1
ATOM 2685 C CA . VAL A 1 352 ? 12.146 7.174 26.878 1.00 94.00 352 VAL A CA 1
ATOM 2686 C C . VAL A 1 352 ? 10.917 8.094 26.916 1.00 94.00 352 VAL A C 1
ATOM 2688 O O . VAL A 1 352 ? 10.883 9.054 27.684 1.00 94.00 352 VAL A O 1
ATOM 2691 N N . LEU A 1 353 ? 9.874 7.792 26.137 1.00 94.56 353 LEU A N 1
ATOM 2692 C CA . LEU A 1 353 ? 8.674 8.626 26.032 1.00 94.56 353 LEU A CA 1
ATOM 2693 C C . LEU A 1 353 ? 7.838 8.610 27.321 1.00 94.56 353 LEU A C 1
ATOM 2695 O O . LEU A 1 353 ? 7.322 9.654 27.733 1.00 94.56 353 LEU A O 1
ATOM 2699 N N . LEU A 1 354 ? 7.732 7.453 27.980 1.00 93.31 354 LEU A N 1
ATOM 2700 C CA . LEU A 1 354 ? 6.904 7.275 29.179 1.00 93.31 354 LEU A CA 1
ATOM 2701 C C . LEU A 1 354 ? 7.395 8.133 30.367 1.00 93.31 354 LEU A C 1
ATOM 2703 O O . LEU A 1 354 ? 6.588 8.912 30.881 1.00 93.31 354 LEU A O 1
ATOM 2707 N N . PRO A 1 355 ? 8.696 8.135 30.747 1.00 94.75 355 PRO A N 1
ATOM 2708 C CA . PRO A 1 355 ? 9.227 9.048 31.767 1.00 94.75 355 PRO A CA 1
ATOM 2709 C C . PRO A 1 355 ? 9.056 10.537 31.436 1.00 94.75 355 PRO A C 1
ATOM 2711 O O . PRO A 1 355 ? 9.001 11.373 32.335 1.00 94.75 355 PRO A O 1
ATOM 2714 N N . MET A 1 356 ? 8.948 10.894 30.151 1.00 95.06 356 MET A N 1
ATOM 2715 C CA . MET A 1 356 ? 8.668 12.268 29.710 1.00 95.06 356 MET A CA 1
ATOM 2716 C C . MET A 1 356 ? 7.182 12.653 29.832 1.00 95.06 356 MET A C 1
ATOM 2718 O O . MET A 1 356 ? 6.800 13.762 29.428 1.00 95.06 356 MET A O 1
ATOM 2722 N N . GLY A 1 357 ? 6.349 11.747 30.354 1.00 95.19 357 GLY A N 1
ATOM 2723 C CA . GLY A 1 357 ? 4.906 11.893 30.516 1.00 95.19 357 GLY A CA 1
ATOM 2724 C C . GLY A 1 357 ? 4.113 11.708 29.224 1.00 95.19 357 GLY A C 1
ATOM 2725 O O . GLY A 1 357 ? 2.933 12.047 29.194 1.00 95.19 357 GLY A O 1
ATOM 2726 N N . ILE A 1 358 ? 4.733 11.230 28.140 1.00 97.38 358 ILE A N 1
ATOM 2727 C CA . ILE A 1 358 ? 4.058 11.063 26.849 1.00 97.38 358 ILE A CA 1
ATOM 2728 C C . ILE A 1 358 ? 3.207 9.792 26.891 1.00 97.38 358 ILE A C 1
ATOM 2730 O O . ILE A 1 358 ? 3.719 8.695 27.091 1.00 97.38 358 ILE A O 1
ATOM 2734 N N . LYS A 1 359 ? 1.901 9.951 26.662 1.00 98.12 359 LYS A N 1
ATOM 2735 C CA . LYS A 1 359 ? 0.902 8.867 26.687 1.00 98.12 359 LYS A CA 1
ATOM 2736 C C . LYS A 1 359 ? 0.306 8.555 25.322 1.00 98.12 359 LYS A C 1
ATOM 2738 O O . LYS A 1 359 ? -0.429 7.582 25.178 1.00 98.12 359 LYS A O 1
ATOM 2743 N N . ALA A 1 360 ? 0.619 9.362 24.313 1.00 98.06 360 ALA A N 1
ATOM 2744 C CA . ALA A 1 360 ? 0.133 9.154 22.961 1.00 98.06 360 ALA A CA 1
ATOM 2745 C C . ALA A 1 360 ? 1.215 9.434 21.920 1.00 98.06 360 ALA A C 1
ATOM 2747 O O . ALA A 1 360 ? 1.967 10.398 22.044 1.00 98.06 360 ALA A O 1
ATOM 2748 N N . ILE A 1 361 ? 1.245 8.639 20.855 1.00 97.06 361 ILE A N 1
ATOM 2749 C CA . ILE A 1 361 ? 2.024 8.920 19.646 1.00 97.06 361 ILE A CA 1
ATOM 2750 C C . ILE A 1 361 ? 1.027 9.140 18.518 1.00 97.06 361 ILE A C 1
ATOM 2752 O O . ILE A 1 361 ? 0.293 8.223 18.167 1.00 97.06 361 ILE A O 1
ATOM 2756 N N . ILE A 1 362 ? 0.983 10.339 17.945 1.00 96.81 362 ILE A N 1
ATOM 2757 C CA . ILE A 1 362 ? 0.031 10.702 16.893 1.00 96.81 362 ILE A CA 1
ATOM 2758 C C . ILE A 1 362 ? 0.781 10.877 15.582 1.00 96.81 362 ILE A C 1
ATOM 2760 O O . ILE A 1 362 ? 1.710 11.673 15.485 1.00 96.81 362 ILE A O 1
ATOM 2764 N N . THR A 1 363 ? 0.343 10.179 14.540 1.00 94.25 363 THR A N 1
ATOM 2765 C CA . THR A 1 363 ? 0.961 10.241 13.216 1.00 94.25 363 THR A CA 1
ATOM 2766 C C . THR A 1 363 ? -0.032 10.674 12.144 1.00 94.25 363 THR A C 1
ATOM 2768 O O . THR A 1 363 ? -1.187 10.245 12.105 1.00 94.25 363 THR A O 1
ATOM 2771 N N . SER A 1 364 ? 0.440 11.521 11.235 1.00 91.38 364 SER A N 1
ATOM 2772 C CA . SER A 1 364 ? -0.252 11.848 9.982 1.00 91.38 364 SER A CA 1
ATOM 2773 C C . SER A 1 364 ? 0.306 11.008 8.814 1.00 91.38 364 SER A C 1
ATOM 2775 O O . SER A 1 364 ? 1.254 10.239 9.014 1.00 91.38 364 SER A O 1
ATOM 2777 N N . PRO A 1 365 ? -0.195 11.171 7.572 1.00 84.56 365 PRO A N 1
ATOM 2778 C CA . PRO A 1 365 ? 0.348 10.466 6.407 1.00 84.56 365 PRO A CA 1
ATOM 2779 C C . PRO A 1 365 ? 1.832 10.721 6.117 1.00 84.56 365 PRO A C 1
ATOM 2781 O O . PRO A 1 365 ? 2.422 9.993 5.324 1.00 84.56 365 PRO A O 1
ATOM 2784 N N . THR A 1 366 ? 2.430 11.758 6.716 1.00 71.94 366 THR A N 1
ATOM 2785 C CA . THR A 1 366 ? 3.855 12.085 6.560 1.00 71.94 366 THR A CA 1
ATOM 2786 C C . THR A 1 366 ? 4.764 11.001 7.126 1.00 71.94 366 THR A C 1
ATOM 2788 O O . THR A 1 366 ? 5.853 10.792 6.601 1.00 71.94 366 THR A O 1
ATOM 2791 N N . VAL A 1 367 ? 4.333 10.268 8.158 1.00 67.75 367 VAL A N 1
ATOM 2792 C CA . VAL A 1 367 ? 5.003 9.005 8.480 1.00 67.75 367 VAL A CA 1
ATOM 2793 C C . VAL A 1 367 ? 4.710 8.101 7.292 1.00 67.75 367 VAL A C 1
ATOM 2795 O O . VAL A 1 367 ? 3.556 7.737 7.074 1.00 67.75 367 VAL A O 1
ATOM 2798 N N . THR A 1 368 ? 5.711 7.871 6.445 1.00 56.47 368 THR A N 1
ATOM 2799 C CA . THR A 1 368 ? 5.540 7.293 5.108 1.00 56.47 368 THR A CA 1
ATOM 2800 C C . THR A 1 368 ? 5.648 5.762 5.121 1.00 56.47 368 THR A C 1
ATOM 2802 O O . THR A 1 368 ? 5.804 5.134 6.171 1.00 56.47 368 THR A O 1
ATOM 2805 N N . GLN A 1 369 ? 5.455 5.135 3.958 1.00 56.00 369 GLN A N 1
ATOM 2806 C CA . GLN A 1 369 ? 5.717 3.708 3.749 1.00 56.00 369 GLN A CA 1
ATOM 2807 C C . GLN A 1 369 ? 7.180 3.380 4.106 1.00 56.00 369 GLN A C 1
ATOM 2809 O O . GLN A 1 369 ? 8.072 4.186 3.853 1.00 56.00 369 GLN A O 1
ATOM 2814 N N . GLY A 1 370 ? 7.412 2.225 4.736 1.00 57.75 370 GLY A N 1
ATOM 2815 C CA . GLY A 1 370 ? 8.736 1.782 5.201 1.00 57.75 370 GLY A CA 1
ATOM 2816 C C . GLY A 1 370 ? 8.968 1.894 6.715 1.00 57.75 370 GLY A C 1
ATOM 2817 O O . GLY A 1 370 ? 9.695 1.079 7.271 1.00 57.75 370 GLY A O 1
ATOM 2818 N N . PHE A 1 371 ? 8.289 2.807 7.424 1.00 76.94 371 PHE A N 1
ATOM 2819 C CA . PHE A 1 371 ? 8.369 2.854 8.891 1.00 76.94 371 PHE A CA 1
ATOM 2820 C C . PHE A 1 371 ? 7.550 1.724 9.529 1.00 76.94 371 PHE A C 1
ATOM 2822 O O . PHE A 1 371 ? 6.367 1.546 9.224 1.00 76.94 371 PHE A O 1
ATOM 2829 N N . SER A 1 372 ? 8.161 0.986 10.455 1.00 82.75 372 SER A N 1
ATOM 2830 C CA . SER A 1 372 ? 7.474 -0.009 11.277 1.00 82.75 372 SER A CA 1
ATOM 2831 C C . SER A 1 372 ? 8.044 -0.030 12.685 1.00 82.75 372 SER A C 1
ATOM 2833 O O . SER A 1 372 ? 9.260 -0.062 12.841 1.00 82.75 372 SER A O 1
ATOM 2835 N N . ILE A 1 373 ? 7.165 -0.101 13.675 1.00 88.75 373 ILE A N 1
ATOM 2836 C CA . ILE A 1 373 ? 7.488 -0.304 15.081 1.00 88.75 373 ILE A CA 1
ATOM 2837 C C . ILE A 1 373 ? 7.545 -1.813 15.311 1.00 88.75 373 ILE A C 1
ATOM 2839 O O . ILE A 1 373 ? 6.514 -2.489 15.262 1.00 88.75 373 ILE A O 1
ATOM 2843 N N . LYS A 1 374 ? 8.761 -2.334 15.487 1.00 84.56 374 LYS A N 1
ATOM 2844 C CA . LYS A 1 374 ? 9.023 -3.760 15.759 1.00 84.56 374 LYS A CA 1
ATOM 2845 C C . LYS A 1 374 ? 9.430 -4.011 17.209 1.00 84.56 374 LYS A C 1
ATOM 2847 O O . LYS A 1 374 ? 9.171 -5.089 17.729 1.00 84.56 374 LYS A O 1
ATOM 2852 N N . SER A 1 375 ? 10.064 -3.025 17.832 1.00 85.81 375 SER A N 1
ATOM 2853 C CA . SER A 1 375 ? 10.538 -3.095 19.211 1.00 85.81 375 SER A CA 1
ATOM 2854 C C . SER A 1 375 ? 9.526 -2.466 20.156 1.00 85.81 375 SER A C 1
ATOM 2856 O O . SER A 1 375 ? 8.806 -1.544 19.769 1.00 85.81 375 SER A O 1
ATOM 2858 N N . HIS A 1 376 ? 9.512 -2.946 21.396 1.00 92.38 376 HIS A N 1
ATOM 2859 C CA . HIS A 1 376 ? 8.728 -2.380 22.490 1.00 92.38 376 HIS A CA 1
ATOM 2860 C C . HIS A 1 376 ? 7.223 -2.258 22.224 1.00 92.38 376 HIS A C 1
ATOM 2862 O O . HIS A 1 376 ? 6.551 -1.364 22.735 1.00 92.38 376 HIS A O 1
ATOM 2868 N N . THR A 1 377 ? 6.666 -3.152 21.403 1.00 93.75 377 THR A N 1
ATOM 2869 C CA . THR A 1 377 ? 5.231 -3.133 21.097 1.00 93.75 377 THR A CA 1
ATOM 2870 C C . THR A 1 377 ? 4.367 -3.448 22.315 1.00 93.75 377 THR A C 1
ATOM 2872 O O . THR A 1 377 ? 3.205 -3.067 22.327 1.00 93.75 377 THR A O 1
ATOM 2875 N N . GLU A 1 378 ? 4.925 -4.097 23.341 1.00 94.56 378 GLU A N 1
ATOM 2876 C CA . GLU A 1 378 ? 4.289 -4.335 24.641 1.00 94.56 378 GLU A CA 1
ATOM 2877 C C . GLU A 1 378 ? 3.966 -3.044 25.416 1.00 94.56 378 GLU A C 1
ATOM 2879 O O . GLU A 1 378 ? 3.081 -3.047 26.273 1.00 94.56 378 GLU A O 1
ATOM 2884 N N . LEU A 1 379 ? 4.641 -1.933 25.091 1.00 96.50 379 LEU A N 1
ATOM 2885 C CA . LEU A 1 379 ? 4.352 -0.606 25.648 1.00 96.50 379 LEU A CA 1
ATOM 2886 C C . LEU A 1 379 ? 3.163 0.076 24.953 1.00 96.50 379 LEU A C 1
ATOM 2888 O O . LEU A 1 379 ? 2.665 1.094 25.433 1.00 96.50 379 LEU A O 1
ATOM 2892 N N . ILE A 1 380 ? 2.709 -0.456 23.814 1.00 97.56 380 ILE A N 1
ATOM 2893 C CA . ILE A 1 380 ? 1.547 0.063 23.097 1.00 97.56 380 ILE A CA 1
ATOM 2894 C C . ILE A 1 380 ? 0.312 -0.687 23.579 1.00 97.56 380 ILE A C 1
ATOM 2896 O O . ILE A 1 380 ? 0.128 -1.864 23.287 1.00 97.56 380 ILE A O 1
ATOM 2900 N N . ASP A 1 381 ? -0.572 0.031 24.254 1.00 98.00 381 ASP A N 1
ATOM 2901 C CA . ASP A 1 381 ? -1.850 -0.499 24.714 1.00 98.00 381 ASP A CA 1
ATOM 2902 C C . ASP A 1 381 ? -2.805 -0.795 23.542 1.00 98.00 381 ASP A C 1
ATOM 2904 O O . ASP A 1 381 ? -3.439 -1.847 23.471 1.00 98.00 381 ASP A O 1
ATOM 2908 N N . SER A 1 382 ? -2.927 0.152 22.610 1.00 98.12 382 SER A N 1
ATOM 2909 C CA . SER A 1 382 ? -3.850 0.056 21.480 1.00 98.12 382 SER A CA 1
ATOM 2910 C C . SER A 1 382 ? -3.433 0.952 20.315 1.00 98.12 382 SER A C 1
ATOM 2912 O O . SER A 1 382 ? -2.715 1.945 20.474 1.00 98.12 382 SER A O 1
ATOM 2914 N N . VAL A 1 383 ? -3.895 0.587 19.116 1.00 97.81 383 VAL A N 1
ATOM 2915 C CA . VAL A 1 383 ? -3.726 1.370 17.886 1.00 97.81 383 VAL A CA 1
ATOM 2916 C C . VAL A 1 383 ? -5.067 1.947 17.457 1.00 97.81 383 VAL A C 1
ATOM 2918 O O . VAL A 1 383 ? -6.031 1.205 17.299 1.00 97.81 383 VAL A O 1
ATOM 2921 N N . TRP A 1 384 ? -5.114 3.250 17.194 1.00 97.94 384 TRP A N 1
ATOM 2922 C CA . TRP A 1 384 ? -6.316 3.949 16.746 1.00 97.94 384 TRP A CA 1
ATOM 2923 C C . TRP A 1 384 ? -6.135 4.555 15.357 1.00 97.94 384 TRP A C 1
ATOM 2925 O O . TRP A 1 384 ? -5.180 5.290 15.119 1.00 97.94 384 TRP A O 1
ATOM 2935 N N . GLY A 1 385 ? -7.058 4.273 14.439 1.00 96.50 385 GLY A N 1
ATOM 2936 C CA . GLY A 1 385 ? -7.074 4.807 13.077 1.00 96.50 385 GLY A CA 1
ATOM 2937 C C . GLY A 1 385 ? -8.271 5.722 12.834 1.00 96.50 385 GLY A C 1
ATOM 2938 O O . GLY A 1 385 ? -9.416 5.281 12.918 1.00 96.50 385 GLY A O 1
ATOM 2939 N N . PHE A 1 386 ? -8.018 6.983 12.483 1.00 95.88 386 PHE A N 1
ATOM 2940 C CA . PHE A 1 386 ? -9.052 7.967 12.153 1.00 95.88 386 PHE A CA 1
ATOM 2941 C C . PHE A 1 386 ? -8.966 8.375 10.683 1.00 95.88 386 PHE A C 1
ATOM 2943 O O . PHE A 1 386 ? -8.114 9.173 10.287 1.00 95.88 386 PHE A O 1
ATOM 2950 N N . TYR A 1 387 ? -9.883 7.851 9.870 1.00 94.06 387 TYR A N 1
ATOM 2951 C CA . TYR A 1 387 ? -9.830 7.986 8.419 1.00 94.06 387 TYR A CA 1
ATOM 2952 C C . TYR A 1 387 ? -11.085 8.653 7.853 1.00 94.06 387 TYR A C 1
ATOM 2954 O O . TYR A 1 387 ? -12.206 8.177 8.032 1.00 94.06 387 TYR A O 1
ATOM 2962 N N . LYS A 1 388 ? -10.902 9.769 7.139 1.00 91.06 388 LYS A N 1
ATOM 2963 C CA . LYS A 1 388 ? -11.970 10.493 6.425 1.00 91.06 388 LYS A CA 1
ATOM 2964 C C . LYS A 1 388 ? -11.979 10.233 4.915 1.00 91.06 388 LYS A C 1
ATOM 2966 O O . LYS A 1 388 ? -12.867 10.721 4.221 1.00 91.06 388 LYS A O 1
ATOM 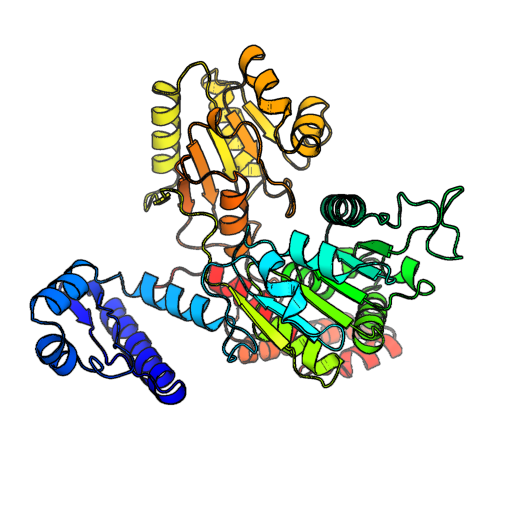2971 N N . GLY A 1 389 ? -10.993 9.511 4.390 1.00 86.88 389 GLY A N 1
ATOM 2972 C CA . GLY A 1 389 ? -10.815 9.328 2.953 1.00 86.88 389 GLY A CA 1
ATOM 2973 C C . GLY A 1 389 ? -10.328 10.587 2.243 1.00 86.88 389 GLY A C 1
ATOM 2974 O O . GLY A 1 389 ? -10.665 10.781 1.079 1.00 86.88 389 GLY A O 1
ATOM 2975 N N . GLY A 1 390 ? -9.615 11.477 2.943 1.00 83.94 390 GLY A N 1
ATOM 2976 C CA . GLY A 1 390 ? -9.317 12.828 2.453 1.00 83.94 390 GLY A CA 1
ATOM 2977 C C . GLY A 1 390 ? -7.999 12.969 1.690 1.00 83.94 390 GLY A C 1
ATOM 2978 O O . GLY A 1 390 ? -7.947 13.682 0.687 1.00 83.94 390 GLY A O 1
ATOM 2979 N N . SER A 1 391 ? -6.939 12.292 2.147 1.00 84.50 391 SER A N 1
ATOM 2980 C CA . SER A 1 391 ? -5.573 12.549 1.645 1.00 84.50 391 SER A CA 1
ATOM 2981 C C . SER A 1 391 ? -4.824 11.314 1.151 1.00 84.50 391 SER A C 1
ATOM 2983 O O . SER A 1 391 ? -3.898 11.463 0.355 1.00 84.50 391 SER A O 1
ATOM 2985 N N . ILE A 1 392 ? -5.205 10.111 1.588 1.00 85.25 392 ILE A N 1
ATOM 2986 C CA . ILE A 1 392 ? -4.548 8.852 1.204 1.00 85.25 392 ILE A CA 1
ATOM 2987 C C . ILE A 1 392 ? -5.568 7.823 0.710 1.00 85.25 392 ILE A C 1
ATOM 2989 O O . ILE A 1 392 ? -6.775 7.979 0.898 1.00 85.25 392 ILE A O 1
ATOM 2993 N N . THR A 1 393 ? -5.080 6.779 0.045 1.00 84.31 393 THR A N 1
ATOM 2994 C CA . THR A 1 393 ? -5.908 5.681 -0.467 1.00 84.31 393 THR A CA 1
ATOM 2995 C C . THR A 1 393 ? -6.346 4.742 0.662 1.00 84.31 393 THR A C 1
ATOM 2997 O O . THR A 1 393 ? -5.692 4.668 1.700 1.00 84.31 393 THR A O 1
ATOM 3000 N N . ALA A 1 394 ? -7.422 3.974 0.451 1.00 84.06 394 ALA A N 1
ATOM 3001 C CA . ALA A 1 394 ? -7.857 2.940 1.401 1.00 84.06 394 ALA A CA 1
ATOM 3002 C C . ALA A 1 394 ? -6.744 1.917 1.698 1.00 84.06 394 ALA A C 1
ATOM 3004 O O . ALA A 1 394 ? -6.561 1.491 2.834 1.00 84.06 394 ALA A O 1
ATOM 3005 N N . HIS A 1 395 ? -5.948 1.590 0.680 1.00 80.56 395 HIS A N 1
ATOM 3006 C CA . HIS A 1 395 ? -4.782 0.730 0.816 1.00 80.56 395 HIS A CA 1
ATOM 3007 C C . HIS A 1 395 ? -3.730 1.345 1.761 1.00 80.56 395 HIS A C 1
ATOM 3009 O O . HIS A 1 395 ? -3.310 0.696 2.713 1.00 80.56 395 HIS A O 1
ATOM 3015 N N . ALA A 1 396 ? -3.385 2.625 1.594 1.00 82.56 396 ALA A N 1
ATOM 3016 C CA . ALA A 1 396 ? -2.466 3.313 2.501 1.00 82.56 396 ALA A CA 1
ATOM 3017 C C . ALA A 1 396 ? -2.992 3.402 3.952 1.00 82.56 396 ALA A C 1
ATOM 3019 O O . ALA A 1 396 ? -2.192 3.360 4.884 1.00 82.56 396 ALA A O 1
ATOM 3020 N N . MET A 1 397 ? -4.315 3.487 4.159 1.00 87.94 397 MET A N 1
ATOM 3021 C CA . MET A 1 397 ? -4.924 3.434 5.501 1.00 87.94 397 MET A CA 1
ATOM 3022 C C . MET A 1 397 ? -4.713 2.070 6.155 1.00 87.94 397 MET A C 1
ATOM 3024 O O . MET A 1 397 ? -4.190 2.007 7.264 1.00 87.94 397 MET A O 1
ATOM 3028 N N . ALA A 1 398 ? -5.045 0.983 5.447 1.00 85.38 398 ALA A N 1
ATOM 3029 C CA . ALA A 1 398 ? -4.775 -0.375 5.922 1.00 85.38 398 ALA A CA 1
ATOM 3030 C C . ALA A 1 398 ? -3.284 -0.545 6.235 1.00 85.38 398 ALA A C 1
ATOM 3032 O O . ALA A 1 398 ? -2.904 -1.045 7.292 1.00 85.38 398 ALA A O 1
ATOM 3033 N N . GLN A 1 399 ? -2.422 -0.009 5.363 1.00 82.31 399 GLN A N 1
ATOM 3034 C CA . GLN A 1 399 ? -0.995 -0.105 5.576 1.00 82.31 399 GLN A CA 1
ATOM 3035 C C . GLN A 1 399 ? -0.487 0.631 6.823 1.00 82.31 399 GLN A C 1
ATOM 3037 O O . GLN A 1 399 ? 0.514 0.196 7.401 1.00 82.31 399 GLN A O 1
ATOM 3042 N N . ALA A 1 400 ? -1.128 1.734 7.204 1.00 87.25 400 ALA A N 1
ATOM 3043 C CA . ALA A 1 400 ? -0.739 2.529 8.358 1.00 87.25 400 ALA A CA 1
ATOM 3044 C C . ALA A 1 400 ? -1.039 1.817 9.687 1.00 87.25 400 ALA A C 1
ATOM 3046 O O . ALA A 1 400 ? -0.250 1.935 10.624 1.00 87.25 400 ALA A O 1
ATOM 3047 N N . LEU A 1 401 ? -2.115 1.028 9.746 1.00 88.94 401 LEU A N 1
ATOM 3048 C CA . LEU A 1 401 ? -2.470 0.205 10.911 1.00 88.94 401 LEU A CA 1
ATOM 3049 C C . LEU A 1 401 ? -1.451 -0.911 11.167 1.00 88.94 401 LEU A C 1
ATOM 3051 O O . LEU A 1 401 ? -1.160 -1.251 12.313 1.00 88.94 401 LEU A O 1
ATOM 3055 N N . ASP A 1 402 ? -0.848 -1.434 10.101 1.00 87.81 402 ASP A N 1
ATOM 3056 C CA . ASP A 1 402 ? 0.156 -2.494 10.195 1.00 87.81 402 ASP A CA 1
ATOM 3057 C C . ASP A 1 402 ? 1.528 -2.010 10.684 1.00 87.81 402 ASP A C 1
ATOM 3059 O O . ASP A 1 402 ? 2.455 -2.815 10.797 1.00 87.81 402 ASP A O 1
ATOM 3063 N N . ARG A 1 403 ? 1.722 -0.702 10.892 1.00 86.69 403 ARG A N 1
ATOM 3064 C CA . ARG A 1 403 ? 3.029 -0.153 11.289 1.00 86.69 403 ARG A CA 1
ATOM 3065 C C . ARG A 1 403 ? 3.471 -0.662 12.644 1.00 86.69 403 ARG A C 1
ATOM 3067 O O . ARG A 1 403 ? 4.660 -0.890 12.826 1.00 86.69 403 ARG A O 1
ATOM 3074 N N . VAL A 1 404 ? 2.529 -0.871 13.555 1.00 91.62 404 VAL A N 1
ATOM 3075 C CA . VAL A 1 404 ? 2.780 -1.602 14.795 1.00 91.62 404 VAL A CA 1
ATOM 3076 C C . VAL A 1 404 ? 2.792 -3.090 14.453 1.00 91.62 404 VAL A C 1
ATOM 3078 O O . VAL A 1 404 ? 1.772 -3.657 14.060 1.00 91.62 404 VAL A O 1
ATOM 3081 N N . ARG A 1 405 ? 3.959 -3.731 14.553 1.00 88.94 405 ARG A N 1
ATOM 3082 C CA . ARG A 1 405 ? 4.162 -5.141 14.179 1.00 88.94 405 ARG A CA 1
ATOM 3083 C C . ARG A 1 405 ? 3.887 -6.074 15.356 1.00 88.94 405 ARG A C 1
ATOM 3085 O O . ARG A 1 405 ? 4.761 -6.820 15.774 1.00 88.94 405 ARG A O 1
ATOM 3092 N N . SER A 1 406 ? 2.665 -6.020 15.877 1.00 90.81 406 SER A N 1
ATOM 3093 C CA . SER A 1 406 ? 2.204 -6.894 16.962 1.00 90.81 406 SER A CA 1
ATOM 3094 C C . SER A 1 406 ? 0.786 -7.392 16.701 1.00 90.81 406 SER A C 1
ATOM 3096 O O . SER A 1 406 ? -0.069 -6.606 16.275 1.00 90.81 406 SER A O 1
ATOM 3098 N N . ASN A 1 407 ? 0.576 -8.686 16.966 1.00 91.00 407 ASN A N 1
ATOM 3099 C CA . ASN A 1 407 ? -0.719 -9.369 16.913 1.00 91.00 407 ASN A CA 1
ATOM 3100 C C . ASN A 1 407 ? -1.536 -9.185 18.193 1.00 91.00 407 ASN A C 1
ATOM 3102 O O . ASN A 1 407 ? -2.756 -9.302 18.147 1.00 91.00 407 ASN A O 1
ATOM 3106 N N . ASP A 1 408 ? -0.877 -8.870 19.306 1.00 93.50 408 ASP A N 1
ATOM 3107 C CA . ASP A 1 408 ? -1.517 -8.797 20.621 1.00 93.50 408 ASP A CA 1
ATOM 3108 C C . ASP A 1 408 ? -2.162 -7.434 20.871 1.00 93.50 408 ASP A C 1
ATOM 3110 O O . ASP A 1 408 ? -3.114 -7.307 21.636 1.00 93.50 408 ASP A O 1
ATOM 3114 N N . VAL A 1 409 ? -1.665 -6.398 20.196 1.00 96.31 409 VAL A N 1
ATOM 3115 C CA . VAL A 1 409 ? -2.171 -5.040 20.370 1.00 96.31 409 VAL A CA 1
ATOM 3116 C C . VAL A 1 409 ? -3.472 -4.873 19.548 1.00 96.31 409 VAL A C 1
ATOM 3118 O O . VAL A 1 409 ? -3.464 -5.066 18.329 1.00 96.31 409 VAL A O 1
ATOM 3121 N N . PRO A 1 410 ? -4.610 -4.489 20.146 1.00 97.12 410 PRO A N 1
ATOM 3122 C CA . PRO A 1 410 ? -5.870 -4.303 19.422 1.00 97.12 410 PRO A CA 1
ATOM 3123 C C . PRO A 1 410 ? -5.872 -3.037 18.552 1.00 97.12 410 PRO A C 1
ATOM 3125 O O . PRO A 1 410 ? -5.195 -2.047 18.851 1.00 97.12 410 PRO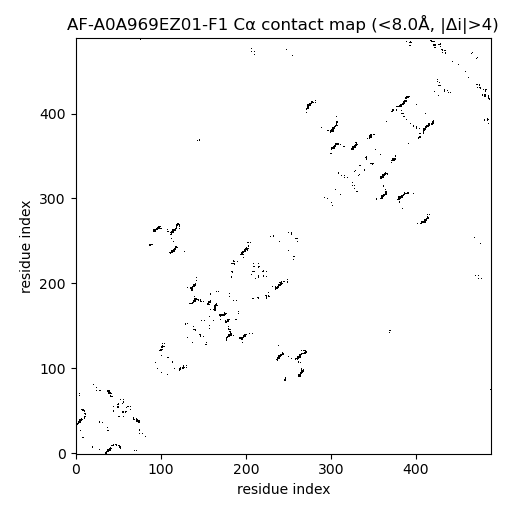 A O 1
ATOM 3128 N N . ARG A 1 411 ? -6.644 -3.063 17.458 1.00 96.88 411 ARG A N 1
ATOM 3129 C CA . ARG A 1 411 ? -6.864 -1.933 16.539 1.00 96.88 411 ARG A CA 1
ATOM 3130 C C . ARG A 1 411 ? -8.295 -1.428 16.648 1.00 96.88 411 ARG A C 1
ATOM 3132 O O . ARG A 1 411 ? -9.244 -2.198 16.550 1.00 96.88 411 ARG A O 1
ATOM 3139 N N . PHE A 1 412 ? -8.440 -0.120 16.757 1.00 97.12 412 PHE A N 1
ATOM 3140 C CA . PHE A 1 412 ? -9.705 0.593 16.830 1.00 97.12 412 PHE A CA 1
ATOM 3141 C C . PHE A 1 412 ? -9.779 1.565 15.661 1.00 97.12 412 PHE A C 1
ATOM 3143 O O . PHE A 1 412 ? -8.911 2.419 15.503 1.00 97.12 412 PHE A O 1
ATOM 3150 N N . ILE A 1 413 ? -10.775 1.422 14.792 1.00 95.56 413 ILE A N 1
ATOM 3151 C CA . ILE A 1 413 ? -10.772 2.126 13.510 1.00 95.56 413 ILE A CA 1
ATOM 3152 C C . ILE A 1 413 ? -12.098 2.838 13.294 1.00 95.56 413 ILE A C 1
ATOM 3154 O O . ILE A 1 413 ? -13.157 2.220 13.304 1.00 95.56 413 ILE A O 1
ATOM 3158 N N . HIS A 1 414 ? -12.034 4.133 13.010 1.00 95.38 414 HIS A N 1
ATOM 3159 C CA . HIS A 1 414 ? -13.133 4.868 12.403 1.00 95.38 414 HIS A CA 1
ATOM 3160 C C . HIS A 1 414 ? -12.796 5.188 10.946 1.00 95.38 414 HIS A C 1
ATOM 3162 O O . HIS A 1 414 ? -11.820 5.890 10.660 1.00 95.38 414 HIS A O 1
ATOM 3168 N N . ILE A 1 415 ? -13.655 4.743 10.027 1.00 91.31 415 ILE A N 1
ATOM 3169 C CA . ILE A 1 415 ? -13.558 5.032 8.593 1.00 91.31 415 ILE A CA 1
ATOM 3170 C C . ILE A 1 415 ? -14.847 5.719 8.148 1.00 91.31 415 ILE A C 1
ATOM 3172 O O . ILE A 1 415 ? -15.943 5.195 8.329 1.00 91.31 415 ILE A O 1
ATOM 3176 N N . ALA A 1 416 ? -14.727 6.891 7.526 1.00 90.25 416 ALA A N 1
ATOM 3177 C CA . ALA A 1 416 ? -15.874 7.554 6.922 1.00 90.25 416 ALA A CA 1
ATOM 3178 C C . ALA A 1 416 ? -16.473 6.702 5.790 1.00 90.25 416 ALA A C 1
ATOM 3180 O O . ALA A 1 416 ? -15.752 6.202 4.929 1.00 90.25 416 ALA A O 1
ATOM 3181 N N . LYS A 1 417 ? -17.811 6.621 5.722 1.00 85.62 417 LYS A N 1
ATOM 3182 C CA . LYS A 1 417 ? -18.530 5.827 4.701 1.00 85.62 417 LYS A CA 1
ATOM 3183 C C . LYS A 1 417 ? -18.184 6.215 3.260 1.00 85.62 417 LYS A C 1
ATOM 3185 O O . LYS A 1 417 ? -18.338 5.407 2.352 1.00 85.62 417 LYS A O 1
ATOM 3190 N N . LYS A 1 418 ? -17.764 7.462 3.029 1.00 88.38 418 LYS A N 1
ATOM 3191 C CA . LYS A 1 418 ? -17.331 7.977 1.725 1.00 88.38 418 LYS A CA 1
ATOM 3192 C C . LYS A 1 418 ? -16.077 8.821 1.902 1.00 88.38 418 LYS A C 1
ATOM 3194 O O . LYS A 1 418 ? -15.997 9.603 2.847 1.00 88.38 418 LYS A O 1
ATOM 3199 N N . GLY A 1 419 ? -15.154 8.698 0.954 1.00 89.00 419 GLY A N 1
ATOM 3200 C CA . GLY A 1 419 ? -13.951 9.519 0.870 1.00 89.00 419 GLY A CA 1
ATOM 3201 C C . GLY A 1 419 ? -14.053 10.612 -0.193 1.00 89.00 419 GLY A C 1
ATOM 3202 O O . GLY A 1 419 ? -15.003 10.672 -0.977 1.00 89.00 419 GLY A O 1
ATOM 3203 N N . SER A 1 420 ? -13.048 11.481 -0.232 1.00 89.69 420 SER A N 1
ATOM 3204 C CA . SER A 1 420 ? -12.912 12.573 -1.202 1.00 89.69 420 SER A CA 1
ATOM 3205 C C . SER A 1 420 ? -11.603 12.531 -2.000 1.00 89.69 420 SER A C 1
ATOM 3207 O O . SER A 1 420 ? -11.481 13.272 -2.977 1.00 89.69 420 SER A O 1
ATOM 3209 N N . ALA A 1 421 ? -10.671 11.629 -1.674 1.00 87.38 421 ALA A N 1
ATOM 3210 C CA . ALA A 1 421 ? -9.374 11.449 -2.335 1.00 87.38 421 ALA A CA 1
ATOM 3211 C C . ALA A 1 421 ? -9.453 10.758 -3.716 1.00 87.38 421 ALA A C 1
ATOM 3213 O O . ALA A 1 421 ? -8.592 9.947 -4.070 1.00 87.38 421 ALA A O 1
ATOM 3214 N N . TYR A 1 422 ? -10.472 11.091 -4.513 1.00 90.81 422 TYR A N 1
ATOM 3215 C CA . TYR A 1 422 ? -10.602 10.659 -5.905 1.00 90.81 422 TYR A CA 1
ATOM 3216 C C . TYR A 1 422 ? -9.423 11.140 -6.756 1.00 90.81 422 TYR A C 1
ATOM 3218 O O . TYR A 1 422 ? -8.766 12.143 -6.456 1.00 90.81 422 TYR A O 1
ATOM 3226 N N . SER A 1 423 ? -9.203 10.452 -7.873 1.00 90.69 423 SER A N 1
ATOM 3227 C CA . SER A 1 423 ? -8.310 10.920 -8.920 1.00 90.69 423 SER A CA 1
ATOM 3228 C C . SER A 1 423 ? -8.694 12.320 -9.392 1.00 90.69 423 SER A C 1
ATOM 3230 O O . SER A 1 423 ? -9.870 12.645 -9.584 1.00 90.69 423 SER A O 1
ATOM 3232 N N . LYS A 1 424 ? -7.676 13.136 -9.661 1.00 88.88 424 LYS A N 1
ATOM 3233 C CA . LYS A 1 424 ? -7.852 14.452 -10.290 1.00 88.88 424 LYS A CA 1
ATOM 3234 C C . LYS A 1 424 ? -8.076 14.355 -11.802 1.00 88.88 424 LYS A C 1
ATOM 3236 O O . LYS A 1 424 ? -8.403 15.365 -12.415 1.00 88.88 424 LYS A O 1
ATOM 3241 N N . LEU A 1 425 ? -7.876 13.174 -12.393 1.00 91.31 425 LEU A N 1
ATOM 3242 C CA . LEU A 1 425 ? -7.941 12.952 -13.839 1.00 91.31 425 LEU A CA 1
ATOM 3243 C C . LEU A 1 425 ? -9.311 12.435 -14.301 1.00 91.31 425 LEU A C 1
ATOM 3245 O O . LEU A 1 425 ? -9.740 12.771 -15.397 1.00 91.31 425 LEU A O 1
ATOM 3249 N N . SER A 1 426 ? -9.994 11.627 -13.486 1.00 93.56 426 SER A N 1
ATOM 3250 C CA . SER A 1 426 ? -11.351 11.115 -13.744 1.00 93.56 426 SER A CA 1
ATOM 3251 C C . SER A 1 426 ? -11.877 10.387 -12.503 1.00 93.56 426 SER A C 1
ATOM 3253 O O . SER A 1 426 ? -11.119 9.695 -11.834 1.00 93.56 426 SER A O 1
ATOM 3255 N N . LYS A 1 427 ? -13.180 10.472 -12.202 1.00 93.44 427 LYS A N 1
ATOM 3256 C CA . LYS A 1 427 ? -13.802 9.727 -11.083 1.00 93.44 427 LYS A CA 1
ATOM 3257 C C . LYS A 1 427 ? -14.288 8.324 -11.476 1.00 93.44 427 LYS A C 1
ATOM 3259 O O . LYS A 1 427 ? -14.962 7.663 -10.685 1.00 93.44 427 LYS A O 1
ATOM 3264 N N . ALA A 1 428 ? -13.978 7.868 -12.688 1.00 93.75 428 ALA A N 1
ATOM 3265 C CA . ALA A 1 428 ? -14.417 6.576 -13.189 1.00 93.75 428 ALA A CA 1
ATOM 3266 C C . ALA A 1 428 ? -13.884 5.406 -12.344 1.00 93.75 428 ALA A C 1
ATOM 3268 O O . ALA A 1 428 ? -12.766 5.428 -11.831 1.00 93.75 428 ALA A O 1
ATOM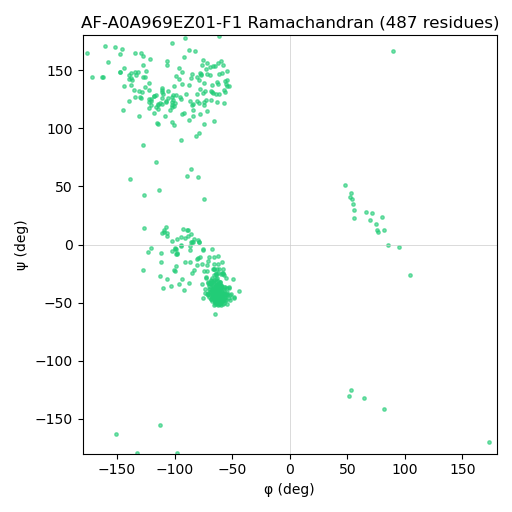 3269 N N . GLN A 1 429 ? -14.687 4.345 -12.248 1.00 90.25 429 GLN A N 1
ATOM 3270 C CA . GLN A 1 429 ? -14.373 3.128 -11.484 1.00 90.25 429 GLN A CA 1
ATOM 3271 C C . GLN A 1 429 ? -14.018 1.931 -12.382 1.00 90.25 429 GLN A C 1
ATOM 3273 O O . GLN A 1 429 ? -13.908 0.794 -11.914 1.00 90.25 429 GLN A O 1
ATOM 3278 N N . THR A 1 430 ? -13.840 2.164 -13.683 1.00 90.06 430 THR A N 1
ATOM 3279 C CA . THR A 1 430 ? -13.364 1.165 -14.646 1.00 90.06 430 THR A CA 1
ATOM 3280 C C . THR A 1 430 ? -12.282 1.778 -15.524 1.00 90.06 430 THR A C 1
ATOM 3282 O O . THR A 1 430 ? -12.344 2.963 -15.848 1.00 90.06 430 THR A O 1
ATOM 3285 N N . VAL A 1 431 ? -11.298 0.968 -15.925 1.00 91.50 431 VAL A N 1
ATOM 3286 C CA . VAL A 1 431 ? -10.165 1.421 -16.752 1.00 91.50 431 VAL A CA 1
ATOM 3287 C C . VAL A 1 431 ? -10.652 2.004 -18.080 1.00 91.50 431 VAL A C 1
ATOM 3289 O O . VAL A 1 431 ? -10.212 3.075 -18.483 1.00 91.50 431 VAL A O 1
ATOM 3292 N N . THR A 1 432 ? -11.619 1.354 -18.734 1.00 93.81 432 THR A N 1
ATOM 3293 C CA . THR A 1 432 ? -12.175 1.817 -20.013 1.00 93.81 432 THR A CA 1
ATOM 3294 C C . THR A 1 432 ? -12.849 3.184 -19.896 1.00 93.81 432 THR A C 1
ATOM 3296 O O . THR A 1 432 ? -12.593 4.064 -20.719 1.00 93.81 432 THR A O 1
ATOM 3299 N N . ALA A 1 433 ? -13.695 3.382 -18.878 1.00 95.75 433 ALA A N 1
ATOM 3300 C CA . ALA A 1 433 ? -14.351 4.671 -18.661 1.00 95.75 433 ALA A CA 1
ATOM 3301 C C . ALA A 1 433 ? -13.331 5.751 -18.278 1.00 95.75 433 ALA A C 1
ATOM 3303 O O . ALA A 1 433 ? -13.369 6.844 -18.839 1.00 95.75 433 ALA A O 1
ATOM 3304 N N . PHE A 1 434 ? -12.366 5.410 -17.418 1.00 96.31 434 PHE A N 1
ATOM 3305 C CA . PHE A 1 434 ? -11.294 6.316 -17.022 1.00 96.31 434 PHE A CA 1
ATOM 3306 C C . PHE A 1 434 ? -10.496 6.810 -18.230 1.00 96.31 434 PHE A C 1
ATOM 3308 O O . PHE A 1 434 ? -10.352 8.012 -18.411 1.00 96.31 434 PHE A O 1
ATOM 3315 N N . LEU A 1 435 ? -10.020 5.910 -19.099 1.00 96.62 435 LEU A N 1
ATOM 3316 C CA . LEU A 1 435 ? -9.248 6.286 -20.288 1.00 96.62 435 LEU A CA 1
ATOM 3317 C C . LEU A 1 435 ? -10.055 7.169 -21.246 1.00 96.62 435 LEU A C 1
ATOM 3319 O O . LEU A 1 435 ? -9.511 8.108 -21.828 1.00 96.62 435 LEU A O 1
ATOM 3323 N N . LYS A 1 436 ? -11.355 6.891 -21.401 1.00 95.88 436 LYS A N 1
ATOM 3324 C CA . LYS A 1 436 ? -12.254 7.706 -22.226 1.00 95.88 436 LYS A CA 1
ATOM 3325 C C . LYS A 1 436 ? -12.389 9.125 -21.670 1.00 95.88 436 LYS A C 1
ATOM 3327 O O . LYS A 1 436 ? -12.210 10.081 -22.422 1.00 95.88 436 LYS A O 1
ATOM 3332 N N . GLU A 1 437 ? -12.690 9.260 -20.381 1.00 95.81 437 GLU A N 1
ATOM 3333 C CA . GLU A 1 437 ? -12.836 10.558 -19.711 1.00 95.81 437 GLU A CA 1
ATOM 3334 C C . GLU A 1 437 ? -11.513 11.326 -19.676 1.00 95.81 437 GLU A C 1
ATOM 3336 O O . GLU A 1 437 ? -11.471 12.508 -20.017 1.00 95.81 437 GLU A O 1
ATOM 3341 N N . PHE A 1 438 ? -10.415 10.643 -19.348 1.00 94.62 438 PHE A N 1
ATOM 3342 C CA . PHE A 1 438 ? -9.084 11.236 -19.298 1.00 94.62 438 PHE A CA 1
ATOM 3343 C C . PHE A 1 438 ? -8.675 11.783 -20.671 1.00 94.62 438 PHE A C 1
ATOM 3345 O O . PHE A 1 438 ? -8.293 12.948 -20.778 1.00 94.62 438 PHE A O 1
ATOM 3352 N N . LYS A 1 439 ? -8.884 11.008 -21.747 1.00 94.81 439 LYS A N 1
ATOM 3353 C CA . LYS A 1 439 ? -8.684 11.479 -23.126 1.00 94.81 439 LYS A CA 1
ATOM 3354 C C . LYS A 1 439 ? -9.513 12.727 -23.429 1.00 94.81 439 LYS A C 1
ATOM 3356 O O . LYS A 1 439 ? -8.993 13.666 -24.032 1.00 94.81 439 LYS A O 1
ATOM 3361 N N . GLN A 1 440 ? -10.792 12.750 -23.049 1.00 93.69 440 GLN A N 1
ATOM 3362 C CA . GLN A 1 440 ? -11.676 13.896 -23.294 1.00 93.69 440 GLN A CA 1
ATOM 3363 C C . GLN A 1 440 ? -11.185 15.160 -22.577 1.00 93.69 440 GLN A C 1
ATOM 3365 O O . GLN A 1 440 ? -11.060 16.206 -23.217 1.00 93.69 440 GLN A O 1
ATOM 3370 N N . ILE A 1 441 ? -10.853 15.052 -21.287 1.00 91.69 441 ILE A N 1
ATOM 3371 C CA . ILE A 1 441 ? -10.361 16.165 -20.463 1.00 91.69 441 ILE A CA 1
ATOM 3372 C C . ILE A 1 441 ? -9.032 16.693 -21.012 1.00 91.69 441 ILE A C 1
ATOM 3374 O O . ILE A 1 441 ? -8.890 17.896 -21.232 1.00 91.69 441 ILE A O 1
ATOM 3378 N N . SER A 1 442 ? -8.077 15.809 -21.307 1.00 90.62 442 SER A N 1
ATOM 3379 C CA . SER A 1 442 ? -6.779 16.209 -21.854 1.00 90.62 442 SER A CA 1
ATOM 3380 C C . SER A 1 442 ? -6.893 16.825 -23.246 1.00 90.62 442 SER A C 1
ATOM 3382 O O . SER A 1 442 ? -6.270 17.851 -23.505 1.00 90.62 442 SER A O 1
ATOM 3384 N N . THR A 1 443 ? -7.729 16.271 -24.130 1.00 91.25 443 THR A N 1
ATOM 3385 C CA . THR A 1 443 ? -7.960 16.848 -25.467 1.00 91.25 443 THR A CA 1
ATOM 3386 C C . THR A 1 443 ? -8.581 18.243 -25.364 1.00 91.25 443 THR A C 1
ATOM 3388 O O . THR A 1 443 ? -8.202 19.145 -26.109 1.00 91.25 443 THR A O 1
ATOM 3391 N N . ALA A 1 444 ? -9.516 18.449 -24.431 1.00 91.44 444 ALA A N 1
ATOM 3392 C CA . ALA A 1 444 ? -10.098 19.764 -24.179 1.00 91.44 444 ALA A CA 1
ATOM 3393 C C . ALA A 1 444 ? -9.052 20.758 -23.646 1.00 91.44 444 ALA A C 1
ATOM 3395 O O . ALA A 1 444 ? -8.974 21.880 -24.145 1.00 91.44 444 ALA A O 1
ATOM 3396 N N . ALA A 1 445 ? -8.203 20.338 -22.703 1.00 89.56 445 ALA A N 1
ATOM 3397 C CA . ALA A 1 445 ? -7.123 21.169 -22.170 1.00 89.56 445 ALA A CA 1
ATOM 3398 C C . ALA A 1 445 ? -6.113 21.582 -23.256 1.00 89.56 445 ALA A C 1
ATOM 3400 O O . ALA A 1 445 ? -5.754 22.754 -23.342 1.00 89.56 445 ALA A O 1
ATOM 3401 N N . VAL A 1 446 ? -5.715 20.654 -24.135 1.00 90.12 446 VAL A N 1
ATOM 3402 C CA . VAL A 1 446 ? -4.826 20.943 -25.277 1.00 90.12 446 VAL A CA 1
ATOM 3403 C C . VAL A 1 446 ? -5.467 21.945 -26.236 1.00 90.12 446 VAL A C 1
ATOM 3405 O O . VAL A 1 446 ? -4.799 22.872 -26.683 1.00 90.12 446 VAL A O 1
ATOM 3408 N N . ARG A 1 447 ? -6.771 21.815 -26.522 1.00 90.62 447 ARG A N 1
ATOM 3409 C CA . ARG A 1 447 ? -7.498 22.777 -27.370 1.00 90.62 447 ARG A CA 1
ATOM 3410 C C . ARG A 1 447 ? -7.521 24.179 -26.766 1.00 90.62 447 ARG A C 1
ATOM 3412 O O . ARG A 1 447 ? -7.292 25.137 -27.496 1.00 90.62 447 ARG A O 1
ATOM 3419 N N . LEU A 1 448 ? -7.760 24.296 -25.458 1.00 92.38 448 LEU A N 1
ATOM 3420 C CA . LEU A 1 448 ? -7.761 25.582 -24.751 1.00 92.38 448 LEU A CA 1
ATOM 3421 C C . LEU A 1 448 ? -6.367 26.223 -24.714 1.00 92.38 448 LEU A C 1
ATOM 3423 O O . LEU A 1 448 ? -6.244 27.432 -24.875 1.00 92.38 448 LEU A O 1
ATOM 3427 N N . ALA A 1 449 ? -5.319 25.415 -24.543 1.00 90.75 449 ALA A N 1
ATOM 3428 C CA . ALA A 1 449 ? -3.937 25.885 -24.480 1.00 90.75 449 ALA A CA 1
ATOM 3429 C C . ALA A 1 449 ? -3.259 26.016 -25.857 1.00 90.75 449 ALA A C 1
ATOM 3431 O O . ALA A 1 449 ? -2.105 26.432 -25.917 1.00 90.75 449 ALA A O 1
ATOM 3432 N N . ARG A 1 450 ? -3.938 25.676 -26.964 1.00 90.44 450 ARG A N 1
ATOM 3433 C CA . ARG A 1 450 ? -3.329 25.486 -28.296 1.00 90.44 450 ARG A CA 1
ATOM 3434 C C . ARG A 1 450 ? -2.451 26.653 -28.746 1.00 90.44 450 ARG A C 1
ATOM 3436 O O . ARG A 1 450 ? -1.373 26.421 -29.279 1.00 90.44 450 ARG A O 1
ATOM 3443 N N . HIS A 1 451 ? -2.896 27.888 -28.517 1.00 90.12 451 HIS A N 1
ATOM 3444 C CA . HIS A 1 451 ? -2.168 29.101 -28.913 1.00 90.12 451 HIS A CA 1
ATOM 3445 C C . HIS A 1 451 ? -0.909 29.375 -28.077 1.00 90.12 451 HIS A C 1
ATOM 3447 O O . HIS A 1 451 ? -0.055 30.146 -28.500 1.00 90.12 451 HIS A O 1
ATOM 3453 N N . SER A 1 452 ? -0.787 28.751 -26.905 1.00 90.31 452 SER A N 1
ATOM 3454 C CA . SER A 1 452 ? 0.348 28.893 -25.988 1.00 90.31 452 SER A CA 1
ATOM 3455 C C . SER A 1 452 ? 1.349 27.737 -26.085 1.00 90.31 452 SER A C 1
ATOM 3457 O O . SER A 1 452 ? 2.368 27.760 -25.399 1.00 90.31 452 SER A O 1
ATOM 3459 N N . LEU A 1 453 ? 1.070 26.714 -26.900 1.00 88.06 453 LEU A N 1
ATOM 3460 C CA . LEU A 1 453 ? 1.939 25.550 -27.075 1.00 88.06 453 LEU A CA 1
ATOM 3461 C C . LEU A 1 453 ? 2.834 25.720 -28.304 1.00 88.06 453 LEU A C 1
ATOM 3463 O O . LEU A 1 453 ? 2.394 26.200 -29.348 1.00 88.06 453 LEU A O 1
ATOM 3467 N N . SER A 1 454 ? 4.085 25.265 -28.205 1.00 90.69 454 SER A N 1
ATOM 3468 C CA . SER A 1 454 ? 4.938 25.142 -29.386 1.00 90.69 454 SER A CA 1
ATOM 3469 C C . SER A 1 454 ? 4.387 24.060 -30.334 1.00 90.69 454 SER A C 1
ATOM 3471 O O . SER A 1 454 ? 3.738 23.114 -29.871 1.00 90.69 454 SER A O 1
ATOM 3473 N N . PRO A 1 455 ? 4.663 24.139 -31.651 1.00 89.19 455 PRO A N 1
ATOM 3474 C CA . PRO A 1 455 ? 4.216 23.128 -32.613 1.00 89.19 455 PRO A CA 1
ATOM 3475 C C . PRO A 1 455 ? 4.641 21.701 -32.240 1.00 89.19 455 PRO A C 1
ATOM 3477 O O . PRO A 1 455 ? 3.869 20.760 -32.402 1.00 89.19 455 PRO A O 1
ATOM 3480 N N . GLU A 1 456 ? 5.844 21.543 -31.683 1.00 87.12 456 GLU A N 1
ATOM 3481 C CA . GLU A 1 456 ? 6.364 20.248 -31.239 1.00 87.12 456 GLU A CA 1
ATOM 3482 C C . GLU A 1 456 ? 5.560 19.674 -30.062 1.00 87.12 456 GLU A C 1
ATOM 3484 O O . GLU A 1 456 ? 5.202 18.495 -30.059 1.00 87.12 456 GLU A O 1
ATOM 3489 N N . VAL A 1 457 ? 5.240 20.507 -29.067 1.00 84.75 457 VAL A N 1
ATOM 3490 C CA . VAL A 1 457 ? 4.444 20.086 -27.906 1.00 84.75 457 VAL A CA 1
ATOM 3491 C C . VAL A 1 457 ? 3.016 19.755 -28.328 1.00 84.75 457 VAL A C 1
ATOM 3493 O O . VAL A 1 457 ? 2.453 18.772 -27.847 1.00 84.75 457 VAL A O 1
ATOM 3496 N N . LEU A 1 458 ? 2.445 20.524 -29.258 1.00 87.94 458 LEU A N 1
ATOM 3497 C CA . LEU A 1 458 ? 1.122 20.248 -29.806 1.00 87.94 458 LEU A CA 1
ATOM 3498 C C . LEU A 1 458 ? 1.087 18.899 -30.539 1.00 87.94 458 LEU A C 1
ATOM 3500 O O . LEU A 1 458 ? 0.211 18.086 -30.256 1.00 87.94 458 LEU A O 1
ATOM 3504 N N . ALA A 1 459 ? 2.070 18.622 -31.401 1.00 87.94 459 ALA A N 1
ATOM 3505 C CA . ALA A 1 459 ? 2.173 17.344 -32.104 1.00 87.94 459 ALA A CA 1
ATOM 3506 C C . ALA A 1 459 ? 2.318 16.159 -31.133 1.00 87.94 459 ALA A C 1
ATOM 3508 O O . ALA A 1 459 ? 1.634 15.146 -31.280 1.00 87.94 459 ALA A O 1
ATOM 3509 N N . LYS A 1 460 ? 3.152 16.299 -30.091 1.00 86.25 460 LYS A N 1
ATOM 3510 C CA . LYS A 1 460 ? 3.287 15.289 -29.026 1.00 86.25 460 LYS A CA 1
ATOM 3511 C C . LYS A 1 460 ? 1.974 15.061 -28.276 1.00 86.25 460 LYS A C 1
ATOM 3513 O O . LYS A 1 460 ? 1.634 13.919 -27.986 1.00 86.25 460 LYS A O 1
ATOM 3518 N N . ALA A 1 461 ? 1.235 16.126 -27.969 1.00 85.06 461 ALA A N 1
ATOM 3519 C CA . ALA A 1 461 ? -0.033 16.038 -27.252 1.00 85.06 461 ALA A CA 1
ATOM 3520 C C . ALA A 1 461 ? -1.152 15.401 -28.098 1.00 85.06 461 ALA A C 1
ATOM 3522 O O . ALA A 1 461 ? -1.950 14.620 -27.579 1.00 85.06 461 ALA A O 1
ATOM 3523 N N . GLU A 1 462 ? -1.204 15.702 -29.397 1.00 86.75 462 GLU A N 1
ATOM 3524 C CA . GLU A 1 462 ? -2.158 15.098 -30.337 1.00 86.75 462 GLU A CA 1
ATOM 3525 C C . GLU A 1 462 ? -1.812 13.630 -30.652 1.00 86.75 462 GLU A C 1
ATOM 3527 O O . GLU A 1 462 ? -2.713 12.824 -30.884 1.00 86.75 462 GLU A O 1
ATOM 3532 N N . GLY A 1 463 ? -0.527 13.264 -30.588 1.00 88.06 463 GLY A N 1
ATOM 3533 C CA . GLY A 1 463 ? -0.011 11.916 -30.844 1.00 88.06 463 GLY A CA 1
ATOM 3534 C C . GLY A 1 463 ? -0.027 10.947 -29.654 1.00 88.06 463 GLY A C 1
ATOM 3535 O O . GLY A 1 463 ? 0.564 9.874 -29.754 1.00 88.06 463 GLY A O 1
ATOM 3536 N N . ILE A 1 464 ? -0.659 11.291 -28.525 1.00 88.94 464 ILE A N 1
ATOM 3537 C CA . ILE A 1 464 ? -0.706 10.408 -27.347 1.00 88.94 464 ILE A CA 1
ATOM 3538 C C . ILE A 1 464 ? -1.455 9.108 -27.677 1.00 88.94 464 ILE A C 1
ATOM 3540 O O . ILE A 1 464 ? -2.649 9.121 -27.993 1.00 88.94 464 ILE A O 1
ATOM 3544 N N . ASP A 1 465 ? -0.780 7.970 -27.495 1.00 92.56 465 ASP A N 1
ATOM 3545 C CA . ASP A 1 465 ? -1.428 6.661 -27.477 1.00 92.56 465 ASP A CA 1
ATOM 3546 C C . ASP A 1 465 ? -2.101 6.402 -26.119 1.00 92.56 465 ASP A C 1
ATOM 3548 O O . ASP A 1 465 ? -1.498 5.922 -25.152 1.00 92.56 465 ASP A O 1
ATOM 3552 N N . TRP A 1 466 ? -3.399 6.690 -26.070 1.00 91.81 466 TRP A N 1
ATOM 3553 C CA . TRP A 1 466 ? -4.265 6.451 -24.912 1.00 91.81 466 TRP A CA 1
ATOM 3554 C C . TRP A 1 466 ? -4.460 4.965 -24.576 1.00 91.81 466 TRP A C 1
ATOM 3556 O O . TRP A 1 466 ? -5.025 4.652 -23.530 1.00 91.81 466 TRP A O 1
ATOM 3566 N N . GLN A 1 467 ? -4.036 4.048 -25.451 1.00 92.69 467 GLN A N 1
ATOM 3567 C CA . GLN A 1 467 ? -4.076 2.601 -25.231 1.00 92.69 467 GLN A CA 1
ATOM 3568 C C . GLN A 1 467 ? -2.709 2.011 -24.861 1.00 92.69 467 GLN A C 1
ATOM 3570 O O . GLN A 1 467 ? -2.615 0.795 -24.646 1.00 92.69 467 GLN A O 1
ATOM 3575 N N . SER A 1 468 ? -1.685 2.855 -24.723 1.00 93.06 468 SER A N 1
ATOM 3576 C CA . SER A 1 468 ? -0.363 2.456 -24.247 1.00 93.06 468 SER A CA 1
ATOM 3577 C C . SER A 1 468 ? -0.426 1.810 -22.861 1.00 93.06 468 SER A C 1
ATOM 3579 O O . SER A 1 468 ? -1.322 2.086 -22.052 1.00 93.06 468 SER A O 1
ATOM 3581 N N . GLN A 1 469 ? 0.561 0.963 -22.559 1.00 93.50 469 GLN A N 1
ATOM 3582 C CA . GLN A 1 469 ? 0.666 0.310 -21.250 1.00 93.50 469 GLN A CA 1
ATOM 3583 C C . GLN A 1 469 ? 0.794 1.329 -20.112 1.00 93.50 469 GLN A C 1
ATOM 3585 O O . GLN A 1 469 ? 0.169 1.156 -19.070 1.00 93.50 469 GLN A O 1
ATOM 3590 N N . ASN A 1 470 ? 1.488 2.448 -20.342 1.00 94.69 470 ASN A N 1
ATOM 3591 C CA . ASN A 1 470 ? 1.612 3.537 -19.369 1.00 94.69 470 ASN A CA 1
ATOM 3592 C C . ASN A 1 470 ? 0.243 4.142 -19.021 1.00 94.69 470 ASN A C 1
ATOM 3594 O O . ASN A 1 470 ? -0.071 4.334 -17.847 1.00 94.69 470 ASN A O 1
ATOM 3598 N N . CYS A 1 471 ? -0.599 4.407 -20.029 1.00 94.62 471 CYS A N 1
ATOM 3599 C CA . CYS A 1 471 ? -1.945 4.940 -19.807 1.00 94.62 471 CYS A CA 1
ATOM 3600 C C . CYS A 1 471 ? -2.845 3.927 -19.091 1.00 94.62 471 CYS A C 1
ATOM 3602 O O . CYS A 1 471 ? -3.578 4.298 -18.175 1.00 94.62 471 CYS A O 1
ATOM 3604 N N . LYS A 1 472 ? -2.777 2.648 -19.477 1.00 95.62 472 LYS A N 1
ATOM 3605 C CA . LYS A 1 472 ? -3.543 1.569 -18.836 1.00 95.62 472 LYS A CA 1
ATOM 3606 C C . LYS A 1 472 ? -3.139 1.368 -17.376 1.00 95.62 472 LYS A C 1
ATOM 3608 O O . LYS A 1 472 ? -4.023 1.250 -16.532 1.00 95.62 472 LYS A O 1
ATOM 3613 N N . MET A 1 473 ? -1.841 1.390 -17.071 1.00 95.75 473 MET A N 1
ATOM 3614 C CA . MET A 1 473 ? -1.337 1.267 -15.702 1.00 95.75 473 MET A CA 1
ATOM 3615 C C . MET A 1 473 ? -1.740 2.472 -14.845 1.00 95.75 473 MET A C 1
ATOM 3617 O O . MET A 1 473 ? -2.262 2.292 -13.746 1.00 95.75 473 MET A O 1
ATOM 3621 N N . LEU A 1 474 ? -1.597 3.700 -15.364 1.00 95.56 474 LEU A N 1
ATOM 3622 C CA . LEU A 1 474 ? -2.092 4.905 -14.690 1.00 95.56 474 LEU A CA 1
ATOM 3623 C C . LEU A 1 474 ? -3.595 4.794 -14.397 1.00 95.56 474 LEU A C 1
ATOM 3625 O O . LEU A 1 474 ? -4.028 5.022 -13.271 1.00 95.56 474 LEU A O 1
ATOM 3629 N N . ALA A 1 475 ? -4.392 4.396 -15.390 1.00 95.44 475 ALA A N 1
ATOM 3630 C CA . ALA A 1 475 ? -5.826 4.207 -15.216 1.00 95.44 475 ALA A CA 1
ATOM 3631 C C . ALA A 1 475 ? -6.149 3.138 -14.162 1.00 95.44 475 ALA A C 1
ATOM 3633 O O . ALA A 1 475 ? -7.071 3.332 -13.376 1.00 95.44 475 ALA A O 1
ATOM 3634 N N . ALA A 1 476 ? -5.402 2.032 -14.106 1.00 92.88 476 ALA A N 1
ATOM 3635 C CA . ALA A 1 476 ? -5.594 0.988 -13.101 1.00 92.88 476 ALA A CA 1
ATOM 3636 C C . ALA A 1 476 ? -5.359 1.504 -11.669 1.00 92.88 476 ALA A C 1
ATOM 3638 O O . ALA A 1 476 ? -6.187 1.258 -10.787 1.00 92.88 476 ALA A O 1
ATOM 3639 N N . LEU A 1 477 ? -4.283 2.270 -11.455 1.00 91.69 477 LEU A N 1
ATOM 3640 C CA . LEU A 1 477 ? -3.962 2.897 -10.166 1.00 91.69 477 LEU A CA 1
ATOM 3641 C C . LEU A 1 477 ? -5.064 3.870 -9.723 1.00 91.69 477 LEU A C 1
ATOM 3643 O O . LEU A 1 477 ? -5.589 3.779 -8.611 1.00 91.69 477 LEU A O 1
ATOM 3647 N N . GLU A 1 478 ? -5.469 4.768 -10.619 1.00 93.00 478 GLU A N 1
ATOM 3648 C CA . GLU A 1 478 ? -6.458 5.808 -10.326 1.00 93.00 478 GLU A CA 1
ATOM 3649 C C . GLU A 1 478 ? -7.875 5.234 -10.146 1.00 93.00 478 GLU A C 1
ATOM 3651 O O . GLU A 1 478 ? -8.627 5.671 -9.273 1.00 93.00 478 GLU A O 1
ATOM 3656 N N . VAL A 1 479 ? -8.240 4.196 -10.904 1.00 91.75 479 VAL A N 1
ATOM 3657 C CA . VAL A 1 479 ? -9.505 3.469 -10.722 1.00 91.75 479 VAL A CA 1
ATOM 3658 C C . VAL A 1 479 ? -9.545 2.765 -9.369 1.00 91.75 479 VAL A C 1
ATOM 3660 O O . VAL A 1 479 ? -10.576 2.810 -8.695 1.00 91.75 479 VAL A O 1
ATOM 3663 N N . ARG A 1 480 ? -8.443 2.136 -8.941 1.00 87.81 480 ARG A N 1
ATOM 3664 C CA . ARG A 1 480 ? -8.358 1.513 -7.612 1.00 87.81 480 ARG A CA 1
ATOM 3665 C C . ARG A 1 480 ? -8.534 2.552 -6.508 1.00 87.81 480 ARG A C 1
ATOM 3667 O O . ARG A 1 480 ? -9.331 2.334 -5.597 1.00 87.81 480 ARG A O 1
ATOM 3674 N N . ARG A 1 481 ? -7.867 3.705 -6.632 1.00 89.12 481 ARG A N 1
ATOM 3675 C CA . ARG A 1 481 ? -8.059 4.865 -5.748 1.00 89.12 481 ARG A CA 1
ATOM 3676 C C . ARG A 1 481 ? -9.531 5.281 -5.690 1.00 89.12 481 ARG A C 1
ATOM 3678 O O . ARG A 1 481 ? -10.080 5.378 -4.598 1.00 89.12 481 ARG A O 1
ATOM 3685 N N . ASN A 1 482 ? -10.184 5.465 -6.838 1.00 90.94 482 ASN A N 1
ATOM 3686 C CA . ASN A 1 482 ? -11.589 5.879 -6.912 1.00 90.94 482 ASN A CA 1
ATOM 3687 C C . ASN A 1 482 ? -12.547 4.872 -6.260 1.00 90.94 482 ASN A C 1
ATOM 3689 O O . ASN A 1 482 ? -13.478 5.276 -5.565 1.00 90.94 482 ASN A O 1
ATOM 3693 N N . ARG A 1 483 ? -12.319 3.567 -6.453 1.00 87.31 483 ARG A N 1
ATOM 3694 C CA . ARG A 1 483 ? -13.132 2.507 -5.832 1.00 87.31 483 ARG A CA 1
ATOM 3695 C C . ARG A 1 483 ? -13.061 2.531 -4.308 1.00 87.31 483 ARG A C 1
ATOM 3697 O O . ARG A 1 483 ? -14.065 2.266 -3.664 1.00 87.31 483 ARG A O 1
ATOM 3704 N N . GLY A 1 484 ? -11.919 2.908 -3.735 1.00 86.62 484 GLY A N 1
ATOM 3705 C CA . GLY A 1 484 ? -11.775 3.054 -2.284 1.00 86.62 484 GLY A CA 1
ATOM 3706 C C . GLY A 1 484 ? -12.535 4.243 -1.683 1.00 86.62 484 GLY A C 1
ATOM 3707 O O . GLY A 1 484 ? -12.606 4.350 -0.465 1.00 86.62 484 GLY A O 1
ATOM 3708 N N . MET A 1 485 ? -13.073 5.156 -2.500 1.00 88.38 485 MET A N 1
ATOM 3709 C CA . MET A 1 485 ? -13.739 6.380 -2.027 1.00 88.38 485 MET A CA 1
ATOM 3710 C C . MET A 1 485 ? -15.266 6.270 -1.964 1.00 88.38 485 MET A C 1
ATOM 3712 O O . MET A 1 485 ? -15.929 7.198 -1.485 1.00 88.38 485 MET A O 1
ATOM 3716 N N . ILE A 1 486 ? -15.839 5.175 -2.465 1.00 83.44 486 ILE A N 1
ATOM 3717 C CA . ILE A 1 486 ? -17.283 4.949 -2.466 1.00 83.44 486 ILE A CA 1
ATOM 3718 C C . ILE A 1 486 ? -17.704 4.051 -1.306 1.00 83.44 486 ILE A C 1
ATOM 3720 O O . ILE A 1 486 ? -17.015 3.103 -0.949 1.00 83.44 486 ILE A O 1
ATOM 3724 N N . SER A 1 487 ? -18.888 4.327 -0.765 1.00 73.88 487 SER A N 1
ATOM 3725 C CA . SER A 1 487 ? -19.595 3.357 0.066 1.00 73.88 487 SER A CA 1
ATOM 3726 C C . SER A 1 487 ? -20.132 2.273 -0.860 1.00 73.88 487 SER A C 1
ATOM 3728 O O . SER A 1 487 ? -20.823 2.599 -1.831 1.00 73.88 487 SER A O 1
ATOM 3730 N N . LEU A 1 488 ? -19.798 1.010 -0.598 1.00 60.84 488 LEU A N 1
ATOM 3731 C CA . LEU A 1 488 ? -20.463 -0.093 -1.279 1.00 60.84 488 LEU A CA 1
ATOM 3732 C C . LEU A 1 488 ? -21.863 -0.239 -0.672 1.00 60.84 488 LEU A C 1
ATOM 3734 O O . LEU A 1 488 ? -21.957 -0.412 0.543 1.00 60.84 488 LEU A O 1
ATOM 3738 N N . PRO A 1 489 ? -22.919 -0.090 -1.488 1.00 49.72 489 PRO A N 1
ATOM 3739 C CA . PRO A 1 489 ? -24.289 0.007 -1.006 1.00 49.72 489 PRO A CA 1
ATOM 3740 C C . PRO A 1 489 ? -24.854 -1.328 -0.540 1.00 49.72 489 PRO A C 1
ATOM 3742 O O . PRO A 1 489 ? -24.472 -2.364 -1.135 1.00 49.72 489 PRO A O 1
#

Mean predicted aligned error: 7.58 Å

Secondary structure (DSSP, 8-state):
--EEEE------SHHHHHHHHHHHHHHHHHHHHTT-EEEE-----GGGTT-SHHHHHHHH-HHHHHHHHHTPEEHHHHHHHHHHHTT--SPPSEEEET--GGGGGGGS-SSEEEEEE--TTSSHHHHHHHHHTTS-EEEEES-HHHHHHHHHHTT-EETTT-SEETTEESSSS--BSEEEEEGGGGGGGTT---SEEEEETHHHHHHHHHH-TGGGGGG-HHHHHHHHHHHHHH-SEEEEEETT--HHHHHHHHHHHT---EEEEE---S----EEE--S-HHHHHHHHHHHHHT--TT-EEEEEESSHHHHHHHHHHHHHTT-EEEEESTTTTTSHHHHHHHHTTTTTHHHHTTTTEEEEEE-TTS-TT--B-S-GGGEEEEEEEE-SSSS-HHHHHHHHTTB--SSS-EEEEE-SS-----SS---SSHHHHHHHHHHHHHHHHHHHGGGS-HHHHHHHHT--TTSHHHHHHHHHHHHHHHTTSPP-

Solvent-accessible surface area (backbone atoms only — not comparable to full-atom values): 25927 Å² total; per-residue (Å²): 128,54,78,44,75,46,69,73,64,35,52,72,52,68,76,56,29,54,52,51,52,48,52,51,51,52,51,47,45,57,45,34,75,75,64,30,49,43,27,36,33,65,72,80,17,68,93,46,63,23,24,41,71,68,33,29,36,74,74,62,32,63,66,52,51,51,50,22,58,74,65,36,40,49,40,52,59,50,52,49,50,52,60,58,63,58,34,53,81,72,83,54,76,39,78,56,44,71,46,44,46,50,81,44,61,89,79,52,82,90,50,52,37,41,31,47,39,30,41,58,83,34,34,58,70,57,22,49,47,66,69,45,69,90,52,34,26,35,32,48,24,71,39,68,70,42,18,41,53,51,7,62,74,58,67,31,29,25,68,91,81,35,23,23,49,62,94,46,70,68,47,90,65,70,63,28,54,28,36,14,35,34,58,83,46,49,80,78,46,76,84,61,79,33,48,33,32,36,29,52,47,38,67,56,33,51,46,38,57,69,69,36,66,72,31,38,49,97,68,40,30,66,59,46,49,50,52,52,51,49,48,64,54,68,25,55,18,37,41,39,31,23,58,78,55,34,43,65,61,52,50,50,54,24,64,68,55,75,46,80,62,46,28,36,34,32,72,28,69,63,71,71,45,54,74,47,74,42,94,59,62,68,66,58,49,51,50,53,51,51,58,47,59,78,70,53,55,88,84,36,27,38,40,36,40,23,42,34,54,72,57,32,55,50,52,49,55,51,34,48,76,72,71,42,39,61,49,64,33,30,89,85,38,43,81,39,73,67,46,37,45,33,60,73,49,28,28,60,52,50,77,63,38,49,86,72,58,34,42,31,39,36,28,13,60,62,64,49,84,77,65,44,32,70,41,71,55,88,34,36,63,35,38,37,39,49,33,54,34,62,67,50,43,56,65,57,54,59,54,57,66,57,21,55,65,51,46,85,36,36,36,40,35,33,65,51,68,49,32,68,44,49,40,94,67,39,74,32,72,40,49,70,57,21,46,54,46,33,52,52,54,51,53,51,51,49,64,74,43,47,91,80,47,54,73,68,59,47,52,53,65,74,64,60,62,73,82,36,67,68,45,51,47,47,27,48,55,37,17,53,36,24,54,55,26,52,59,77,111

Sequence (489 aa):
DRQFILAFDQDVKPRTRHKVEAALADLSWHLAQT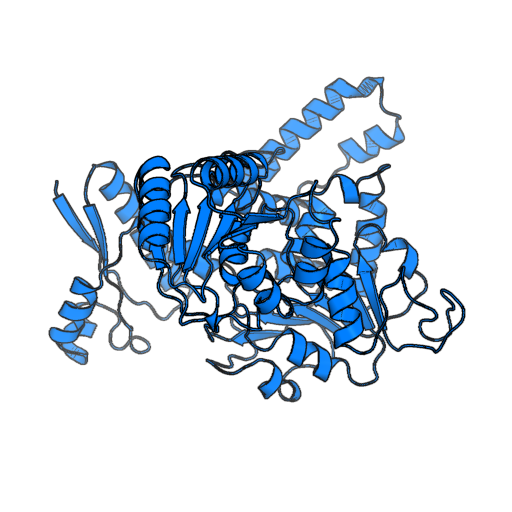GATVHVAEWDGQNGRCKGLDDLIVNAGVEAWNAAYESAIPANEWRIGRQLAAQVKRTPGLHIGDREFSTVVDQVPKSGILALYGGKGTGKSEAIAQLLGDQSWLSFTPLVSLGRDQAESWGGVFINDGDAIGSQLLKEGAPVQGASVCIPSLLKVQRIAGEILILDELTATLEFLLSSKLANKDGLRPLLLAEFIHRVQTADFVILADADLTEEAIAYIEAIRNERAYLVRSDRKALTYPTTIFDAPLNSAIVGLMERFEVLPEEQLIYINSDSKAMADSLARMLEHQGIKSLLITSDTSGGDLEADFLASKGASMPVLLPMGIKAIITSPTVTQGFSIKSHTELIDSVWGFYKGGSITAHAMAQALDRVRSNDVPRFIHIAKKGSAYSKLSKAQTVTAFLKEFKQISTAAVRLARHSLSPEVLAKAEGIDWQSQNCKMLAALEVRRNRGMISLP